Protein AF-A0A843JWW5-F1 (afdb_monomer_lite)

Radius of gyration: 50.65 Å; chains: 1; bounding box: 107×118×138 Å

Foldseek 3Di:
DDDDDDDDDDPDPPDPVVVVVVVVVVVVVVVVVVVVVVVPPVDDDDDDDFDDDDDADFQQAQDLVSVLSRVVQWWPDDSPPKDKDQADPPDPPDDPVVNVVSVVVRPGGRQWIKIWDDDPQKIKIWIWGQVVVAWRKTKIKIKIFGFDPVCVVVVVCVRNDNDPDDPCPDPLNCVLPDDQVGTDWDADDDQVSQQVLQVNTTPDHDDAWDKDWADHPPDPDIWIKIKDKDWGFDPFDQDLNDGDRFPQIFMKMWIDTGTGGMTMIMTMGTRVVSNVVNCCVPVPDDDDLEAEPAPQKFKDWQNHTDDPPDQDAAWIWIFIDHPNHTFKIFTDGSNDDQRRHQWYWYWDDPPDQKTKIFTPRPQTWMKGKTFQNDPQFQKKKWQLDHDSDLPVQDQQQPDPSIDIAGEQGWDDDPVFTKGWHDDPRMIIIGGRRGDIMMGDPHPPPQQDFPWDKDFEPPNVQRFAFIDIDGPSPNVDCPPPDDRHDDGPQQDFPKDKDDWPPPDQDPPFKTFIDIDGPSPNVDCVPPPDGMDGDDDDDPVVVVVVVVVVVVVVVVVVVVVVVVVVVVVVVPDDDDDDDDDDDDDDDDDDDDDDDDDDDDDDDDDDDDDDDDDDDDDDDDDDDDDDDD

Secondary structure (DSSP, 8-state):
------PPPPPP----HHHHHHHHHHHHHHHHHHHHHHHHTTS-SS-----PPPPPPPPSSSSHHHHHHHHHHHBSS---S-EEEE-----SSS-HHHHHHHHHHHSSS-SEEEEEEEETTEEEEEEEEEEHHHH-EEEEEEEEEE--HHHHHHHHHHHH---S--TT-SHHHHHHHSSGGGSPB----SHHHHHHHHHHHBS---S--EEEEE--TT-SS-EEEEEEEEEEEPP-EEETTEEE---EEEEEEEEEESSBSEEEEEEEEEEHHHHHHHHHHHH--SS-SSEE--SSEEEEETTEEP-TTSPP-SEEEEEEEETTEEEEEEEEETTS---GGG-EEEE--TT-SS-EEEEES--S-EEEEEE---TT--EEEEE-S--SSGGGS-TTS-STTEEEEESSEEEE-SS-EEEEEE-SSEEEEEEESSEEEEEE----------EEEPPPSBGGGTBEE--EEETT-----TTPPPSEE--------EEEPPPBSSS--SSSEEE--EEESS--S--TTPPPSEEE-----THHHHHHHHHHHHHHHHHHHHHHHHHHHHHTTS------------------------------------------------PPP-----

pLDDT: mean 70.11, std 22.17, range [27.02, 97.25]

Sequence (626 aa):
MKKRGRNKPKKEDEIPPILICLILLALILFILIFKNLVLTTNVIQNHLTPKVIENPPTPENCSNESIKKVWEFIFKGSSENLTITSAPYNNTDSSEEESEIWSLLLNEKCPAYKVYQTNGTNIRTLIGMDVWFLMNMKVAMAIDGNYPPEEMENIIQRISSSEQNEMENAPEYLLLNFLANRTIKRNINTSQEAKTEFESVFNISSSNWTKEEFEVDGITENLTAFSFFENGSLENITLFGESIDPMGIIAKAGMVLQNYSMNIYLYTDISLLAFTKELERLYGNWTSPINTSLKNIEIKVNNSKLELLKNYEDLQKLEINQDNQIIIESEVNFSEEIDLTKIILKKQETDSTRGYIIINGLNYTKNVTVDRLNDKSESVCIKDKDIYSIDEISPECNAIDEYILECPGNLTSIARNLTCNISGNKFIITGLEHSAILEIIPPEIPCVQNWQCDEWSETSKSCGYRTCTDLNNCGNITGKPLEYQECPVCIPNWKCTPFLPEKCPREEKRTRTCTDINDCGTEKGKPELTQTCERKNILVYILITLLGIAVIILIVIILKRIIIRREKLKERPRTEQGQYKNDPNYPSQIEQYYGSDQTHNFKEQPETNPQSENYQEKFPDKYWPK

Structure (mmCIF, N/CA/C/O backbone):
data_AF-A0A843JWW5-F1
#
_entry.id   AF-A0A843JWW5-F1
#
loop_
_atom_site.group_PDB
_atom_site.id
_atom_site.type_symbol
_atom_site.label_atom_id
_atom_site.label_alt_id
_atom_site.label_comp_id
_atom_site.label_asym_id
_atom_site.label_entity_id
_atom_site.label_seq_id
_atom_site.pdbx_PDB_ins_code
_atom_site.Cartn_x
_atom_site.Cartn_y
_atom_site.Cartn_z
_atom_site.occupancy
_atom_site.B_iso_or_equiv
_atom_site.auth_seq_id
_atom_site.auth_comp_id
_atom_site.auth_asym_id
_atom_site.auth_atom_id
_atom_site.pdbx_PDB_model_num
ATOM 1 N N . MET A 1 1 ? -46.501 -47.500 -0.625 1.00 41.31 1 MET A N 1
ATOM 2 C CA . MET A 1 1 ? -45.304 -46.855 -1.231 1.00 41.31 1 MET A CA 1
ATOM 3 C C . MET A 1 1 ? -45.681 -45.423 -1.604 1.00 41.31 1 MET A C 1
ATOM 5 O O . MET A 1 1 ? -46.825 -45.248 -1.986 1.00 41.31 1 MET A O 1
ATOM 9 N N . LYS A 1 2 ? -44.851 -44.376 -1.511 1.00 38.84 2 LYS A N 1
ATOM 10 C CA . LYS A 1 2 ? -43.493 -44.192 -0.942 1.00 38.84 2 LYS A CA 1
ATOM 11 C C . LYS A 1 2 ? -43.573 -43.172 0.215 1.00 38.84 2 LYS A C 1
ATOM 13 O O . LYS A 1 2 ? -44.419 -42.287 0.173 1.00 38.84 2 LYS A O 1
ATOM 18 N N . LYS A 1 3 ? -42.679 -43.245 1.210 1.00 40.12 3 LYS A N 1
ATOM 19 C CA . LYS A 1 3 ? -42.500 -42.149 2.186 1.00 40.12 3 LYS A CA 1
ATOM 20 C C . LYS A 1 3 ? -41.804 -40.963 1.492 1.00 40.12 3 LYS A C 1
ATOM 22 O O . LYS A 1 3 ? -40.804 -41.177 0.813 1.00 40.12 3 LYS A O 1
ATOM 27 N N . ARG A 1 4 ? -42.279 -39.733 1.713 1.00 33.53 4 ARG A N 1
ATOM 28 C CA . ARG A 1 4 ? -41.465 -38.505 1.630 1.00 33.53 4 ARG A CA 1
ATOM 29 C C . ARG A 1 4 ? -41.319 -37.979 3.056 1.00 33.53 4 ARG A C 1
ATOM 31 O O . ARG A 1 4 ? -42.326 -37.788 3.731 1.00 33.53 4 ARG A O 1
ATOM 38 N N . GLY A 1 5 ? -40.086 -37.813 3.528 1.00 33.66 5 GLY A N 1
ATOM 39 C CA . GLY A 1 5 ? -39.829 -37.189 4.824 1.00 33.66 5 GLY A CA 1
ATOM 40 C C . GLY A 1 5 ? -40.088 -35.686 4.754 1.00 33.66 5 GLY A C 1
ATOM 41 O O . GLY A 1 5 ? -39.790 -35.060 3.738 1.00 33.66 5 GLY A O 1
ATOM 42 N N . ARG A 1 6 ? -40.618 -35.105 5.833 1.00 31.59 6 ARG A N 1
ATOM 43 C CA . ARG A 1 6 ? -40.448 -33.671 6.088 1.00 31.59 6 ARG A CA 1
ATOM 44 C C . ARG A 1 6 ? -39.040 -33.485 6.644 1.00 31.59 6 ARG A C 1
ATOM 46 O O . ARG A 1 6 ? -38.777 -33.946 7.753 1.00 31.59 6 ARG A O 1
ATOM 53 N N . ASN A 1 7 ? -38.167 -32.803 5.911 1.00 34.53 7 ASN A N 1
ATOM 54 C CA . ASN A 1 7 ? -37.024 -32.167 6.556 1.00 34.53 7 ASN A CA 1
ATOM 55 C C . ASN A 1 7 ? -37.573 -31.055 7.462 1.00 34.53 7 ASN A C 1
ATOM 57 O O . ASN A 1 7 ? -38.507 -30.350 7.071 1.00 34.53 7 ASN A O 1
ATOM 61 N N . LYS A 1 8 ? -37.012 -30.902 8.665 1.00 35.72 8 LYS A N 1
ATOM 62 C CA . LYS A 1 8 ? -37.156 -29.640 9.401 1.00 35.72 8 LYS A CA 1
ATOM 63 C C . LYS A 1 8 ? -36.456 -28.536 8.587 1.00 35.72 8 LYS A C 1
ATOM 65 O O . LYS A 1 8 ? -35.462 -28.854 7.924 1.00 35.72 8 LYS A O 1
ATOM 70 N N . PRO A 1 9 ? -36.903 -27.270 8.644 1.00 33.06 9 PRO A N 1
ATOM 71 C CA . PRO A 1 9 ? -35.991 -26.175 8.337 1.00 33.06 9 PRO A CA 1
ATOM 72 C C . PRO A 1 9 ? -34.779 -26.273 9.281 1.00 33.06 9 PRO A C 1
ATOM 74 O O . PRO A 1 9 ? -34.915 -26.724 10.425 1.00 33.06 9 PRO A O 1
ATOM 77 N N . LYS A 1 10 ? -33.594 -25.878 8.807 1.00 31.67 10 LYS A N 1
ATOM 78 C CA . LYS A 1 10 ? -32.513 -25.517 9.732 1.00 31.67 10 LYS A CA 1
ATOM 79 C C . LYS A 1 10 ? -32.969 -24.288 10.536 1.00 31.67 10 LYS A C 1
ATOM 81 O O . LYS A 1 10 ? -33.829 -23.547 10.061 1.00 31.67 10 LYS A O 1
ATOM 86 N N . LYS A 1 11 ? -32.374 -24.048 11.710 1.00 34.72 11 LYS A N 1
ATOM 87 C CA . LYS A 1 11 ? -32.250 -22.659 12.166 1.00 34.72 11 LYS A CA 1
ATOM 88 C C . LYS A 1 11 ? -31.472 -21.909 11.080 1.00 34.72 11 LYS A C 1
ATOM 90 O O . LYS A 1 11 ? -30.475 -22.434 10.588 1.00 34.72 11 LYS A O 1
ATOM 95 N N . GLU A 1 12 ? -31.954 -20.742 10.689 1.00 34.03 12 GLU A N 1
ATOM 96 C CA . GLU A 1 12 ? -31.052 -19.717 10.175 1.00 34.03 12 GLU A CA 1
ATOM 97 C C . GLU A 1 12 ? -30.312 -19.158 11.393 1.00 34.03 12 GLU A C 1
ATOM 99 O O . GLU A 1 12 ? -30.891 -19.067 12.482 1.00 34.03 12 GLU A O 1
ATOM 104 N N . ASP A 1 13 ? -29.020 -18.892 11.242 1.00 37.94 13 ASP A N 1
ATOM 105 C CA . ASP A 1 13 ? -28.182 -18.444 12.347 1.00 37.94 13 ASP A CA 1
ATOM 106 C C . ASP A 1 13 ? -28.485 -16.962 12.612 1.00 37.94 13 ASP A C 1
ATOM 108 O O . ASP A 1 13 ? -27.985 -16.066 11.931 1.00 37.94 13 ASP A O 1
ATOM 112 N N . GLU A 1 14 ? -29.397 -16.722 13.558 1.00 37.03 14 GLU A N 1
ATOM 113 C CA . GLU A 1 14 ? -29.796 -15.389 14.012 1.00 37.03 14 GLU A CA 1
ATOM 114 C C . GLU A 1 14 ? -28.552 -14.626 14.485 1.00 37.03 14 GLU A C 1
ATOM 116 O O . GLU A 1 14 ? -27.919 -15.003 15.473 1.00 37.03 14 GLU A O 1
ATOM 121 N N . ILE A 1 15 ? -28.192 -13.563 13.758 1.00 33.91 15 ILE A N 1
ATOM 122 C CA . ILE A 1 15 ? -27.039 -12.717 14.081 1.00 33.91 15 ILE A CA 1
ATOM 123 C C . ILE A 1 15 ? -27.214 -12.197 15.518 1.00 33.91 15 ILE A C 1
ATOM 125 O O . ILE A 1 15 ? -28.269 -11.623 15.808 1.00 33.91 15 ILE A O 1
ATOM 129 N N . PRO A 1 16 ? -26.218 -12.356 16.415 1.00 36.50 16 PRO A N 1
ATOM 130 C CA . PRO A 1 16 ? -26.336 -11.893 17.792 1.00 36.50 16 PRO A CA 1
ATOM 131 C C . PRO A 1 16 ? -26.737 -10.410 17.843 1.00 36.50 16 PRO A C 1
ATOM 133 O O . PRO A 1 16 ? -26.090 -9.605 17.164 1.00 36.50 16 PRO A O 1
ATOM 136 N N . PRO A 1 17 ? -27.733 -10.007 18.660 1.00 37.75 17 PRO A N 1
ATOM 137 C CA . PRO A 1 17 ? -28.155 -8.605 18.765 1.00 37.75 17 PRO A CA 1
ATOM 138 C C . PRO A 1 17 ? -26.986 -7.655 19.062 1.00 37.75 17 PRO A C 1
ATOM 140 O O . PRO A 1 17 ? -26.916 -6.558 18.517 1.00 37.75 17 PRO A O 1
ATOM 143 N N . ILE A 1 18 ? -26.009 -8.141 19.835 1.00 38.72 18 ILE A N 1
ATOM 144 C CA . ILE A 1 18 ? -24.708 -7.515 20.104 1.00 38.72 18 ILE A CA 1
ATOM 145 C C . ILE A 1 18 ? -24.017 -7.038 18.815 1.00 38.72 18 ILE A C 1
ATOM 147 O O . ILE A 1 18 ? -23.610 -5.881 18.725 1.00 38.72 18 ILE A O 1
ATOM 151 N N . LEU A 1 19 ? -23.904 -7.898 17.798 1.00 37.38 19 LEU A N 1
ATOM 152 C CA . LEU A 1 19 ? -23.205 -7.565 16.556 1.00 37.38 19 LEU A CA 1
ATOM 153 C C . LEU A 1 19 ? -23.999 -6.551 15.720 1.00 37.38 19 LEU A C 1
ATOM 155 O O . LEU A 1 19 ? -23.405 -5.658 15.121 1.00 37.38 19 LEU A O 1
ATOM 159 N N . ILE A 1 20 ? -25.334 -6.635 15.733 1.00 40.75 20 ILE A N 1
ATOM 160 C CA . ILE A 1 20 ? -26.211 -5.663 15.063 1.00 40.75 20 ILE A CA 1
ATOM 161 C C . ILE A 1 20 ? -26.068 -4.279 15.716 1.00 40.75 20 ILE A C 1
ATOM 163 O O . ILE A 1 20 ? -25.878 -3.292 15.007 1.00 40.75 20 ILE A O 1
ATOM 167 N N . CYS A 1 21 ? -26.075 -4.198 17.050 1.00 39.88 21 CYS A N 1
ATOM 168 C CA . CYS A 1 21 ? -25.871 -2.943 17.776 1.00 39.88 21 CYS A CA 1
ATOM 169 C C . CYS A 1 21 ? -24.474 -2.347 17.541 1.00 39.88 21 CYS A C 1
ATOM 171 O O . CYS A 1 21 ? -24.368 -1.143 17.326 1.00 39.88 21 CYS A O 1
ATOM 173 N N . LEU A 1 22 ? -23.410 -3.161 17.512 1.00 41.25 22 LEU A N 1
ATOM 174 C CA . LEU A 1 22 ? -22.060 -2.679 17.183 1.00 41.25 22 LEU A CA 1
ATOM 175 C C . LEU A 1 22 ? -21.974 -2.137 15.747 1.00 41.25 22 LEU A C 1
ATOM 177 O O . LEU A 1 22 ? -21.366 -1.092 15.529 1.00 41.25 22 LEU A O 1
ATOM 181 N N . ILE A 1 23 ? -22.618 -2.798 14.778 1.00 40.09 23 ILE A N 1
ATOM 182 C CA . ILE A 1 23 ? -22.690 -2.330 13.384 1.00 40.09 23 ILE A CA 1
ATOM 183 C C . ILE A 1 23 ? -23.488 -1.021 13.277 1.00 40.09 23 ILE A C 1
ATOM 185 O O . ILE A 1 23 ? -23.067 -0.112 12.563 1.00 40.09 23 ILE A O 1
ATOM 189 N N . LEU A 1 24 ? -24.608 -0.888 13.996 1.00 42.34 24 LEU A N 1
ATOM 190 C CA . LEU A 1 24 ? -25.412 0.340 14.017 1.00 42.34 24 LEU A CA 1
ATOM 191 C C . LEU A 1 24 ? -24.671 1.507 14.679 1.00 42.34 24 LEU A C 1
ATOM 193 O O . LEU A 1 24 ? -24.643 2.597 14.116 1.00 42.34 24 LEU A O 1
ATOM 197 N N . LEU A 1 25 ? -24.017 1.283 15.820 1.00 43.91 25 LEU A N 1
ATOM 198 C CA . LEU A 1 25 ? -23.261 2.315 16.534 1.00 43.91 25 LEU A CA 1
ATOM 199 C C . LEU A 1 25 ? -22.024 2.750 15.725 1.00 43.91 25 LEU A C 1
ATOM 201 O O . LEU A 1 25 ? -21.740 3.944 15.625 1.00 43.91 25 LEU A O 1
ATOM 205 N N . ALA A 1 26 ? -21.354 1.812 15.045 1.00 42.88 26 ALA A N 1
ATOM 206 C CA . ALA A 1 26 ? -20.306 2.124 14.073 1.00 42.88 26 ALA A CA 1
ATOM 207 C C . ALA A 1 26 ? -20.840 2.908 12.858 1.00 42.88 26 ALA A C 1
ATOM 209 O O . ALA A 1 26 ? -20.182 3.846 12.415 1.00 42.88 26 ALA A O 1
ATOM 210 N N . LEU A 1 27 ? -22.036 2.590 12.345 1.00 40.12 27 LEU A N 1
ATOM 211 C CA . LEU A 1 27 ? -22.693 3.353 11.273 1.00 40.12 27 LEU A CA 1
ATOM 212 C C . LEU A 1 27 ? -23.091 4.768 11.714 1.00 40.12 27 LEU A C 1
ATOM 214 O O . LEU A 1 27 ? -22.929 5.705 10.937 1.00 40.12 27 LEU A O 1
ATOM 218 N N . ILE A 1 28 ? -23.574 4.951 12.944 1.00 46.59 28 ILE A N 1
ATOM 219 C CA . ILE A 1 28 ? -23.930 6.266 13.495 1.00 46.59 28 ILE A CA 1
ATOM 220 C C . ILE A 1 28 ? -22.667 7.111 13.698 1.00 46.59 28 ILE A C 1
ATOM 222 O O . ILE A 1 28 ? -22.619 8.245 13.219 1.00 46.59 28 ILE A O 1
ATOM 226 N N . LEU A 1 29 ? -21.604 6.546 14.286 1.00 45.38 29 LEU A N 1
ATOM 227 C CA . LEU A 1 29 ? -20.284 7.189 14.343 1.00 45.38 29 LEU A CA 1
ATOM 228 C C . LEU A 1 29 ? -19.774 7.546 12.943 1.00 45.38 29 LEU A C 1
ATOM 230 O O . LEU A 1 29 ? -19.365 8.681 12.722 1.00 45.38 29 LEU A O 1
ATOM 234 N N . PHE A 1 30 ? -19.854 6.628 11.978 1.00 42.97 30 PHE A N 1
ATOM 235 C CA . PHE A 1 30 ? -19.452 6.867 10.591 1.00 42.97 30 PHE A CA 1
ATOM 236 C C . PHE A 1 30 ? -20.252 8.010 9.949 1.00 42.97 30 PHE A C 1
ATOM 238 O O . PHE A 1 30 ? -19.661 8.873 9.307 1.00 42.97 30 PHE A O 1
ATOM 245 N N . ILE A 1 31 ? -21.571 8.083 10.164 1.00 44.09 31 ILE A N 1
ATOM 246 C CA . ILE A 1 31 ? -22.438 9.161 9.659 1.00 44.09 31 ILE A CA 1
ATOM 247 C C . ILE A 1 31 ? -22.117 10.508 10.325 1.00 44.09 31 ILE A C 1
ATOM 249 O O . ILE A 1 31 ? -22.108 11.531 9.640 1.00 44.09 31 ILE A O 1
ATOM 253 N N . LEU A 1 32 ? -21.833 10.533 11.630 1.00 44.44 32 LEU A N 1
ATOM 254 C CA . LEU A 1 32 ? -21.434 11.747 12.354 1.00 44.44 32 LEU A CA 1
ATOM 255 C C . LEU A 1 32 ? -20.047 12.237 11.911 1.00 44.44 32 LEU A C 1
ATOM 257 O O . LEU A 1 32 ? -19.876 13.422 11.620 1.00 44.44 32 LEU A O 1
ATOM 261 N N . ILE A 1 33 ? -19.086 11.318 11.773 1.00 46.50 33 ILE A N 1
ATOM 262 C CA . ILE A 1 33 ? -17.749 11.587 11.234 1.00 46.50 33 ILE A CA 1
ATOM 263 C C . ILE A 1 33 ? -17.864 12.121 9.803 1.00 46.50 33 ILE A C 1
ATOM 265 O O . ILE A 1 33 ? -17.339 13.195 9.533 1.00 46.50 33 ILE A O 1
ATOM 269 N N . PHE A 1 34 ? -18.606 11.463 8.904 1.00 38.38 34 PHE A N 1
ATOM 270 C CA . PHE A 1 34 ? -18.776 11.928 7.521 1.00 38.38 34 PHE A CA 1
ATOM 271 C C . PHE A 1 34 ? -19.533 13.257 7.414 1.00 38.38 34 PHE A C 1
ATOM 273 O O . PHE A 1 34 ? -19.156 14.084 6.586 1.00 38.38 34 PHE A O 1
ATOM 280 N N . LYS A 1 35 ? -20.550 13.519 8.249 1.00 38.47 35 LYS A N 1
ATOM 281 C CA . LYS A 1 35 ? -21.209 14.840 8.297 1.00 38.47 35 LYS A CA 1
ATOM 282 C C . LYS A 1 35 ? -20.214 15.947 8.653 1.00 38.47 35 LYS A C 1
ATOM 284 O O . LYS A 1 35 ? -20.197 16.976 7.981 1.00 38.47 35 LYS A O 1
ATOM 289 N N . ASN A 1 36 ? -19.362 15.720 9.652 1.00 41.06 36 ASN A N 1
ATOM 290 C CA . ASN A 1 36 ? -18.341 16.689 10.049 1.00 41.06 36 ASN A CA 1
ATOM 291 C C . ASN A 1 36 ? -17.202 16.798 9.020 1.00 41.06 36 ASN A C 1
ATOM 293 O O . ASN A 1 36 ? -16.744 17.904 8.751 1.00 41.06 36 ASN A O 1
ATOM 297 N N . LEU A 1 37 ? -16.813 15.695 8.370 1.00 39.22 37 LEU A N 1
ATOM 298 C CA . LEU A 1 37 ? -15.822 15.680 7.287 1.00 39.22 37 LEU A CA 1
ATOM 299 C C . LEU A 1 37 ? -16.305 16.486 6.067 1.00 39.22 37 LEU A C 1
ATOM 301 O O . LEU A 1 37 ? -15.565 17.286 5.502 1.00 39.22 37 LEU A O 1
ATOM 305 N N . VAL A 1 38 ? -17.582 16.350 5.695 1.00 31.28 38 VAL A N 1
ATOM 306 C CA . VAL A 1 38 ? -18.207 17.167 4.641 1.00 31.28 38 VAL A CA 1
ATOM 307 C C . VAL A 1 38 ? -18.262 18.648 5.042 1.00 31.28 38 VAL A C 1
ATOM 309 O O . VAL A 1 38 ? -18.096 19.511 4.180 1.00 31.28 38 VAL A O 1
ATOM 312 N N . LEU A 1 39 ? -18.408 18.965 6.333 1.00 32.12 39 LEU A N 1
ATOM 313 C CA . LEU A 1 39 ? -18.352 20.345 6.824 1.00 32.12 39 LEU A CA 1
ATOM 314 C C . LEU A 1 39 ? -16.935 20.949 6.776 1.00 32.12 39 LEU A C 1
ATOM 316 O O . LEU A 1 39 ? -16.801 22.145 6.517 1.00 32.12 39 LEU A O 1
ATOM 320 N N . THR A 1 40 ? -15.880 20.149 6.978 1.00 38.09 40 THR A N 1
ATOM 321 C CA . THR A 1 40 ? -14.489 20.636 6.953 1.00 38.09 40 THR A CA 1
ATOM 322 C C . THR A 1 40 ? -13.893 20.769 5.553 1.00 38.09 40 THR A C 1
ATOM 324 O O . THR A 1 40 ? -13.000 21.591 5.386 1.00 38.09 40 THR A O 1
ATOM 327 N N . THR A 1 41 ? -14.408 20.093 4.515 1.00 32.38 41 THR A N 1
ATOM 328 C CA . THR A 1 41 ? -13.857 20.188 3.134 1.00 32.38 41 THR A CA 1
ATOM 329 C C . THR A 1 41 ? -13.813 21.595 2.503 1.00 32.38 41 THR A C 1
ATOM 331 O O . THR A 1 41 ? -13.206 21.761 1.448 1.00 32.38 41 THR A O 1
ATOM 334 N N . ASN A 1 42 ? -14.405 22.622 3.129 1.00 34.00 42 ASN A N 1
ATOM 335 C CA . ASN A 1 42 ? -14.348 24.018 2.670 1.00 34.00 42 ASN A CA 1
ATOM 336 C C . ASN A 1 42 ? -13.385 24.929 3.466 1.00 34.00 42 ASN A C 1
ATOM 338 O O . ASN A 1 42 ? -13.293 26.118 3.154 1.00 34.00 42 ASN A O 1
ATOM 342 N N . VAL A 1 43 ? -12.670 24.427 4.483 1.00 36.16 43 VAL A N 1
ATOM 343 C CA . VAL A 1 43 ? -11.698 25.213 5.273 1.00 36.16 43 VAL A CA 1
ATOM 344 C C . VAL A 1 43 ? -10.464 24.359 5.600 1.00 36.16 43 VAL A C 1
ATOM 346 O O . VAL A 1 43 ? -10.569 23.154 5.767 1.00 36.16 43 VAL A O 1
ATOM 349 N N . ILE A 1 44 ? -9.300 25.000 5.763 1.00 31.00 44 ILE A N 1
ATOM 350 C CA . ILE A 1 44 ? -7.993 24.387 6.082 1.00 31.00 44 ILE A CA 1
ATOM 351 C C . ILE A 1 44 ? -7.290 23.742 4.868 1.00 31.00 44 ILE A C 1
ATOM 353 O O . ILE A 1 44 ? -7.092 22.536 4.771 1.00 31.00 44 ILE A O 1
ATOM 357 N N . GLN A 1 45 ? -6.706 24.600 4.027 1.00 34.47 45 GLN A N 1
ATOM 358 C CA . GLN A 1 45 ? -5.243 24.551 3.958 1.00 34.47 45 GLN A CA 1
ATOM 359 C C . GLN A 1 45 ? -4.676 25.591 4.934 1.00 34.47 45 GLN A C 1
ATOM 361 O O . GLN A 1 45 ? -5.137 26.733 4.942 1.00 34.47 45 GLN A O 1
ATOM 366 N N . ASN A 1 46 ? -3.647 25.173 5.683 1.00 29.84 46 ASN A N 1
ATOM 367 C CA . ASN A 1 46 ? -2.785 25.900 6.635 1.00 29.84 46 ASN A CA 1
ATOM 368 C C . ASN A 1 46 ? -3.017 25.628 8.134 1.00 29.84 46 ASN A C 1
ATOM 370 O O . ASN A 1 46 ? -4.097 25.832 8.672 1.00 29.84 46 ASN A O 1
ATOM 374 N N . HIS A 1 47 ? -1.907 25.274 8.795 1.00 31.25 47 HIS A N 1
ATOM 375 C CA . HIS A 1 47 ? -1.670 25.242 10.244 1.00 31.25 47 HIS A CA 1
ATOM 376 C C . HIS A 1 47 ? -2.650 24.449 11.126 1.00 31.25 47 HIS A C 1
ATOM 378 O O . HIS A 1 47 ? -3.472 25.016 11.841 1.00 31.25 47 HIS A O 1
ATOM 384 N N . LEU A 1 48 ? -2.389 23.144 11.234 1.00 32.53 48 LEU A N 1
ATOM 385 C CA . LEU A 1 48 ? -2.636 22.388 12.463 1.00 32.53 48 LEU A CA 1
ATOM 386 C C . LEU A 1 48 ? -1.293 21.914 13.033 1.00 32.53 48 LEU A C 1
ATOM 388 O O . LEU A 1 48 ? -0.675 20.989 12.518 1.00 32.53 48 LEU A O 1
ATOM 392 N N . THR A 1 49 ? -0.828 22.564 14.100 1.00 32.50 49 THR A N 1
ATOM 393 C CA . THR A 1 49 ? 0.110 21.930 15.039 1.00 32.50 49 THR A CA 1
ATOM 394 C C . THR A 1 49 ? -0.679 20.911 15.861 1.00 32.50 49 THR A C 1
ATOM 396 O O . THR A 1 49 ? -1.741 21.298 16.361 1.00 32.50 49 THR A O 1
ATOM 399 N N . PRO A 1 50 ? -0.211 19.663 16.048 1.00 42.53 50 PRO A N 1
ATOM 400 C CA . PRO A 1 50 ? -0.952 18.665 16.814 1.00 42.53 50 PRO A CA 1
ATOM 401 C C . PRO A 1 50 ? -1.185 19.168 18.244 1.00 42.53 50 PRO A C 1
ATOM 403 O O . PRO A 1 50 ? -0.248 19.392 19.012 1.00 42.53 50 PRO A O 1
ATOM 406 N N . LYS A 1 51 ? -2.455 19.400 18.588 1.00 51.34 51 LYS A N 1
ATOM 407 C CA . LYS A 1 51 ? -2.853 19.835 19.926 1.00 51.34 51 LYS A CA 1
ATOM 408 C C . LYS A 1 51 ? -2.875 18.602 20.822 1.00 51.34 51 LYS A C 1
ATOM 410 O O . LYS A 1 51 ? -3.795 17.798 20.721 1.00 51.34 51 LYS A O 1
ATOM 415 N N . VAL A 1 52 ? -1.874 18.463 21.690 1.00 57.41 52 VAL A N 1
ATOM 416 C CA . VAL A 1 52 ? -1.838 17.384 22.688 1.00 57.41 52 VAL A CA 1
ATOM 417 C C . VAL A 1 52 ? -3.115 17.447 23.530 1.00 57.41 52 VAL A C 1
ATOM 419 O O . VAL A 1 52 ? -3.400 18.469 24.160 1.00 57.41 52 VAL A O 1
ATOM 422 N N . ILE A 1 53 ? -3.895 16.368 23.507 1.00 66.06 53 ILE A N 1
ATOM 423 C CA . ILE A 1 53 ? -5.070 16.198 24.361 1.00 66.06 53 ILE A CA 1
ATOM 424 C C . ILE A 1 53 ? -4.610 15.526 25.657 1.00 66.06 53 ILE A C 1
ATOM 426 O O . ILE A 1 53 ? -3.861 14.553 25.638 1.00 66.06 53 ILE A O 1
ATOM 430 N N . GLU A 1 54 ? -5.038 16.078 26.791 1.00 74.19 54 GLU A N 1
ATOM 431 C CA . GLU A 1 54 ? -4.869 15.439 28.094 1.00 74.19 54 GLU A CA 1
ATOM 432 C C . GLU A 1 54 ? -5.945 14.361 28.262 1.00 74.19 54 GLU A C 1
ATOM 434 O O . GLU A 1 54 ? -7.145 14.654 28.234 1.00 74.19 54 GLU A O 1
ATOM 439 N N . ASN A 1 55 ? -5.504 13.117 28.432 1.00 82.50 55 ASN A N 1
ATOM 440 C CA . ASN A 1 55 ? -6.364 11.938 28.446 1.00 82.50 55 ASN A CA 1
ATOM 441 C C . ASN A 1 55 ? -6.621 11.467 29.892 1.00 82.50 55 ASN A C 1
ATOM 443 O O . ASN A 1 55 ? -5.683 11.454 30.695 1.00 82.50 55 ASN A O 1
ATOM 447 N N . PRO A 1 56 ? -7.851 11.042 30.244 1.00 85.44 56 PRO A N 1
ATOM 448 C CA . PRO A 1 56 ? -8.144 10.493 31.562 1.00 85.44 56 PRO A CA 1
ATOM 449 C C . PRO A 1 56 ? -7.360 9.192 31.813 1.00 85.44 56 PRO A C 1
ATOM 451 O O . PRO A 1 56 ? -7.157 8.400 30.887 1.00 85.44 56 PRO A O 1
ATO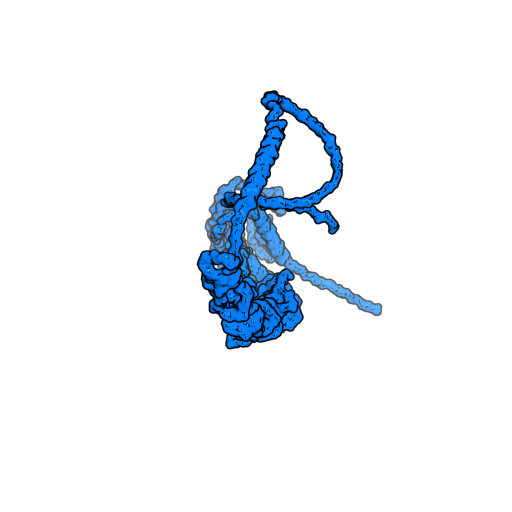M 454 N N . PRO A 1 57 ? -6.936 8.927 33.063 1.00 87.44 57 PRO A N 1
ATOM 455 C CA . PRO A 1 57 ? -6.207 7.710 33.392 1.00 87.44 57 PRO A CA 1
ATOM 456 C C . PRO A 1 57 ? -7.078 6.468 33.163 1.00 87.44 57 PRO A C 1
ATOM 458 O O . PRO A 1 57 ? -8.272 6.459 33.454 1.00 87.44 57 PRO A O 1
ATOM 461 N N . THR A 1 58 ? -6.471 5.391 32.666 1.00 81.81 58 THR A N 1
ATOM 462 C CA . THR A 1 58 ? -7.127 4.076 32.583 1.00 81.81 58 THR A CA 1
ATOM 463 C C . THR A 1 58 ? -7.086 3.413 33.970 1.00 81.81 58 THR A C 1
ATOM 465 O O . THR A 1 58 ? -6.004 3.388 34.561 1.00 81.81 58 THR A O 1
ATOM 468 N N . PRO A 1 59 ? -8.198 2.886 34.524 1.00 83.31 59 PRO A N 1
ATOM 469 C CA . PRO A 1 59 ? -8.159 2.183 35.805 1.00 83.31 59 PRO A CA 1
ATOM 470 C C . PRO A 1 59 ? -7.291 0.924 35.720 1.00 83.31 59 PRO A C 1
ATOM 472 O O . PRO A 1 59 ? -7.528 0.061 34.878 1.00 83.31 59 PRO A O 1
ATOM 475 N N . GLU A 1 60 ? -6.333 0.786 36.636 1.00 81.00 60 GLU A N 1
ATOM 476 C CA . GLU A 1 60 ? -5.490 -0.417 36.749 1.00 81.00 60 GLU A CA 1
ATOM 477 C C . GLU A 1 60 ? -6.312 -1.686 37.034 1.00 81.00 60 GLU A C 1
ATOM 479 O O . GLU A 1 60 ? -5.924 -2.774 36.639 1.00 81.00 60 GLU A O 1
ATOM 484 N N . ASN A 1 61 ? -7.446 -1.558 37.725 1.00 79.12 61 ASN A N 1
ATOM 485 C CA . ASN A 1 61 ? -8.397 -2.626 38.043 1.00 79.12 61 ASN A CA 1
ATOM 486 C C . ASN A 1 61 ? -9.729 -1.998 38.508 1.00 79.12 61 ASN A C 1
ATOM 488 O O . ASN A 1 61 ? -9.831 -0.776 38.625 1.00 79.12 61 ASN A O 1
ATOM 492 N N . CYS A 1 62 ? -10.765 -2.802 38.778 1.00 77.50 62 CYS A N 1
ATOM 493 C CA . CYS A 1 62 ? -12.065 -2.290 39.247 1.00 77.50 62 CYS A CA 1
ATOM 494 C C . CYS A 1 62 ? -12.109 -1.927 40.748 1.00 77.50 62 CYS A C 1
ATOM 496 O O . CYS A 1 62 ? -13.187 -1.921 41.343 1.00 77.50 62 CYS A O 1
ATOM 498 N N . SER A 1 63 ? -10.970 -1.640 41.390 1.00 82.75 63 SER A N 1
ATOM 499 C CA . SER A 1 63 ? -10.974 -1.128 42.763 1.00 82.75 63 SER A CA 1
ATOM 500 C C . SER A 1 63 ? -11.507 0.303 42.836 1.00 82.75 63 SER A C 1
ATOM 502 O O . SER A 1 63 ? -11.363 1.111 41.911 1.00 82.75 63 SER A O 1
ATOM 504 N N . ASN A 1 64 ? -12.062 0.646 44.000 1.00 81.81 64 ASN A N 1
ATOM 505 C CA . ASN A 1 64 ? -12.556 1.991 44.275 1.00 81.81 64 ASN A CA 1
ATOM 506 C C . ASN A 1 64 ? -11.457 3.056 44.132 1.00 81.81 64 ASN A C 1
ATOM 508 O O . ASN A 1 64 ? -11.749 4.178 43.732 1.00 81.81 64 ASN A O 1
ATOM 512 N N . GLU A 1 65 ? -10.202 2.709 44.429 1.00 86.06 65 GLU A N 1
ATOM 513 C CA . GLU A 1 65 ? -9.052 3.607 44.307 1.00 86.06 65 GLU A CA 1
ATOM 514 C C . GLU A 1 65 ? -8.682 3.872 42.840 1.00 86.06 65 GLU A C 1
ATOM 516 O O . GLU A 1 65 ? -8.513 5.026 42.452 1.00 86.06 65 GLU A O 1
ATOM 521 N N . SER A 1 66 ? -8.635 2.837 41.994 1.00 86.31 66 SER A N 1
ATOM 522 C CA . SER A 1 66 ? -8.349 2.993 40.561 1.00 86.31 66 SER A CA 1
ATOM 523 C C . SER A 1 66 ? -9.440 3.780 39.824 1.00 86.31 66 SER A C 1
ATOM 525 O O . SER A 1 66 ? -9.119 4.658 39.026 1.00 86.31 66 SER A O 1
ATOM 527 N N . ILE A 1 67 ? -10.720 3.531 40.123 1.00 87.44 67 ILE A N 1
ATOM 528 C CA . ILE A 1 67 ? -11.852 4.272 39.532 1.00 87.44 67 ILE A CA 1
ATOM 529 C C . ILE A 1 67 ? -11.862 5.738 40.008 1.00 87.44 67 ILE A C 1
ATOM 531 O O . ILE A 1 67 ? -12.127 6.654 39.224 1.00 87.44 67 ILE A O 1
ATOM 535 N N . LYS A 1 68 ? -11.506 5.988 41.275 1.00 89.56 68 LYS A N 1
ATOM 536 C CA . LYS A 1 68 ? -11.422 7.334 41.863 1.00 89.56 68 LYS A CA 1
ATOM 537 C C . LYS A 1 68 ? -10.398 8.238 41.162 1.00 89.56 68 LYS A C 1
ATOM 539 O O . LYS A 1 68 ? -10.699 9.414 40.970 1.00 89.56 68 LYS A O 1
ATOM 544 N N . LYS A 1 69 ? -9.264 7.699 40.686 1.00 90.62 69 LYS A N 1
ATOM 545 C CA . LYS A 1 69 ? -8.283 8.456 39.873 1.00 90.62 69 LYS A CA 1
ATOM 546 C C . LYS A 1 69 ? -8.925 9.081 38.624 1.00 90.62 69 LYS A C 1
ATOM 548 O O . LYS A 1 69 ? -8.590 10.203 38.254 1.00 90.62 69 LYS A O 1
ATOM 553 N N . VAL A 1 70 ? -9.869 8.380 37.987 1.00 91.19 70 VAL A N 1
ATOM 554 C CA . VAL A 1 70 ? -10.579 8.881 36.795 1.00 91.19 70 VAL A CA 1
ATOM 555 C C . VAL A 1 70 ? -11.627 9.932 37.162 1.00 91.19 70 VAL A C 1
ATOM 557 O O . VAL A 1 70 ? -11.759 10.944 36.474 1.00 91.19 70 VAL A O 1
ATOM 560 N N . TRP A 1 71 ? -12.335 9.734 38.279 1.00 93.12 71 TRP A N 1
ATOM 561 C CA . TRP A 1 71 ? -13.287 10.717 38.808 1.00 93.12 71 TRP A CA 1
ATOM 562 C C . TRP A 1 71 ? -12.615 12.065 39.091 1.00 93.12 71 TRP A C 1
ATOM 564 O O . TRP A 1 71 ? -13.123 13.100 38.671 1.00 93.12 71 TRP A O 1
ATOM 574 N N . GLU A 1 72 ? -11.459 12.055 39.759 1.00 93.31 72 GLU A N 1
ATOM 575 C CA . GLU A 1 72 ? -10.710 13.266 40.133 1.00 93.31 72 GLU A CA 1
ATOM 576 C C . GLU A 1 72 ? -10.072 13.978 38.928 1.00 93.31 72 GLU A C 1
ATOM 578 O O . GLU A 1 72 ? -9.958 15.205 38.926 1.00 93.31 72 GLU A O 1
ATOM 583 N N . PHE A 1 73 ? -9.720 13.241 37.869 1.00 93.69 73 PHE A N 1
ATOM 584 C CA . PHE A 1 73 ? -9.296 13.839 36.600 1.00 93.69 73 PHE A CA 1
ATOM 585 C C . PHE A 1 73 ? -10.436 14.617 35.921 1.00 93.69 73 PHE A C 1
ATOM 587 O O . PHE A 1 73 ? -10.203 15.678 35.348 1.00 93.69 73 PHE A O 1
ATOM 594 N N . ILE A 1 74 ? -11.672 14.107 35.979 1.00 94.38 74 ILE A N 1
ATOM 595 C CA . ILE A 1 74 ? -12.804 14.660 35.221 1.00 94.38 74 ILE A CA 1
ATOM 596 C C . ILE A 1 74 ? -13.587 15.718 36.017 1.00 94.38 74 ILE A C 1
ATOM 598 O O . ILE A 1 74 ? -13.838 16.805 35.495 1.00 94.38 74 ILE A O 1
ATOM 602 N N . PHE A 1 75 ? -13.977 15.438 37.264 1.00 94.38 75 PHE A N 1
ATOM 603 C CA . PHE A 1 75 ? -14.859 16.293 38.070 1.00 94.38 75 PHE A CA 1
ATOM 604 C C . PHE A 1 75 ? -14.110 17.234 39.026 1.00 94.38 75 PHE A C 1
ATOM 606 O O . PHE A 1 75 ? -13.126 16.864 39.662 1.00 94.38 75 PHE A O 1
ATOM 613 N N . LYS A 1 76 ? -14.666 18.434 39.233 1.00 90.81 76 LYS A N 1
ATOM 614 C CA . LYS A 1 76 ? -14.311 19.346 40.330 1.00 90.81 76 LYS A CA 1
ATOM 615 C C . LYS A 1 76 ? -15.153 19.057 41.567 1.00 90.81 76 LYS A C 1
ATOM 617 O O . LYS A 1 76 ? -16.382 19.131 41.518 1.00 90.81 76 LYS A O 1
ATOM 622 N N . GLY A 1 77 ? -14.504 18.797 42.699 1.00 81.06 77 GLY A N 1
ATOM 623 C CA . GLY A 1 77 ? -15.158 18.629 44.000 1.00 81.06 77 GLY A CA 1
ATOM 624 C C . GLY A 1 77 ? -14.583 17.469 44.808 1.00 81.06 77 GLY A C 1
ATOM 625 O O . GLY A 1 77 ? -13.510 16.962 44.495 1.00 81.06 77 GLY A O 1
ATOM 626 N N . SER A 1 78 ? -15.299 17.059 45.858 1.00 76.19 78 SER A N 1
ATOM 627 C CA . SER A 1 78 ? -14.901 15.900 46.661 1.00 76.19 78 SER A CA 1
ATOM 628 C C . SER A 1 78 ? -15.145 14.586 45.910 1.00 76.19 78 SER A C 1
ATOM 630 O O . SER A 1 78 ? -16.147 14.413 45.217 1.00 76.19 78 SER A O 1
ATOM 632 N N . SER A 1 79 ? -14.232 13.644 46.107 1.00 80.69 79 SER A N 1
ATOM 633 C CA . SER A 1 79 ? -14.261 12.251 45.653 1.00 80.69 79 SER A CA 1
ATOM 634 C C . SER A 1 79 ? -14.601 11.289 46.808 1.00 80.69 79 SER A C 1
ATOM 636 O O . SER A 1 79 ? -14.166 10.133 46.834 1.00 80.69 79 SER A O 1
ATOM 638 N N . GLU A 1 80 ? -15.315 11.788 47.817 1.00 78.00 80 GLU A N 1
ATOM 639 C CA . GLU A 1 80 ? -15.862 11.036 48.950 1.00 78.00 80 GLU A CA 1
ATOM 640 C C . GLU A 1 80 ? -17.298 10.570 48.658 1.00 78.00 80 GLU A C 1
ATOM 642 O O . GLU A 1 80 ? -17.996 11.141 47.817 1.00 78.00 80 GLU A O 1
ATOM 647 N N . ASN A 1 81 ? -17.754 9.536 49.374 1.00 80.31 81 ASN A N 1
ATOM 648 C CA . ASN A 1 81 ? -19.111 8.974 49.268 1.00 80.31 81 ASN A CA 1
ATOM 649 C C . ASN A 1 81 ? -19.527 8.550 47.840 1.00 80.31 81 ASN A C 1
ATOM 651 O O . ASN A 1 81 ? -20.714 8.522 47.517 1.00 80.31 81 ASN A O 1
ATOM 655 N N . LEU A 1 82 ? -18.552 8.203 46.991 1.00 84.50 82 LEU A N 1
ATOM 656 C CA . LEU A 1 82 ? -18.800 7.620 45.674 1.00 84.50 82 LEU A CA 1
ATOM 657 C C . LEU A 1 82 ? -19.427 6.231 45.836 1.00 84.50 82 LEU A C 1
ATOM 659 O O . LEU A 1 82 ? -18.853 5.360 46.491 1.00 84.50 82 LEU A O 1
ATOM 663 N N . THR A 1 83 ? -20.582 6.014 45.211 1.00 83.94 83 THR A N 1
ATOM 664 C CA . THR A 1 83 ? -21.195 4.686 45.102 1.00 83.94 83 THR A CA 1
ATOM 665 C C . THR A 1 83 ? -20.762 4.070 43.779 1.00 83.94 83 THR A C 1
ATOM 667 O O . THR A 1 83 ? -21.022 4.631 42.714 1.00 83.94 83 THR A O 1
ATOM 670 N N . ILE A 1 84 ? -20.054 2.943 43.847 1.00 74.75 84 ILE A N 1
ATOM 671 C CA . ILE A 1 84 ? -19.475 2.263 42.684 1.00 74.75 84 ILE A CA 1
ATOM 672 C C . ILE A 1 84 ? -20.269 0.994 42.394 1.00 74.75 84 ILE A C 1
ATOM 674 O O . ILE A 1 84 ? -20.424 0.131 43.255 1.00 74.75 84 ILE A O 1
ATOM 678 N N . THR A 1 85 ? -20.721 0.885 41.152 1.00 69.88 85 THR A N 1
ATOM 679 C CA . THR A 1 85 ? -21.345 -0.295 40.556 1.00 69.88 85 THR A CA 1
ATOM 680 C C . THR A 1 85 ? -20.486 -0.742 39.378 1.00 69.88 85 THR A C 1
ATOM 682 O O . THR A 1 85 ? -20.733 -0.385 38.224 1.00 69.88 85 THR A O 1
ATOM 685 N N . SER A 1 86 ? -19.423 -1.487 39.674 1.00 61.88 86 SER A N 1
ATOM 686 C CA . SER A 1 86 ? -18.713 -2.283 38.675 1.00 61.88 86 SER A CA 1
ATOM 687 C C . SER A 1 86 ? -19.519 -3.550 38.384 1.00 61.88 86 SER A C 1
ATOM 689 O O . SER A 1 86 ? -20.062 -4.173 39.296 1.00 61.88 86 SER A O 1
ATOM 691 N N . ALA A 1 87 ? -19.616 -3.923 37.109 1.00 53.66 87 ALA A N 1
ATOM 692 C CA . ALA A 1 87 ? -20.281 -5.149 36.688 1.00 53.66 87 ALA A CA 1
ATOM 693 C C . ALA A 1 87 ? -19.222 -6.247 36.479 1.00 53.66 87 ALA A C 1
ATOM 695 O O . ALA A 1 87 ? -18.543 -6.228 35.449 1.00 53.66 87 ALA A O 1
ATOM 696 N N . PRO A 1 88 ? -19.041 -7.203 37.412 1.00 49.19 88 PRO A N 1
ATOM 697 C CA . PRO A 1 88 ? -18.349 -8.439 37.074 1.00 49.19 88 PRO A CA 1
ATOM 698 C C . PRO A 1 88 ? -19.185 -9.170 36.017 1.00 49.19 88 PRO A C 1
ATOM 700 O O . PRO A 1 88 ? -20.384 -9.384 36.209 1.00 49.19 88 PRO A O 1
ATOM 703 N N . TYR A 1 89 ? -18.566 -9.533 34.894 1.00 46.41 89 TYR A N 1
ATOM 704 C CA . TYR A 1 89 ? -19.229 -10.250 33.803 1.00 46.41 89 TYR A CA 1
ATOM 705 C C . TYR A 1 89 ? -19.438 -11.722 34.203 1.00 46.41 89 TYR A C 1
ATOM 707 O O . TYR A 1 89 ? -18.726 -12.626 33.779 1.00 46.41 89 TYR A O 1
ATOM 715 N N . ASN A 1 90 ? -20.418 -11.954 35.076 1.00 44.66 90 ASN A N 1
ATOM 716 C CA . ASN A 1 90 ? -20.889 -13.285 35.435 1.00 44.66 90 ASN A CA 1
ATOM 717 C C . ASN A 1 90 ? -21.964 -13.703 34.428 1.00 44.66 90 ASN A C 1
ATOM 719 O O . ASN A 1 90 ? -23.156 -13.474 34.649 1.00 44.66 90 ASN A O 1
ATOM 723 N N . ASN A 1 91 ? -21.542 -14.289 33.310 1.00 43.09 91 ASN A N 1
ATOM 724 C CA . ASN A 1 91 ? -22.462 -14.916 32.370 1.00 43.09 91 ASN A CA 1
ATOM 725 C C . ASN A 1 91 ? -22.785 -16.339 32.854 1.00 43.09 91 ASN A C 1
ATOM 727 O O . ASN A 1 91 ? -21.931 -17.220 32.841 1.00 43.09 91 ASN A O 1
ATOM 731 N N . THR A 1 92 ? -24.011 -16.546 33.336 1.00 42.47 92 THR A N 1
ATOM 732 C CA . THR A 1 92 ? -24.483 -17.843 33.850 1.00 42.47 92 THR A CA 1
ATOM 733 C C . THR A 1 92 ? -25.166 -18.716 32.794 1.00 42.47 92 THR A C 1
ATOM 735 O O . THR A 1 92 ? -25.521 -19.847 33.112 1.00 42.47 92 THR A O 1
ATOM 738 N N . ASP A 1 93 ? -25.348 -18.206 31.570 1.00 44.38 93 ASP A N 1
ATOM 739 C CA . ASP A 1 93 ? -26.002 -18.906 30.453 1.00 44.38 93 ASP A CA 1
ATOM 740 C C . ASP A 1 93 ? -25.031 -19.251 29.297 1.00 44.38 93 ASP A C 1
ATOM 742 O O . ASP A 1 93 ? -25.417 -19.945 28.354 1.00 44.38 93 ASP A O 1
ATOM 746 N N . SER A 1 94 ? -23.771 -18.803 29.362 1.00 46.62 94 SER A N 1
ATOM 747 C CA . SER A 1 94 ? -22.684 -19.241 28.471 1.00 46.62 94 SER A CA 1
ATOM 748 C C . SER A 1 94 ? -22.210 -20.665 28.777 1.00 46.62 94 SER A C 1
ATOM 750 O O . SER A 1 94 ? -22.399 -21.170 29.886 1.00 46.62 94 SER A O 1
ATOM 752 N N . SER A 1 95 ? -21.543 -21.312 27.817 1.00 46.38 95 SER A N 1
ATOM 753 C CA . SER A 1 95 ? -20.904 -22.613 28.066 1.00 46.38 95 SER A CA 1
ATOM 754 C C . SER A 1 95 ? -19.756 -22.499 29.084 1.00 46.38 95 SER A C 1
ATOM 756 O O . SER A 1 95 ? -19.201 -21.420 29.298 1.00 46.38 95 SER A O 1
ATOM 758 N N . GLU A 1 96 ? -19.372 -23.619 29.711 1.00 47.06 96 GLU A N 1
ATOM 759 C CA . GLU A 1 96 ? -18.272 -23.640 30.693 1.00 47.06 96 GLU A CA 1
ATOM 760 C C . GLU A 1 96 ? -16.956 -23.110 30.077 1.00 47.06 96 GLU A C 1
ATOM 762 O O . GLU A 1 96 ? -16.269 -22.303 30.701 1.00 47.06 96 GLU A O 1
ATOM 767 N N . GLU A 1 97 ? -16.674 -23.448 28.811 1.00 43.25 97 GLU A N 1
ATOM 768 C CA . GLU A 1 97 ? -15.506 -22.963 28.051 1.00 43.25 97 GLU A CA 1
ATOM 769 C C . GLU A 1 97 ? -15.540 -21.441 27.790 1.00 43.25 97 GLU A C 1
ATOM 771 O O . GLU A 1 97 ? -14.515 -20.767 27.899 1.00 43.25 97 GLU A O 1
ATOM 776 N N . GLU A 1 98 ? -16.710 -20.865 27.485 1.00 38.78 98 GLU A N 1
ATOM 777 C CA . GLU A 1 98 ? -16.863 -19.410 27.337 1.00 38.78 98 GLU A CA 1
ATOM 778 C C . GLU A 1 98 ? -16.666 -18.691 28.680 1.00 38.78 98 GLU A C 1
ATOM 780 O O . GLU A 1 98 ? -15.982 -17.666 28.743 1.00 38.78 98 GLU A O 1
ATOM 785 N N . SER A 1 99 ? -17.229 -19.234 29.766 1.00 45.81 99 SER A N 1
ATOM 786 C CA . SER A 1 99 ? -17.106 -18.662 31.111 1.00 45.81 99 SER A CA 1
ATOM 787 C C . SER A 1 99 ? -15.651 -18.624 31.592 1.00 45.81 99 SER A C 1
ATOM 789 O O . SER A 1 99 ? -15.236 -17.635 32.203 1.00 45.81 99 SER A O 1
ATOM 791 N N . GLU A 1 100 ? -14.860 -19.667 31.316 1.00 43.66 100 GLU A N 1
ATOM 792 C CA . GLU A 1 100 ? -13.430 -19.683 31.643 1.00 43.66 100 GLU A CA 1
ATOM 793 C C . GLU A 1 100 ? -12.656 -18.613 30.860 1.00 43.66 100 GLU A C 1
ATOM 795 O O . GLU A 1 100 ? -11.917 -17.840 31.477 1.00 43.66 100 GLU A O 1
ATOM 800 N N . ILE A 1 101 ? -12.879 -18.484 29.545 1.00 43.12 101 ILE A N 1
ATOM 801 C CA . ILE A 1 101 ? -12.235 -17.454 28.706 1.00 43.12 101 ILE A CA 1
ATOM 802 C C . ILE A 1 101 ? -12.528 -16.044 29.233 1.00 43.12 101 ILE A C 1
ATOM 804 O O . ILE A 1 101 ? -11.602 -15.245 29.391 1.00 43.12 101 ILE A O 1
ATOM 808 N N . TRP A 1 102 ? -13.789 -15.737 29.559 1.00 46.34 102 TRP A N 1
ATOM 809 C CA . TRP A 1 102 ? -14.133 -14.449 30.161 1.00 46.34 102 TRP A CA 1
ATOM 810 C C . TRP A 1 102 ? -13.433 -14.260 31.510 1.00 46.34 102 TRP A C 1
ATOM 812 O O . TRP A 1 102 ? -12.781 -13.237 31.709 1.00 46.34 102 TRP A O 1
ATOM 822 N N . SER A 1 103 ? -13.469 -15.247 32.412 1.00 47.41 103 SER A N 1
ATOM 823 C CA . SER A 1 103 ? -12.802 -15.140 33.721 1.00 47.41 103 SER A CA 1
ATOM 824 C C . SER A 1 103 ? -11.293 -14.857 33.620 1.00 47.41 103 SER A C 1
ATOM 826 O O . SER A 1 103 ? -10.758 -14.091 34.421 1.00 47.41 103 SER A O 1
ATOM 828 N N . LEU A 1 104 ? -10.615 -15.407 32.607 1.00 42.75 104 LEU A N 1
ATOM 829 C CA . LEU A 1 104 ? -9.187 -15.196 32.363 1.00 42.75 104 LEU A CA 1
ATOM 830 C C . LEU A 1 104 ? -8.895 -13.787 31.819 1.00 42.75 104 LEU A C 1
ATOM 832 O O . LEU A 1 104 ? -7.944 -13.150 32.265 1.00 42.75 104 LEU A O 1
ATOM 836 N N . LEU A 1 105 ? -9.737 -13.269 30.918 1.00 43.53 105 LEU A N 1
ATOM 837 C CA . LEU A 1 105 ? -9.615 -11.915 30.352 1.00 43.53 105 LEU A CA 1
ATOM 838 C C . LEU A 1 105 ? -9.935 -10.790 31.357 1.00 43.53 105 LEU A C 1
ATOM 840 O O . LEU A 1 105 ? -9.496 -9.652 31.174 1.00 43.53 105 LEU A O 1
ATOM 844 N N . LEU A 1 106 ? -10.708 -11.087 32.405 1.00 50.28 106 LEU A N 1
ATOM 845 C CA . LEU A 1 106 ? -11.231 -10.103 33.363 1.00 50.28 106 LEU A CA 1
ATOM 846 C C . LEU A 1 106 ? -10.350 -9.886 34.605 1.00 50.28 106 LEU A C 1
ATOM 848 O O . LEU A 1 106 ? -10.574 -8.926 35.340 1.00 50.28 106 LEU A O 1
ATOM 852 N N . ASN A 1 107 ? -9.360 -10.746 34.857 1.00 46.88 107 ASN A N 1
ATOM 853 C CA . ASN A 1 107 ? -8.608 -10.738 36.120 1.00 46.88 107 ASN A CA 1
ATOM 854 C C . ASN A 1 107 ? -7.579 -9.596 36.275 1.00 46.88 107 ASN A C 1
ATOM 856 O O . ASN A 1 107 ? -7.112 -9.373 37.391 1.00 46.88 107 ASN A O 1
ATOM 860 N N . GLU A 1 108 ? -7.225 -8.865 35.208 1.00 52.75 108 GLU A N 1
ATOM 861 C CA . GLU A 1 108 ? -6.127 -7.874 35.244 1.00 52.75 108 GLU A CA 1
ATOM 862 C C . GLU A 1 108 ? -6.518 -6.407 34.980 1.00 52.75 108 GLU A C 1
ATOM 864 O O . GLU A 1 108 ? -5.686 -5.528 35.187 1.00 52.75 108 GLU A O 1
ATOM 869 N N . LYS A 1 109 ? -7.746 -6.096 34.533 1.00 65.25 109 LYS A N 1
ATOM 870 C CA . LYS A 1 109 ? -8.176 -4.720 34.181 1.00 65.25 109 LYS A CA 1
ATOM 871 C C . LYS A 1 109 ? -9.655 -4.474 34.480 1.00 65.25 109 LYS A C 1
ATOM 873 O O . LYS A 1 109 ? -10.403 -5.414 34.720 1.00 65.25 109 LYS A O 1
ATOM 878 N N . CYS A 1 110 ? -10.097 -3.212 34.430 1.00 73.81 110 CYS A N 1
ATOM 879 C CA . CYS A 1 110 ? -11.518 -2.866 34.554 1.00 73.81 110 CYS A CA 1
ATOM 880 C C . CYS A 1 110 ? -12.172 -2.563 33.192 1.00 73.81 110 CYS A C 1
ATOM 882 O O . CYS A 1 110 ? -12.059 -1.433 32.718 1.00 73.81 110 CYS A O 1
ATOM 884 N N . PRO A 1 111 ? -12.876 -3.523 32.557 1.00 70.06 111 PRO A N 1
ATOM 885 C CA . PRO A 1 111 ? -13.416 -3.340 31.207 1.00 70.06 111 PRO A CA 1
ATOM 886 C C . PRO A 1 111 ? -14.627 -2.404 31.162 1.00 70.06 111 PRO A C 1
ATOM 888 O O . PRO A 1 111 ? -14.872 -1.782 30.132 1.00 70.06 111 PRO A O 1
ATOM 891 N N . ALA A 1 112 ? -15.387 -2.306 32.258 1.00 76.56 112 ALA A N 1
ATOM 892 C CA . ALA A 1 112 ? -16.542 -1.431 32.396 1.00 76.56 112 ALA A CA 1
ATOM 893 C C . ALA A 1 112 ? -16.780 -1.074 33.871 1.00 76.56 112 ALA A C 1
ATOM 895 O O . ALA A 1 112 ? -16.696 -1.932 34.753 1.00 76.56 112 ALA A O 1
ATOM 896 N N . TYR A 1 113 ? -17.112 0.186 34.144 1.00 79.19 113 TYR A N 1
ATOM 897 C CA . TYR A 1 113 ? -17.488 0.654 35.477 1.00 79.19 113 TYR A CA 1
ATOM 898 C C . TYR A 1 113 ? -18.485 1.810 35.407 1.00 79.19 113 TYR A C 1
ATOM 900 O O . TYR A 1 113 ? -18.460 2.636 34.494 1.00 79.19 113 TYR A O 1
ATOM 908 N N . LYS A 1 114 ? -19.349 1.880 36.419 1.00 82.31 114 LYS A N 1
ATOM 909 C CA . LYS A 1 114 ? -20.337 2.938 36.627 1.00 82.31 114 LYS A CA 1
ATOM 910 C C . LYS A 1 114 ? -20.179 3.413 38.071 1.00 82.31 114 LYS A C 1
ATOM 912 O O . LYS A 1 114 ? -20.115 2.600 38.991 1.00 82.31 114 LYS A O 1
ATOM 917 N N . VAL A 1 115 ? -20.035 4.715 38.278 1.00 87.44 115 VAL A N 1
ATOM 918 C CA . VAL A 1 115 ? -19.852 5.325 39.602 1.00 87.44 115 VAL A CA 1
ATOM 919 C C . VAL A 1 115 ? -20.671 6.601 39.692 1.00 87.44 115 VAL A C 1
ATOM 921 O O . VAL A 1 115 ? -20.761 7.349 38.720 1.00 87.44 115 VAL A O 1
ATOM 924 N N . TYR A 1 116 ? -21.276 6.858 40.849 1.00 89.19 116 TYR A N 1
ATOM 925 C CA . TYR A 1 116 ? -22.087 8.050 41.053 1.00 89.19 116 TYR A CA 1
ATOM 926 C C . TYR A 1 116 ? -21.934 8.668 42.443 1.00 89.19 116 TYR A C 1
ATOM 928 O O . TYR A 1 116 ? -21.496 8.033 43.402 1.00 89.19 116 TYR A O 1
ATOM 936 N N . GLN A 1 117 ? -22.313 9.939 42.530 1.00 91.44 117 GLN A N 1
ATOM 937 C CA . GLN A 1 117 ? -22.328 10.752 43.739 1.00 91.44 117 GLN A CA 1
ATOM 938 C C . GLN A 1 117 ? -23.614 11.584 43.748 1.00 91.44 117 GLN A C 1
ATOM 940 O O . GLN A 1 117 ? -24.017 12.123 42.717 1.00 91.44 117 GLN A O 1
ATOM 945 N N . THR A 1 118 ? -24.260 11.698 44.907 1.00 89.44 118 THR A N 1
ATOM 946 C CA . THR A 1 118 ? -25.521 12.439 45.073 1.00 89.44 118 THR A CA 1
ATOM 947 C C . THR A 1 118 ? -25.357 13.547 46.105 1.00 89.44 118 THR A C 1
ATOM 949 O O . THR A 1 118 ? -24.877 13.281 47.208 1.00 89.44 118 THR A O 1
ATOM 952 N N . ASN A 1 119 ? -25.798 14.765 45.794 1.00 89.00 119 ASN A N 1
ATOM 953 C CA . ASN A 1 119 ? -25.749 15.903 46.711 1.00 89.00 119 ASN A CA 1
ATOM 954 C C . ASN A 1 119 ? -27.048 16.723 46.632 1.00 89.00 119 ASN A C 1
ATOM 956 O O . ASN A 1 119 ? -27.218 17.572 45.757 1.00 89.00 119 ASN A O 1
ATOM 960 N N . GLY A 1 120 ? -27.992 16.448 47.535 1.00 88.50 120 GLY A N 1
ATOM 961 C CA . GLY A 1 120 ? -29.334 17.032 47.469 1.00 88.50 120 GLY A CA 1
ATOM 962 C C . GLY A 1 120 ? -30.062 16.576 46.203 1.00 88.50 120 GLY A C 1
ATOM 963 O O . GLY A 1 120 ? -30.324 15.390 46.045 1.00 88.50 120 GLY A O 1
ATOM 964 N N . THR A 1 121 ? -30.371 17.517 45.311 1.00 90.44 121 THR A N 1
ATOM 965 C CA . THR A 1 121 ? -30.971 17.273 43.987 1.00 90.44 121 THR A CA 1
ATOM 966 C C . THR A 1 121 ? -29.946 17.009 42.878 1.00 90.44 121 THR A C 1
ATOM 968 O O . THR A 1 121 ? -30.337 16.651 41.768 1.00 90.44 121 THR A O 1
ATOM 971 N N . ASN A 1 122 ? -28.649 17.195 43.140 1.00 91.56 122 ASN A N 1
ATOM 972 C CA . ASN A 1 122 ? -27.583 16.939 42.175 1.00 91.56 122 ASN A CA 1
ATOM 973 C C . ASN A 1 122 ? -27.238 15.443 42.137 1.00 91.56 122 ASN A C 1
ATOM 975 O O . ASN A 1 122 ? -27.022 14.826 43.185 1.00 91.56 122 ASN A O 1
ATOM 979 N N . ILE A 1 123 ? -27.133 14.882 40.933 1.00 90.19 123 ILE A N 1
ATOM 980 C CA . ILE A 1 123 ? -26.532 13.570 40.688 1.00 90.19 123 ILE A CA 1
ATOM 981 C C . ILE A 1 123 ? -25.388 13.749 39.694 1.00 90.19 123 ILE A C 1
ATOM 983 O O . ILE A 1 123 ? -25.579 14.263 38.589 1.00 90.19 123 ILE A O 1
ATOM 987 N N . ARG A 1 124 ? -24.209 13.266 40.084 1.00 92.12 124 ARG A N 1
ATOM 988 C CA . ARG A 1 124 ? -23.038 13.106 39.222 1.00 92.12 124 ARG A CA 1
ATOM 989 C C . ARG A 1 124 ? -22.820 11.636 38.936 1.00 92.12 124 ARG A C 1
ATOM 991 O O . ARG A 1 124 ? -22.830 10.834 39.862 1.00 92.12 124 ARG A O 1
ATOM 998 N N . THR A 1 125 ? -22.597 11.296 37.676 1.00 88.62 125 THR A N 1
ATOM 999 C CA . THR A 1 125 ? -22.326 9.933 37.209 1.00 88.62 125 THR A CA 1
ATOM 1000 C C . THR A 1 125 ? -21.086 9.952 36.326 1.00 88.62 125 THR A C 1
ATOM 1002 O O . THR A 1 125 ? -20.946 10.845 35.496 1.00 88.62 125 THR A O 1
ATOM 1005 N N . LEU A 1 126 ? -20.207 8.967 36.473 1.00 88.94 126 LEU A N 1
ATOM 1006 C CA . LEU A 1 126 ? -19.140 8.651 35.528 1.00 88.94 126 LEU A CA 1
ATOM 1007 C C . LEU A 1 126 ? -19.302 7.188 35.106 1.00 88.94 126 LEU A C 1
ATOM 1009 O O . LEU A 1 126 ? -19.445 6.294 35.940 1.00 88.94 126 LEU A O 1
ATOM 1013 N N . ILE A 1 127 ? -19.288 6.969 33.798 1.00 84.75 127 ILE A N 1
ATOM 1014 C CA . ILE A 1 127 ? -19.332 5.666 33.146 1.00 84.75 127 ILE A CA 1
ATOM 1015 C C . ILE A 1 127 ? -18.049 5.542 32.336 1.00 84.75 127 ILE A C 1
ATOM 1017 O O . ILE A 1 127 ? -17.724 6.447 31.567 1.00 84.75 127 ILE A O 1
ATOM 1021 N N . GLY A 1 128 ? -17.321 4.444 32.496 1.00 83.12 128 GLY A N 1
ATOM 1022 C CA . GLY A 1 128 ? -16.128 4.183 31.704 1.00 83.12 128 GLY A CA 1
ATOM 1023 C C . GLY A 1 128 ? -16.079 2.764 31.168 1.00 83.12 128 GLY A C 1
ATOM 1024 O O . GLY A 1 128 ? -16.616 1.840 31.778 1.00 83.12 128 GLY A O 1
ATOM 1025 N N . MET A 1 129 ? -15.427 2.614 30.018 1.00 76.50 129 MET A N 1
ATOM 1026 C CA . MET A 1 129 ? -15.179 1.340 29.347 1.00 76.50 129 MET A CA 1
ATOM 1027 C C . MET A 1 129 ? -13.729 1.297 28.851 1.00 76.50 129 MET A C 1
ATOM 1029 O O . MET A 1 129 ? -13.250 2.285 28.295 1.00 76.50 129 MET A O 1
ATOM 1033 N N . ASP A 1 130 ? -13.053 0.163 29.032 1.00 75.56 130 ASP A N 1
ATOM 1034 C CA . ASP A 1 130 ? -11.733 -0.152 28.464 1.00 75.56 130 ASP A CA 1
ATOM 1035 C C . ASP A 1 130 ? -11.825 -1.499 27.737 1.00 75.56 130 ASP A C 1
ATOM 1037 O O . ASP A 1 130 ? -11.568 -2.568 28.294 1.00 75.56 130 ASP A O 1
ATOM 1041 N N . VAL A 1 131 ? -12.232 -1.457 26.469 1.00 65.44 131 VAL A N 1
ATOM 1042 C CA . VAL A 1 131 ? -12.395 -2.637 25.608 1.00 65.44 131 VAL A CA 1
ATOM 1043 C C . VAL A 1 131 ? -11.062 -2.962 24.921 1.00 65.44 131 VAL A C 1
ATOM 1045 O O . VAL A 1 131 ? -10.961 -3.119 23.700 1.00 65.44 131 VAL A O 1
ATOM 1048 N N . TRP A 1 132 ? -10.005 -3.033 25.736 1.00 59.44 132 TRP A N 1
ATOM 1049 C CA . TRP A 1 132 ? -8.632 -3.320 25.317 1.00 59.44 132 TRP A CA 1
ATOM 1050 C C . TRP A 1 132 ? -8.532 -4.628 24.524 1.00 59.44 132 TRP A C 1
ATOM 1052 O O . TRP A 1 132 ? -7.869 -4.675 23.493 1.00 59.44 132 TRP A O 1
ATOM 1062 N N . PHE A 1 133 ? -9.264 -5.650 24.971 1.00 49.47 133 PHE A N 1
ATOM 1063 C CA . PHE A 1 133 ? -9.255 -7.003 24.419 1.00 49.47 133 PHE A CA 1
ATOM 1064 C C . PHE A 1 133 ? -9.967 -7.146 23.064 1.00 49.47 133 PHE A C 1
ATOM 1066 O O . PHE A 1 133 ? -9.767 -8.170 22.424 1.00 49.47 133 PHE A O 1
ATOM 1073 N N . LEU A 1 134 ? -10.759 -6.153 22.614 1.00 47.78 134 LEU A N 1
ATOM 1074 C CA . LEU A 1 134 ? -11.364 -6.172 21.269 1.00 47.78 134 LEU A CA 1
ATOM 1075 C C . LEU A 1 134 ? -10.869 -5.071 20.326 1.00 47.78 134 LEU A C 1
ATOM 1077 O O . LEU A 1 134 ? -10.963 -5.220 19.116 1.00 47.78 134 LEU A O 1
ATOM 1081 N N . MET A 1 135 ? -10.463 -3.904 20.827 1.00 53.03 135 MET A N 1
ATOM 1082 C CA . MET A 1 135 ? -10.272 -2.748 19.932 1.00 53.03 135 MET A CA 1
ATOM 1083 C C . MET A 1 135 ? -9.410 -1.619 20.503 1.00 53.03 135 MET A C 1
ATOM 1085 O O . MET A 1 135 ? -9.324 -0.556 19.892 1.00 53.03 135 MET A O 1
ATOM 1089 N N . ASN A 1 136 ? -8.782 -1.808 21.671 1.00 64.69 136 ASN A N 1
ATOM 1090 C CA . ASN A 1 136 ? -8.119 -0.716 22.401 1.00 64.69 136 ASN A CA 1
ATOM 1091 C C . ASN A 1 136 ? -9.002 0.544 22.519 1.00 64.69 136 ASN A C 1
ATOM 1093 O O . ASN A 1 136 ? -8.500 1.661 22.468 1.00 64.69 136 ASN A O 1
ATOM 1097 N N . MET A 1 137 ? -10.323 0.357 22.657 1.00 71.12 137 MET A N 1
ATOM 1098 C CA . MET A 1 137 ? -11.277 1.448 22.850 1.00 71.12 137 MET A CA 1
ATOM 1099 C C . MET A 1 137 ? -11.365 1.808 24.324 1.00 71.12 137 MET A C 1
ATOM 1101 O O . MET A 1 137 ? -11.781 0.987 25.143 1.00 71.12 137 MET A O 1
ATOM 1105 N N . LYS A 1 138 ? -11.094 3.072 24.623 1.00 80.81 138 LYS A N 1
ATOM 1106 C CA . LYS A 1 138 ? -11.350 3.692 25.915 1.00 80.81 138 LYS A CA 1
ATOM 1107 C C . LYS A 1 138 ? -12.440 4.737 25.757 1.00 80.81 138 LYS A C 1
ATOM 1109 O O . LYS A 1 138 ? -12.380 5.590 24.872 1.00 80.81 138 LYS A O 1
ATOM 1114 N N . VAL A 1 139 ? -13.437 4.681 26.628 1.00 79.50 139 VAL A N 1
ATOM 1115 C CA . VAL A 1 139 ? -14.513 5.674 26.710 1.00 79.50 139 VAL A CA 1
ATOM 1116 C C . VAL A 1 139 ? -14.658 6.094 28.163 1.00 79.50 139 VAL A C 1
ATOM 1118 O O . VAL A 1 139 ? -14.651 5.246 29.053 1.00 79.50 139 VAL A O 1
ATOM 1121 N N . ALA A 1 140 ? -14.815 7.393 28.406 1.00 87.94 140 ALA A N 1
ATOM 1122 C CA . ALA A 1 140 ? -15.217 7.924 29.703 1.00 87.94 140 ALA A CA 1
ATOM 1123 C C . ALA A 1 140 ? -16.278 9.010 29.494 1.00 87.94 140 ALA A C 1
ATOM 1125 O O . ALA A 1 140 ? -16.002 10.050 28.901 1.00 87.94 140 ALA A O 1
ATOM 1126 N N . MET A 1 141 ? -17.495 8.761 29.972 1.00 85.69 141 MET A N 1
ATOM 1127 C CA . MET A 1 141 ? -18.624 9.685 29.907 1.00 85.69 141 MET A CA 1
ATOM 1128 C C . MET A 1 141 ? -18.987 10.128 31.321 1.00 85.69 141 MET A C 1
ATOM 1130 O O . MET A 1 141 ? -19.280 9.294 32.175 1.00 85.69 141 MET A O 1
ATOM 1134 N N . ALA A 1 142 ? -18.989 11.432 31.570 1.00 91.00 142 ALA A N 1
ATOM 1135 C CA . ALA A 1 142 ? -19.357 12.008 32.854 1.00 91.00 142 ALA A CA 1
ATOM 1136 C C . ALA A 1 142 ? -20.542 12.963 32.699 1.00 91.00 142 ALA A C 1
ATOM 1138 O O . ALA A 1 142 ? -20.578 13.779 31.783 1.00 91.00 142 ALA A O 1
ATOM 1139 N N . ILE A 1 143 ? -21.512 12.858 33.602 1.00 89.62 143 ILE A N 1
ATOM 1140 C CA . ILE A 1 143 ? -22.762 13.619 33.585 1.00 89.62 143 ILE A CA 1
ATOM 1141 C C . ILE A 1 143 ? -22.971 14.219 34.974 1.00 89.62 143 ILE A C 1
ATOM 1143 O O . ILE A 1 143 ? -22.940 13.501 35.968 1.00 89.62 143 ILE A O 1
ATOM 1147 N N . ASP A 1 144 ? -23.212 15.521 35.039 1.00 92.56 144 ASP A N 1
ATOM 1148 C CA . ASP A 1 144 ? -23.702 16.254 36.207 1.00 92.56 144 ASP A CA 1
ATOM 1149 C C . ASP A 1 144 ? -25.087 16.804 35.863 1.00 92.56 144 ASP A C 1
ATOM 1151 O O . ASP A 1 144 ? -25.288 17.352 34.778 1.00 92.56 144 ASP A O 1
ATOM 1155 N N . GLY A 1 145 ? -26.061 16.650 36.754 1.00 90.56 145 GLY A N 1
ATOM 1156 C CA . GLY A 1 145 ? -27.364 17.271 36.554 1.00 90.56 145 GLY A CA 1
ATOM 1157 C C . GLY A 1 145 ? -28.203 17.347 37.817 1.00 90.56 145 GLY A C 1
ATOM 1158 O O . GLY A 1 145 ? -27.915 16.678 38.809 1.00 90.56 145 GLY A O 1
ATOM 1159 N N . ASN A 1 146 ? -29.235 18.189 37.780 1.00 91.75 146 ASN A N 1
ATOM 1160 C CA . ASN A 1 146 ? -30.091 18.469 38.932 1.00 91.75 146 ASN A CA 1
ATOM 1161 C C . ASN A 1 146 ? -31.537 18.043 38.673 1.00 91.75 146 ASN A C 1
ATOM 1163 O O . ASN A 1 146 ? -32.117 18.410 37.649 1.00 91.75 146 ASN A O 1
ATOM 1167 N N . TYR A 1 147 ? -32.131 17.321 39.624 1.00 89.50 147 TYR A N 1
ATOM 1168 C CA . TYR A 1 147 ? -33.406 16.619 39.460 1.00 89.50 147 TYR A CA 1
ATOM 1169 C C . TYR A 1 147 ? -34.454 17.033 40.495 1.00 89.50 147 TYR A C 1
ATOM 1171 O O . TYR A 1 147 ? -34.102 17.333 41.638 1.00 89.50 147 TYR A O 1
ATOM 1179 N N . PRO A 1 148 ? -35.750 17.028 40.136 1.00 90.12 148 PRO A N 1
ATOM 1180 C CA . PRO A 1 148 ? -36.830 17.077 41.111 1.00 90.12 148 PRO A CA 1
ATOM 1181 C C . PRO A 1 148 ? -36.689 15.921 42.123 1.00 90.12 148 PRO A C 1
ATOM 1183 O O . PRO A 1 148 ? -36.402 14.793 41.703 1.00 90.12 148 PRO A O 1
ATOM 1186 N N . PRO A 1 149 ? -36.873 16.156 43.438 1.00 89.44 149 PRO A N 1
ATOM 1187 C CA . PRO A 1 149 ? -36.743 15.121 44.469 1.00 89.44 149 PRO A CA 1
ATOM 1188 C C . PRO A 1 149 ? -37.558 13.846 44.206 1.00 89.44 149 PRO A C 1
ATOM 1190 O O . PRO A 1 149 ? -37.128 12.760 44.579 1.00 89.44 149 PRO A O 1
ATOM 1193 N N . GLU A 1 150 ? -38.707 13.974 43.545 1.00 87.75 150 GLU A N 1
ATOM 1194 C CA . GLU A 1 150 ? -39.611 12.887 43.165 1.00 87.75 150 GLU A CA 1
ATOM 1195 C C . GLU A 1 150 ? -39.058 11.938 42.085 1.00 87.75 150 GLU A C 1
ATOM 1197 O O . GLU A 1 150 ? -39.472 10.783 42.026 1.00 87.75 150 GLU A O 1
ATOM 1202 N N . GLU A 1 151 ? -38.106 12.379 41.258 1.00 85.38 151 GLU A N 1
ATOM 1203 C CA . GLU A 1 151 ? -37.451 11.524 40.256 1.00 85.38 151 GLU A CA 1
ATOM 1204 C C . GLU A 1 151 ? -36.167 10.875 40.796 1.00 85.38 151 GLU A C 1
ATOM 1206 O O . GLU A 1 151 ? -35.786 9.803 40.327 1.00 85.38 151 GLU A O 1
ATOM 1211 N N . MET A 1 152 ? -35.518 11.470 41.808 1.00 84.25 152 MET A N 1
ATOM 1212 C CA . MET A 1 152 ? -34.215 11.032 42.342 1.00 84.25 152 MET A CA 1
ATOM 1213 C C . MET A 1 152 ? -34.121 9.518 42.590 1.00 84.25 152 MET A C 1
ATOM 1215 O O . MET A 1 152 ? -33.121 8.909 42.224 1.00 84.25 152 MET A O 1
ATOM 1219 N N . GLU A 1 153 ? -35.145 8.891 43.179 1.00 83.69 153 GLU A N 1
ATOM 1220 C CA . GLU A 1 153 ? -35.128 7.453 43.490 1.00 83.69 153 GLU A CA 1
ATOM 1221 C C . GLU A 1 153 ? -35.151 6.572 42.228 1.00 83.69 153 GLU A C 1
ATOM 1223 O O . GLU A 1 153 ? -34.328 5.668 42.096 1.00 83.69 153 GLU A O 1
ATOM 1228 N N . ASN A 1 154 ? -36.029 6.874 41.267 1.00 81.62 154 ASN A N 1
ATOM 1229 C CA . ASN A 1 154 ? -36.119 6.193 39.967 1.00 81.62 154 ASN A CA 1
ATOM 1230 C C . ASN A 1 154 ? -34.801 6.323 39.182 1.00 81.62 154 ASN A C 1
ATOM 1232 O O . ASN A 1 154 ? -34.309 5.358 38.594 1.00 81.62 154 ASN A O 1
ATOM 1236 N N . ILE A 1 155 ? -34.185 7.507 39.227 1.00 78.88 155 ILE A N 1
ATOM 1237 C CA . ILE A 1 155 ? -32.893 7.769 38.588 1.00 78.88 155 ILE A CA 1
ATOM 1238 C C . ILE A 1 155 ? -31.778 6.969 39.271 1.00 78.88 155 ILE A C 1
ATOM 1240 O O . ILE A 1 155 ? -31.015 6.288 38.591 1.00 78.88 155 ILE A O 1
ATOM 1244 N N . ILE A 1 156 ? -31.698 6.997 40.605 1.00 81.38 156 ILE A N 1
ATOM 1245 C CA . ILE A 1 156 ? -30.688 6.247 41.362 1.00 81.38 156 ILE A CA 1
ATOM 1246 C C . ILE A 1 156 ? -30.844 4.739 41.137 1.00 81.38 156 ILE A C 1
ATOM 1248 O O . ILE A 1 156 ? -29.831 4.073 40.952 1.00 81.38 156 ILE A O 1
ATOM 1252 N N . GLN A 1 157 ? -32.069 4.203 41.065 1.00 79.38 157 GLN A N 1
ATOM 1253 C CA . GLN A 1 157 ? -32.300 2.791 40.732 1.00 79.38 157 GLN A CA 1
ATOM 1254 C C . GLN A 1 157 ? -31.808 2.438 39.317 1.00 79.38 157 GLN A C 1
ATOM 1256 O O . GLN A 1 157 ? -31.130 1.430 39.158 1.00 79.38 157 GLN A O 1
ATOM 1261 N N . ARG A 1 158 ? -32.035 3.287 38.301 1.00 75.12 158 ARG A N 1
ATOM 1262 C CA . ARG A 1 158 ? -31.477 3.112 36.934 1.00 75.12 158 ARG A CA 1
ATOM 1263 C C . ARG A 1 158 ? -29.956 3.291 36.860 1.00 75.12 158 ARG A C 1
ATOM 1265 O O . ARG A 1 158 ? -29.297 2.830 35.923 1.00 75.12 158 ARG A O 1
ATOM 1272 N N . ILE A 1 159 ? -29.368 4.004 37.818 1.00 75.06 159 ILE A N 1
ATOM 1273 C CA . ILE A 1 159 ? -27.915 4.116 37.938 1.00 75.06 159 ILE A CA 1
ATOM 1274 C C . ILE A 1 159 ? -27.344 2.861 38.611 1.00 75.06 159 ILE A C 1
ATOM 1276 O O . ILE A 1 159 ? -26.359 2.327 38.107 1.00 75.06 159 ILE A O 1
ATOM 1280 N N . SER A 1 160 ? -27.965 2.352 39.676 1.00 74.69 160 SER A N 1
ATOM 1281 C CA . SER A 1 160 ? -27.454 1.214 40.446 1.00 74.69 160 SER A CA 1
ATOM 1282 C C . SER A 1 160 ? -27.865 -0.170 39.927 1.00 74.69 160 SER A C 1
ATOM 1284 O O . SER A 1 160 ? -27.256 -1.163 40.323 1.00 74.69 160 SER A O 1
ATOM 1286 N N . SER A 1 161 ? -28.857 -0.259 39.036 1.00 67.94 161 SER A N 1
ATOM 1287 C CA . SER A 1 161 ? -29.322 -1.511 38.427 1.00 67.94 161 SER A CA 1
ATOM 1288 C C . SER A 1 161 ? -28.205 -2.229 37.665 1.00 67.94 161 SER A C 1
ATOM 1290 O O . SER A 1 161 ? -27.637 -1.681 36.717 1.00 67.94 161 SER A O 1
ATOM 1292 N N . SER A 1 162 ? -27.941 -3.478 38.051 1.00 53.66 162 SER A N 1
ATOM 1293 C CA . SER A 1 162 ? -26.964 -4.379 37.427 1.00 53.66 162 SER A CA 1
ATOM 1294 C C . SER A 1 162 ? -27.625 -5.491 36.598 1.00 53.66 162 SER A C 1
ATOM 1296 O O . SER A 1 162 ? -27.094 -6.599 36.524 1.00 53.66 162 SER A O 1
ATOM 1298 N N . GLU A 1 163 ? -28.828 -5.255 36.069 1.00 49.41 163 GLU A N 1
ATOM 1299 C CA . GLU A 1 163 ? -29.585 -6.284 35.349 1.00 49.41 163 GLU A CA 1
ATOM 1300 C C . GLU A 1 163 ? -28.875 -6.638 34.032 1.00 49.41 163 GLU A C 1
ATOM 1302 O O . GLU A 1 163 ? -28.469 -5.769 33.265 1.00 49.41 163 GLU A O 1
ATOM 1307 N N . GLN A 1 164 ? -28.642 -7.938 33.825 1.00 47.72 164 GLN A N 1
ATOM 1308 C CA . GLN A 1 164 ? -27.615 -8.439 32.898 1.00 47.72 164 GLN A CA 1
ATOM 1309 C C . GLN A 1 164 ? -28.021 -8.364 31.418 1.00 47.72 164 GLN A C 1
ATOM 1311 O O . GLN A 1 164 ? -27.158 -8.362 30.540 1.00 47.72 164 GLN A O 1
ATOM 1316 N N . ASN A 1 165 ? -29.321 -8.274 31.136 1.00 38.66 165 ASN A N 1
ATOM 1317 C CA . ASN A 1 165 ? -29.829 -7.996 29.800 1.00 38.66 165 ASN A CA 1
ATOM 1318 C C . ASN A 1 165 ? -29.971 -6.485 29.620 1.00 38.66 165 ASN A C 1
ATOM 1320 O O . ASN A 1 165 ? -31.010 -5.948 29.975 1.00 38.66 165 ASN A O 1
ATOM 1324 N N . GLU A 1 166 ? -28.953 -5.835 29.048 1.00 40.53 166 GLU A N 1
ATOM 1325 C CA . GLU A 1 166 ? -29.134 -4.878 27.942 1.00 40.53 166 GLU A CA 1
ATOM 1326 C C . GLU A 1 166 ? -27.809 -4.245 27.499 1.00 40.53 166 GLU A C 1
ATOM 1328 O O . GLU A 1 166 ? -27.277 -3.328 28.131 1.00 40.53 166 GLU A O 1
ATOM 1333 N N . MET A 1 167 ? -27.350 -4.632 26.303 1.00 37.34 167 MET A N 1
ATOM 1334 C CA . MET A 1 167 ? -26.418 -3.804 25.525 1.00 37.34 167 MET A CA 1
ATOM 1335 C C . MET A 1 167 ? -27.121 -2.590 24.875 1.00 37.34 167 MET A C 1
ATOM 1337 O O . MET A 1 167 ? -26.480 -1.812 24.175 1.00 37.34 167 MET A O 1
ATOM 1341 N N . GLU A 1 168 ? -28.410 -2.377 25.179 1.00 39.09 168 GLU A N 1
ATOM 1342 C CA . GLU A 1 168 ? -29.070 -1.066 25.087 1.00 39.09 168 GLU A CA 1
ATOM 1343 C C . GLU A 1 168 ? -28.474 -0.052 26.087 1.00 39.09 168 GLU A C 1
ATOM 1345 O O . GLU A 1 168 ? -28.789 1.119 26.011 1.00 39.09 168 GLU A O 1
ATOM 1350 N N . ASN A 1 169 ? -27.520 -0.406 26.960 1.00 42.28 169 ASN A N 1
ATOM 1351 C CA . ASN A 1 169 ? -26.760 0.575 27.757 1.00 42.28 169 ASN A CA 1
ATOM 1352 C C . ASN A 1 169 ? -25.599 1.254 26.989 1.00 42.28 169 ASN A C 1
ATOM 1354 O O . ASN A 1 169 ? -24.585 1.636 27.577 1.00 42.28 169 ASN A O 1
ATOM 1358 N N . ALA A 1 170 ? -25.738 1.440 25.672 1.00 46.59 170 ALA A N 1
ATOM 1359 C CA . ALA A 1 170 ? -24.852 2.312 24.900 1.00 46.59 170 ALA A CA 1
ATOM 1360 C C . ALA A 1 170 ? -24.943 3.767 25.416 1.00 46.59 170 ALA A C 1
ATOM 1362 O O . ALA A 1 170 ? -26.037 4.191 25.790 1.00 46.59 170 ALA A O 1
ATOM 1363 N N . PRO A 1 171 ? -23.862 4.579 25.383 1.00 47.06 171 PRO A N 1
ATOM 1364 C CA . PRO A 1 171 ? -23.890 5.974 25.849 1.00 47.06 171 PRO A CA 1
ATOM 1365 C C . PRO A 1 171 ? -25.013 6.826 25.236 1.00 47.06 171 PRO A C 1
ATOM 1367 O O . PRO A 1 171 ? -25.536 7.719 25.891 1.00 47.06 171 PRO A O 1
ATOM 1370 N N . GLU A 1 172 ? -25.403 6.517 23.999 1.00 44.75 172 GLU A N 1
ATOM 1371 C CA . GLU A 1 172 ? -26.515 7.119 23.257 1.00 44.75 172 GLU A CA 1
ATOM 1372 C C . GLU A 1 172 ? -27.885 6.789 23.869 1.00 44.75 172 GLU A C 1
ATOM 1374 O O . GLU A 1 172 ? -28.620 7.690 24.258 1.00 44.75 172 GLU A O 1
ATOM 1379 N N . TYR A 1 173 ? -28.211 5.508 24.049 1.00 46.84 173 TYR A N 1
ATOM 1380 C CA . TYR A 1 173 ? -29.439 5.078 24.729 1.00 46.84 173 TYR A CA 1
ATOM 1381 C C . TYR A 1 173 ? -29.494 5.522 26.190 1.00 46.84 173 TYR A C 1
ATOM 1383 O O . TYR A 1 173 ? -30.569 5.825 26.718 1.00 46.84 173 TYR A O 1
ATOM 1391 N N . LEU A 1 174 ? -28.329 5.553 26.840 1.00 50.81 174 LEU A N 1
ATOM 1392 C CA . LEU A 1 174 ? -28.189 6.063 28.187 1.00 50.81 174 LEU A CA 1
ATOM 1393 C C . LEU A 1 174 ? -28.528 7.555 28.176 1.00 50.81 174 LEU A C 1
ATOM 1395 O O . LEU A 1 174 ? -29.387 7.931 28.950 1.00 50.81 174 LEU A O 1
ATOM 1399 N N . LEU A 1 175 ? -28.022 8.365 27.237 1.00 53.44 175 LEU A N 1
ATOM 1400 C CA . LEU A 1 175 ? -28.409 9.774 27.053 1.00 53.44 175 LEU A CA 1
ATOM 1401 C C . LEU A 1 175 ? -29.905 9.970 26.715 1.00 53.44 175 LEU A C 1
ATOM 1403 O O . LEU A 1 175 ? -30.526 10.901 27.221 1.00 53.44 175 LEU A O 1
ATOM 1407 N N . LEU A 1 176 ? -30.497 9.095 25.895 1.00 47.81 176 LEU A N 1
ATOM 1408 C CA . LEU A 1 176 ? -31.912 9.151 25.492 1.00 47.81 176 LEU A CA 1
ATOM 1409 C C . LEU A 1 176 ? -32.865 8.850 26.659 1.00 47.81 176 LEU A C 1
ATOM 1411 O O . LEU A 1 176 ? -33.840 9.568 26.882 1.00 47.81 176 LEU A O 1
ATOM 1415 N N . ASN A 1 177 ? -32.569 7.809 27.441 1.00 48.84 177 ASN A N 1
ATOM 1416 C CA . ASN A 1 177 ? -33.312 7.493 28.660 1.00 48.84 177 ASN A CA 1
ATOM 1417 C C . ASN A 1 177 ? -32.940 8.422 29.824 1.00 48.84 177 ASN A C 1
ATOM 1419 O O . ASN A 1 177 ? -33.745 8.617 30.743 1.00 48.84 177 ASN A O 1
ATOM 1423 N N . PHE A 1 178 ? -31.735 8.999 29.802 1.00 55.41 178 PHE A N 1
ATOM 1424 C CA . PHE A 1 178 ? -31.271 9.905 30.834 1.00 55.41 178 PHE A CA 1
ATOM 1425 C C . PHE A 1 178 ? -31.706 11.341 30.560 1.00 55.41 178 PHE A C 1
ATOM 1427 O O . PHE A 1 178 ? -31.002 12.187 30.018 1.00 55.41 178 PHE A O 1
ATOM 1434 N N . LEU A 1 179 ? -32.802 11.652 31.241 1.00 59.59 179 LEU A N 1
ATOM 1435 C CA . LEU A 1 179 ? -32.813 12.772 32.174 1.00 59.59 179 LEU A CA 1
ATOM 1436 C C . LEU A 1 179 ? -32.979 14.176 31.589 1.00 59.59 179 LEU A C 1
ATOM 1438 O O . LEU A 1 179 ? -33.369 15.046 32.360 1.00 59.59 179 LEU A O 1
ATOM 1442 N N . ALA A 1 180 ? -32.794 14.425 30.288 1.00 56.69 180 ALA A N 1
ATOM 1443 C CA . ALA A 1 180 ? -32.929 15.772 29.716 1.00 56.69 180 ALA A CA 1
ATOM 1444 C C . ALA A 1 180 ? -34.263 16.430 30.121 1.00 56.69 180 ALA A C 1
ATOM 1446 O O . ALA A 1 180 ? -34.268 17.427 30.841 1.00 56.69 180 ALA A O 1
ATOM 1447 N N . ASN A 1 181 ? -35.393 15.792 29.797 1.00 59.97 181 ASN A N 1
ATOM 1448 C CA . ASN A 1 181 ? -36.735 16.253 30.172 1.00 59.97 181 ASN A CA 1
ATOM 1449 C C . ASN A 1 181 ? -37.106 16.059 31.662 1.00 59.97 181 ASN A C 1
ATOM 1451 O O . ASN A 1 181 ? -38.130 16.594 32.085 1.00 59.97 181 ASN A O 1
ATOM 1455 N N . ARG A 1 182 ? -36.292 15.337 32.451 1.00 71.88 182 ARG A N 1
ATOM 1456 C CA . ARG A 1 182 ? -36.473 15.137 33.905 1.00 71.88 182 ARG A CA 1
ATOM 1457 C C . ARG A 1 182 ? -35.611 16.068 34.763 1.00 71.88 182 ARG A C 1
ATOM 1459 O O . ARG A 1 182 ? -35.824 16.121 35.968 1.00 71.88 182 ARG A O 1
ATOM 1466 N N . THR A 1 183 ? -34.637 16.784 34.196 1.00 79.88 183 THR A N 1
ATOM 1467 C CA . THR A 1 183 ? -33.873 17.791 34.951 1.00 79.88 183 THR A CA 1
ATOM 1468 C C . THR A 1 183 ? -34.739 18.987 35.335 1.00 79.88 183 THR A C 1
ATOM 1470 O O . THR A 1 183 ? -35.707 19.347 34.663 1.00 79.88 183 THR A O 1
ATOM 1473 N N . ILE A 1 184 ? -34.322 19.674 36.395 1.00 88.44 184 ILE A N 1
ATOM 1474 C CA . ILE A 1 184 ? -34.769 21.029 36.704 1.00 88.44 184 ILE A CA 1
ATOM 1475 C C . ILE A 1 184 ? -34.410 21.940 35.514 1.00 88.44 184 ILE A C 1
ATOM 1477 O O . ILE A 1 184 ? -33.254 21.982 35.080 1.00 88.44 184 ILE A O 1
ATOM 1481 N N . LYS A 1 185 ? -35.394 22.681 34.980 1.00 86.56 185 LYS A N 1
ATOM 1482 C CA . LYS A 1 185 ? -35.152 23.637 33.887 1.00 86.56 185 LYS A CA 1
ATOM 1483 C C . LYS A 1 185 ? -34.240 24.783 34.360 1.00 86.56 185 LYS A C 1
ATOM 1485 O O . LYS A 1 185 ? -34.425 25.324 35.449 1.00 86.56 185 LYS A O 1
ATOM 1490 N N . ARG A 1 186 ? -33.282 25.175 33.515 1.00 89.19 186 ARG A N 1
ATOM 1491 C CA . ARG A 1 186 ? -32.427 26.374 33.669 1.00 89.19 186 ARG A CA 1
ATOM 1492 C C . ARG A 1 186 ? -32.493 27.221 32.392 1.00 89.19 186 ARG A C 1
ATOM 1494 O O . ARG A 1 186 ? -33.253 26.894 31.487 1.00 89.19 186 ARG A O 1
ATOM 1501 N N . ASN A 1 187 ? -31.704 28.290 32.305 1.00 90.81 187 ASN A N 1
ATOM 1502 C CA . ASN A 1 187 ? -31.460 28.974 31.036 1.00 90.81 187 ASN A CA 1
ATOM 1503 C C . ASN A 1 187 ? -29.995 29.428 30.938 1.00 90.81 187 ASN A C 1
ATOM 1505 O O . ASN A 1 187 ? -29.539 30.197 31.782 1.00 90.81 187 ASN A O 1
ATOM 1509 N N . ILE A 1 188 ? -29.294 28.969 29.902 1.00 92.00 188 ILE A N 1
ATOM 1510 C CA . ILE A 1 188 ? -27.945 29.392 29.502 1.00 92.00 188 ILE A CA 1
ATOM 1511 C C . ILE A 1 188 ? -28.066 30.038 28.119 1.00 92.00 188 ILE A C 1
ATOM 1513 O O . ILE A 1 188 ? -28.570 29.401 27.201 1.00 92.00 188 ILE A O 1
ATOM 1517 N N . ASN A 1 189 ? -27.635 31.287 27.949 1.00 91.56 189 ASN A N 1
ATOM 1518 C CA . ASN A 1 189 ? -27.924 32.080 26.744 1.00 91.56 189 ASN A CA 1
ATOM 1519 C C . ASN A 1 189 ? -26.699 32.304 25.849 1.00 91.56 189 ASN A C 1
ATOM 1521 O O . ASN A 1 189 ? -26.858 32.680 24.687 1.00 91.56 189 ASN A O 1
ATOM 1525 N N . THR A 1 190 ? -25.484 32.097 26.365 1.00 92.88 190 THR A N 1
ATOM 1526 C CA . THR A 1 190 ? -24.236 32.362 25.635 1.00 92.88 190 THR A CA 1
ATOM 1527 C C . THR A 1 190 ? -23.213 31.238 25.793 1.00 92.88 190 THR A C 1
ATOM 1529 O O . THR A 1 190 ? -23.133 30.593 26.838 1.00 92.88 190 THR A O 1
ATOM 1532 N N . SER A 1 191 ? -22.344 31.065 24.789 1.00 89.88 191 SER A N 1
ATOM 1533 C CA . SER A 1 191 ? -21.213 30.127 24.849 1.00 89.88 191 SER A CA 1
ATOM 1534 C C . SER A 1 191 ? -20.265 30.401 26.025 1.00 89.88 191 SER A C 1
ATOM 1536 O O . SER A 1 191 ? -19.608 29.484 26.507 1.00 89.88 191 SER A O 1
ATOM 1538 N N . GLN A 1 192 ? -20.191 31.646 26.515 1.00 92.50 192 GLN A N 1
ATOM 1539 C CA . GLN A 1 192 ? -19.365 31.997 27.673 1.00 92.50 192 GLN A CA 1
ATOM 1540 C C . GLN A 1 192 ? -20.039 31.639 29.007 1.00 92.50 192 GLN A C 1
ATOM 1542 O O . GLN A 1 192 ? -19.347 31.192 29.919 1.00 92.50 192 GLN A O 1
ATOM 1547 N N . GLU A 1 193 ? -21.364 31.780 29.129 1.00 94.44 193 GLU A N 1
ATOM 1548 C CA . GLU A 1 193 ? -22.111 31.210 30.262 1.00 94.44 193 GLU A CA 1
ATOM 1549 C C . GLU A 1 193 ? -21.966 29.685 30.282 1.00 94.44 193 GLU A C 1
ATOM 1551 O O . GLU A 1 193 ? -21.625 29.125 31.319 1.00 94.44 193 GLU A O 1
ATOM 1556 N N . ALA A 1 194 ? -22.137 29.026 29.130 1.00 92.19 194 ALA A N 1
ATOM 1557 C CA . ALA A 1 194 ? -21.980 27.580 29.001 1.00 92.19 194 ALA A CA 1
ATOM 1558 C C . ALA A 1 194 ? -20.572 27.103 29.373 1.00 92.19 194 ALA A C 1
ATOM 1560 O O . ALA A 1 194 ? -20.423 26.170 30.159 1.00 92.19 194 ALA A O 1
ATOM 1561 N N . LYS A 1 195 ? -19.537 27.786 28.874 1.00 94.00 195 LYS A N 1
ATOM 1562 C CA . LYS A 1 195 ? -18.151 27.519 29.251 1.00 94.00 195 LYS A CA 1
ATOM 1563 C C . LYS A 1 195 ? -17.943 27.625 30.764 1.00 94.00 195 LYS A C 1
ATOM 1565 O O . LYS A 1 195 ? -17.367 26.719 31.355 1.00 94.00 195 LYS A O 1
ATOM 1570 N N . THR A 1 196 ? -18.415 28.704 31.389 1.00 94.62 196 THR A N 1
ATOM 1571 C CA . THR A 1 196 ? -18.249 28.929 32.834 1.00 94.62 196 THR A CA 1
ATOM 1572 C C . THR A 1 196 ? -19.036 27.917 33.676 1.00 94.62 196 THR A C 1
ATOM 1574 O O . THR A 1 196 ? -18.531 27.464 34.698 1.00 94.62 196 THR A O 1
ATOM 1577 N N . GLU A 1 197 ? -20.236 27.522 33.241 1.00 95.06 197 GLU A N 1
ATOM 1578 C CA . GLU A 1 197 ? -21.030 26.442 33.846 1.00 95.06 197 GLU A CA 1
ATOM 1579 C C . GLU A 1 197 ? -20.268 25.107 33.785 1.00 95.06 197 GLU A C 1
ATOM 1581 O O . GLU A 1 197 ? -20.030 24.476 34.816 1.00 95.06 197 GLU A O 1
ATOM 1586 N N . PHE A 1 198 ? -19.797 24.710 32.598 1.00 94.56 198 PHE A N 1
ATOM 1587 C CA . PHE A 1 198 ? -19.032 23.478 32.393 1.00 94.56 198 PHE A CA 1
ATOM 1588 C C . PHE A 1 198 ? -17.735 23.457 33.214 1.00 94.56 198 PHE A C 1
ATOM 1590 O O . PHE A 1 198 ? -17.465 22.498 33.936 1.00 94.56 198 PHE A O 1
ATOM 1597 N N . GLU A 1 199 ? -16.959 24.541 33.168 1.00 94.75 199 GLU A N 1
ATOM 1598 C CA . GLU A 1 199 ? -15.708 24.692 33.919 1.00 94.75 199 GLU A CA 1
ATOM 1599 C C . GLU A 1 199 ? -15.933 24.887 35.433 1.00 94.75 199 GLU A C 1
ATOM 1601 O O . GLU A 1 199 ? -14.961 24.871 36.192 1.00 94.75 199 GLU A O 1
ATOM 1606 N N . SER A 1 200 ? -17.176 25.015 35.913 1.00 94.50 200 SER A N 1
ATOM 1607 C CA . SER A 1 200 ? -17.498 24.911 37.346 1.00 94.50 200 SER A CA 1
ATOM 1608 C C . SER A 1 200 ? -17.632 23.454 37.816 1.00 94.50 200 SER A C 1
ATOM 1610 O O . SER A 1 200 ? -17.288 23.134 38.955 1.00 94.50 200 SER A O 1
ATOM 1612 N N . VAL A 1 201 ? -18.072 22.561 36.922 1.00 94.50 201 VAL A N 1
ATOM 1613 C CA . VAL A 1 201 ? -18.328 21.137 37.189 1.00 94.50 201 VAL A CA 1
ATOM 1614 C C . VAL A 1 201 ? -17.111 20.265 36.894 1.00 94.50 201 VAL A C 1
ATOM 1616 O O . VAL A 1 201 ? -16.819 19.346 37.660 1.00 94.50 201 VAL A O 1
ATOM 1619 N N . PHE A 1 202 ? -16.401 20.539 35.799 1.00 95.00 202 PHE A N 1
ATOM 1620 C CA . PHE A 1 202 ? -15.339 19.682 35.275 1.00 95.00 202 PHE A CA 1
ATOM 1621 C C . PHE A 1 202 ? -13.954 20.333 35.380 1.00 95.00 202 PHE A C 1
ATOM 1623 O O . PHE A 1 202 ? -13.802 21.554 35.294 1.00 95.00 202 PHE A O 1
ATOM 1630 N N . ASN A 1 203 ? -12.915 19.510 35.531 1.00 93.44 203 ASN A N 1
ATOM 1631 C CA . ASN A 1 203 ? -11.510 19.928 35.424 1.00 93.44 203 ASN A CA 1
ATOM 1632 C C . ASN A 1 203 ? -11.074 20.170 33.966 1.00 93.44 203 ASN A C 1
ATOM 1634 O O . ASN A 1 203 ? -10.048 20.801 33.723 1.00 93.44 203 ASN A O 1
ATOM 1638 N N . ILE A 1 204 ? -11.886 19.737 33.001 1.00 90.56 204 ILE A N 1
ATOM 1639 C CA . ILE A 1 204 ? -11.660 19.913 31.566 1.00 90.56 204 ILE A CA 1
ATOM 1640 C C . ILE A 1 204 ? -11.978 21.353 31.130 1.00 90.56 204 ILE A C 1
ATOM 1642 O O . ILE A 1 204 ? -12.955 21.945 31.584 1.00 90.56 204 ILE A O 1
ATOM 1646 N N . SER A 1 205 ? -11.185 21.893 30.201 1.00 87.62 205 SER A N 1
ATOM 1647 C CA . SER A 1 205 ? -11.396 23.206 29.572 1.00 87.62 205 SER A CA 1
ATOM 1648 C C . SER A 1 205 ? -11.334 23.141 28.038 1.00 87.62 205 SER A C 1
ATOM 1650 O O . SER A 1 205 ? -10.722 22.235 27.459 1.00 87.62 205 SER A O 1
ATOM 1652 N N . SER A 1 206 ? -11.972 24.117 27.378 1.00 84.25 206 SER A N 1
ATOM 1653 C CA . SER A 1 206 ? -11.888 24.346 25.923 1.00 84.25 206 SER A CA 1
ATOM 1654 C C . SER A 1 206 ? -12.144 25.815 25.557 1.00 84.25 206 SER A C 1
ATOM 1656 O O . SER A 1 206 ? -12.762 26.575 26.310 1.00 84.25 206 SER A O 1
ATOM 1658 N N . SER A 1 207 ? -11.658 26.237 24.390 1.00 79.25 207 SER A N 1
ATOM 1659 C CA . SER A 1 207 ? -11.943 27.534 23.761 1.00 79.25 207 SER A CA 1
ATOM 1660 C C . SER A 1 207 ? -13.087 27.495 22.741 1.00 79.25 207 SER A C 1
ATOM 1662 O O . SER A 1 207 ? -13.643 28.545 22.430 1.00 79.25 207 SER A O 1
ATOM 1664 N N . ASN A 1 208 ? -13.444 26.320 22.216 1.00 80.12 208 ASN A N 1
ATOM 1665 C CA . ASN A 1 208 ? -14.148 26.194 20.936 1.00 80.12 208 ASN A CA 1
ATOM 1666 C C . ASN A 1 208 ? -15.641 25.876 21.124 1.00 80.12 208 ASN A C 1
ATOM 1668 O O . ASN A 1 208 ? -16.110 24.821 20.709 1.00 80.12 208 ASN A O 1
ATOM 1672 N N . TRP A 1 209 ? -16.373 26.782 21.779 1.00 84.75 209 TRP A N 1
ATOM 1673 C CA . TRP A 1 209 ? -17.773 26.565 22.166 1.00 84.75 209 TRP A CA 1
ATOM 1674 C C . TRP A 1 209 ? -18.793 26.995 21.092 1.00 84.75 209 TRP A C 1
ATOM 1676 O O . TRP A 1 209 ? -19.115 28.184 20.968 1.00 84.75 209 TRP A O 1
ATOM 1686 N N . THR A 1 210 ? -19.333 26.024 20.354 1.00 77.00 210 THR A N 1
ATOM 1687 C CA . THR A 1 210 ? -20.448 26.171 19.403 1.00 77.00 210 THR A CA 1
ATOM 1688 C C . THR A 1 210 ? -21.812 26.154 20.109 1.00 77.00 210 THR A C 1
ATOM 1690 O O . THR A 1 210 ? -21.926 25.833 21.294 1.00 77.00 210 THR A O 1
ATOM 1693 N N . LYS A 1 211 ? -22.866 26.558 19.384 1.00 82.25 211 LYS A N 1
ATOM 1694 C CA . LYS A 1 211 ? -24.271 26.380 19.780 1.00 82.25 211 LYS A CA 1
ATOM 1695 C C . LYS A 1 211 ? -24.934 25.468 18.756 1.00 82.25 211 LYS A C 1
ATOM 1697 O O . LYS A 1 211 ? -24.873 25.761 17.563 1.00 82.25 211 LYS A O 1
ATOM 1702 N N . GLU A 1 212 ? -25.576 24.411 19.227 1.00 73.81 212 GLU A N 1
ATOM 1703 C CA . GLU A 1 212 ? -26.155 23.350 18.405 1.00 73.81 212 GLU A CA 1
ATOM 1704 C C . GLU A 1 212 ? -27.598 23.051 18.842 1.00 73.81 212 GLU A C 1
ATOM 1706 O O . GLU A 1 212 ? -27.980 23.227 20.005 1.00 73.81 212 GLU A O 1
ATOM 1711 N N . GLU A 1 213 ? -28.421 22.639 17.879 1.00 72.62 213 GLU A N 1
ATOM 1712 C CA . GLU A 1 213 ? -29.829 22.290 18.072 1.00 72.62 213 GLU A CA 1
ATOM 1713 C C . GLU A 1 213 ? -30.059 20.866 17.557 1.00 72.62 213 GLU A C 1
ATOM 1715 O O . GLU A 1 213 ? -29.618 20.504 16.466 1.00 72.62 213 GLU A O 1
ATOM 1720 N N . PHE A 1 214 ? -30.714 20.055 18.385 1.00 63.84 214 PHE A N 1
ATOM 1721 C CA . PHE A 1 214 ? -30.832 18.610 18.256 1.00 63.84 214 PHE A CA 1
ATOM 1722 C C . PHE A 1 214 ? -32.311 18.220 18.262 1.00 63.84 214 PHE A C 1
ATOM 1724 O O . PHE A 1 214 ? -33.049 18.521 19.205 1.00 63.84 214 PHE A O 1
ATOM 1731 N N . GLU A 1 215 ? -32.734 17.513 17.221 1.00 61.25 215 GLU A N 1
ATOM 1732 C CA . GLU A 1 215 ? -33.988 16.761 17.220 1.00 61.25 215 GLU A CA 1
ATOM 1733 C C . GLU A 1 215 ? -33.688 15.351 17.733 1.00 61.25 215 GLU A C 1
ATOM 1735 O O . GLU A 1 215 ? -32.695 14.741 17.336 1.00 61.25 215 GLU A O 1
ATOM 1740 N N . VAL A 1 216 ? -34.497 14.876 18.680 1.00 56.62 216 VAL A N 1
ATOM 1741 C CA . VAL A 1 216 ? -34.228 13.658 19.453 1.00 56.62 216 VAL A CA 1
ATOM 1742 C C . VAL A 1 216 ? -35.513 12.849 19.558 1.00 56.62 216 VAL A C 1
ATOM 1744 O O . VAL A 1 216 ? -36.499 13.321 20.130 1.00 56.62 216 VAL A O 1
ATOM 1747 N N . ASP A 1 217 ? -35.505 11.634 19.007 1.00 49.16 217 ASP A N 1
ATOM 1748 C CA . ASP A 1 217 ? -36.678 10.761 18.995 1.00 49.16 217 ASP A CA 1
ATOM 1749 C C . ASP A 1 217 ? -37.188 10.496 20.422 1.00 49.16 217 ASP A C 1
ATOM 1751 O O . ASP A 1 217 ? -36.448 10.096 21.320 1.00 49.16 217 ASP A O 1
ATOM 1755 N N . GLY A 1 218 ? -38.481 10.757 20.635 1.00 54.47 218 GLY A N 1
ATOM 1756 C CA . GLY A 1 218 ? -39.137 10.666 21.943 1.00 54.47 218 GLY A CA 1
ATOM 1757 C C . GLY A 1 218 ? -39.188 11.969 22.756 1.00 54.47 218 GLY A C 1
ATOM 1758 O O . GLY A 1 218 ? -39.898 12.008 23.762 1.00 54.47 218 GLY A O 1
ATOM 1759 N N . ILE A 1 219 ? -38.521 13.050 22.330 1.00 58.00 219 ILE A N 1
ATOM 1760 C CA . ILE A 1 219 ? -38.584 14.369 22.986 1.00 58.00 219 ILE A CA 1
ATOM 1761 C C . ILE A 1 219 ? -39.394 15.353 22.123 1.00 58.00 219 ILE A C 1
ATOM 1763 O O . ILE A 1 219 ? -39.155 15.506 20.932 1.00 58.00 219 ILE A O 1
ATOM 1767 N N . THR A 1 220 ? -40.377 16.032 22.725 1.00 55.00 220 THR A N 1
ATOM 1768 C CA . THR A 1 220 ? -41.343 16.901 22.013 1.00 55.00 220 THR A CA 1
ATOM 1769 C C . THR A 1 220 ? -40.928 18.374 21.891 1.00 55.00 220 THR A C 1
ATOM 1771 O O . THR A 1 220 ? -41.674 19.171 21.330 1.00 55.00 220 THR A O 1
ATOM 1774 N N . GLU A 1 221 ? -39.784 18.757 22.460 1.00 65.56 221 GLU A N 1
ATOM 1775 C CA . GLU A 1 221 ? -39.182 20.094 22.372 1.00 65.56 221 GLU A CA 1
ATOM 1776 C C . GLU A 1 221 ? -37.768 19.924 21.788 1.00 65.56 221 GLU A C 1
ATOM 1778 O O . GLU A 1 221 ? -36.997 19.130 22.330 1.00 65.56 221 GLU A O 1
ATOM 1783 N N . ASN A 1 222 ? -37.407 20.647 20.718 1.00 67.12 222 ASN A N 1
ATOM 1784 C CA . ASN A 1 222 ? -36.047 20.591 20.159 1.00 67.12 222 ASN A CA 1
ATOM 1785 C C . ASN A 1 222 ? -35.028 20.952 21.254 1.00 67.12 222 ASN A C 1
ATOM 1787 O O . ASN A 1 222 ? -35.139 21.997 21.906 1.00 67.12 222 ASN A O 1
ATOM 1791 N N . LEU A 1 223 ? -34.032 20.090 21.464 1.00 70.94 223 LEU A N 1
ATOM 1792 C CA . LEU A 1 223 ? -33.008 20.320 22.472 1.00 70.94 223 LEU A CA 1
ATOM 1793 C C . LEU A 1 223 ? -31.971 21.296 21.934 1.00 70.94 223 LEU A C 1
ATOM 1795 O O . LEU A 1 223 ? -31.419 21.123 20.855 1.00 70.94 223 LEU A O 1
ATOM 1799 N N . THR A 1 224 ? -31.669 22.318 22.720 1.00 77.88 224 THR A N 1
ATOM 1800 C CA . THR A 1 224 ? -30.613 23.279 22.415 1.00 77.88 224 THR A CA 1
ATOM 1801 C C . THR A 1 224 ? -29.481 23.099 23.410 1.00 77.88 224 THR A C 1
ATOM 1803 O O . THR A 1 224 ? -29.728 23.042 24.620 1.00 77.88 224 THR A O 1
ATOM 1806 N N . ALA A 1 225 ? -28.246 23.048 22.925 1.00 82.06 225 ALA A N 1
ATOM 1807 C CA . ALA A 1 225 ? -27.066 22.992 23.772 1.00 82.06 225 ALA A CA 1
ATOM 1808 C C . ALA A 1 225 ? -25.957 23.911 23.262 1.00 82.06 225 ALA A C 1
AT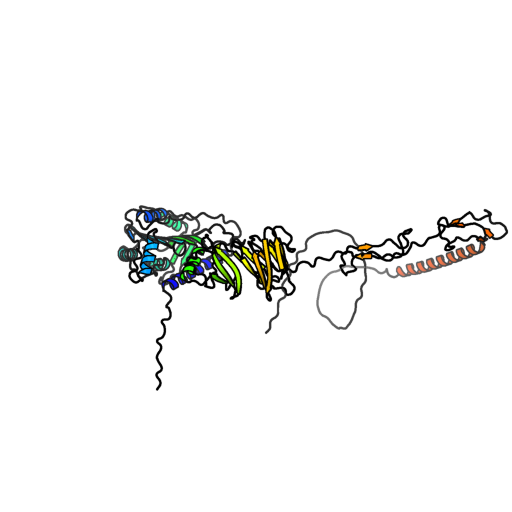OM 1810 O O . ALA A 1 225 ? -25.925 24.322 22.102 1.00 82.06 225 ALA A O 1
ATOM 1811 N N . PHE A 1 226 ? -25.029 24.206 24.159 1.00 81.31 226 PHE A N 1
ATOM 1812 C CA . PHE A 1 226 ? -23.708 24.696 23.804 1.00 81.31 226 PHE A CA 1
ATOM 1813 C C . PHE A 1 226 ? -22.729 23.544 23.977 1.00 81.31 226 PHE A C 1
ATOM 1815 O O . PHE A 1 226 ? -22.809 22.815 24.969 1.00 81.31 226 PHE A O 1
ATOM 1822 N N . SER A 1 227 ? -21.830 23.372 23.021 1.00 81.19 227 SER A N 1
ATOM 1823 C CA . SER A 1 227 ? -20.943 22.216 22.925 1.00 81.19 227 SER A CA 1
ATOM 1824 C C . SER A 1 227 ? -19.532 22.643 22.532 1.00 81.19 227 SER A C 1
ATOM 1826 O O . SER A 1 227 ? -19.320 23.739 22.023 1.00 81.19 227 SER A O 1
ATOM 1828 N N . PHE A 1 228 ? -18.551 21.780 22.773 1.00 81.19 228 PHE A N 1
ATOM 1829 C CA . PHE A 1 228 ? -17.262 21.824 22.091 1.00 81.19 228 PHE A CA 1
ATOM 1830 C C . PHE A 1 228 ? -16.851 20.416 21.676 1.00 81.19 228 PHE A C 1
ATOM 1832 O O . PHE A 1 228 ? -17.201 19.437 22.339 1.00 81.19 228 PHE A O 1
ATOM 1839 N N . PHE A 1 229 ? -16.043 20.332 20.624 1.00 72.31 229 PHE A N 1
ATOM 1840 C CA . PHE A 1 229 ? -15.391 19.108 20.176 1.00 72.31 229 PHE A CA 1
ATOM 1841 C C . PHE A 1 229 ? -13.912 19.403 19.909 1.00 72.31 229 PHE A C 1
ATOM 1843 O O . PHE A 1 229 ? -13.576 20.366 19.219 1.00 72.31 229 PHE A O 1
ATOM 1850 N N . GLU A 1 230 ? -13.022 18.594 20.477 1.00 75.75 230 GLU A N 1
ATOM 1851 C CA . GLU A 1 230 ? -11.584 18.636 20.212 1.00 75.75 230 GLU A CA 1
ATOM 1852 C C . GLU A 1 230 ? -11.100 17.222 19.889 1.00 75.75 230 GLU A C 1
ATOM 1854 O O . GLU A 1 230 ? -11.181 16.334 20.737 1.00 75.75 230 GLU A O 1
ATOM 1859 N N . ASN A 1 231 ? -10.581 17.024 18.679 1.00 67.50 231 ASN A N 1
ATOM 1860 C CA . ASN A 1 231 ? -9.912 15.801 18.253 1.00 67.50 231 ASN A CA 1
ATOM 1861 C C . ASN A 1 231 ? -8.401 16.016 18.089 1.00 67.50 231 ASN A C 1
ATOM 1863 O O . ASN A 1 231 ? -7.939 17.103 17.744 1.00 67.50 231 ASN A O 1
ATOM 1867 N N . GLY A 1 232 ? -7.642 14.951 18.322 1.00 56.41 232 GLY A N 1
ATOM 1868 C CA . GLY A 1 232 ? -6.257 14.810 17.904 1.00 56.41 232 GLY A CA 1
ATOM 1869 C C . GLY A 1 232 ? -6.149 13.585 17.006 1.00 56.41 232 GLY A C 1
ATOM 1870 O O . GLY A 1 232 ? -6.688 12.532 17.348 1.00 56.41 232 GLY A O 1
ATOM 1871 N N . SER A 1 233 ? -5.466 13.721 15.868 1.00 49.75 233 SER A N 1
ATOM 1872 C CA . SER A 1 233 ? -4.952 12.543 15.168 1.00 49.75 233 SER A CA 1
ATOM 1873 C C . SER A 1 233 ? -3.710 12.041 15.907 1.00 49.75 233 SER A C 1
ATOM 1875 O O . SER A 1 233 ? -2.975 12.835 16.508 1.00 49.75 233 SER A O 1
ATOM 1877 N N . LEU A 1 234 ? -3.486 10.729 15.883 1.00 45.22 234 LEU A N 1
ATOM 1878 C CA . LEU A 1 234 ? -2.194 10.152 16.258 1.00 45.22 234 LEU A CA 1
ATOM 1879 C C . LEU A 1 234 ? -1.140 10.571 15.215 1.00 45.22 234 LEU A C 1
ATOM 1881 O O . LEU A 1 234 ? -1.486 10.932 14.093 1.00 45.22 234 LEU A O 1
ATOM 1885 N N . GLU A 1 235 ? 0.148 10.550 15.567 1.00 39.78 235 GLU A N 1
ATOM 1886 C CA . GLU A 1 235 ? 1.199 10.948 14.616 1.00 39.78 235 GLU A CA 1
ATOM 1887 C C . GLU A 1 235 ? 1.141 10.104 13.331 1.00 39.78 235 GLU A C 1
ATOM 1889 O O . GLU A 1 235 ? 0.983 8.883 13.395 1.00 39.78 235 GLU A O 1
ATOM 1894 N N . ASN A 1 236 ? 1.264 10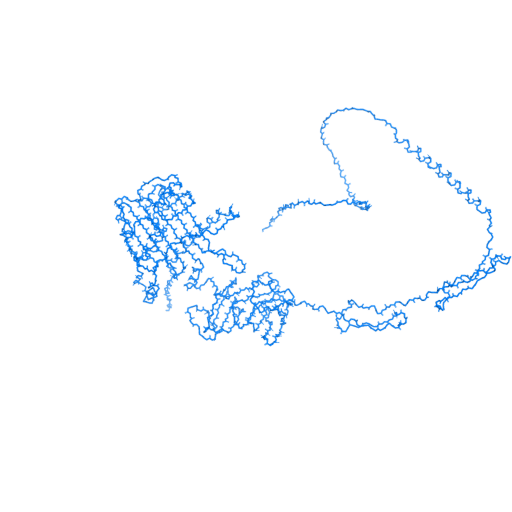.762 12.171 1.00 35.16 236 ASN A N 1
ATOM 1895 C CA . ASN A 1 236 ? 1.107 10.147 10.851 1.00 35.16 236 ASN A CA 1
ATOM 1896 C C . ASN A 1 236 ? 1.982 8.891 10.709 1.00 35.16 236 ASN A C 1
ATOM 1898 O O . ASN A 1 236 ? 3.208 8.983 10.602 1.00 35.16 236 ASN A O 1
ATOM 1902 N N . ILE A 1 237 ? 1.350 7.719 10.640 1.00 36.34 237 ILE A N 1
ATOM 1903 C CA . ILE A 1 237 ? 2.057 6.464 10.389 1.00 36.34 237 ILE A CA 1
ATOM 1904 C C . ILE A 1 237 ? 2.227 6.324 8.877 1.00 36.34 237 ILE A C 1
ATOM 1906 O O . ILE A 1 237 ? 1.273 6.031 8.155 1.00 36.34 237 ILE A O 1
ATOM 1910 N N . THR A 1 238 ? 3.453 6.520 8.390 1.00 31.98 238 THR A N 1
ATOM 1911 C CA . THR A 1 238 ? 3.780 6.310 6.975 1.00 31.98 238 THR A CA 1
ATOM 1912 C C . THR A 1 238 ? 3.572 4.841 6.608 1.00 31.98 238 THR A C 1
ATOM 1914 O O . THR A 1 238 ? 4.320 3.965 7.042 1.00 31.98 238 THR A O 1
ATOM 1917 N N . LEU A 1 239 ? 2.566 4.570 5.779 1.00 29.89 239 LEU A N 1
ATOM 1918 C CA . LEU A 1 239 ? 2.211 3.239 5.294 1.00 29.89 239 LEU A CA 1
ATOM 1919 C C . LEU A 1 239 ? 2.218 3.270 3.764 1.00 29.89 239 LEU A C 1
ATOM 1921 O O . LEU A 1 239 ? 1.745 4.214 3.143 1.00 29.89 239 LEU A O 1
ATOM 1925 N N . PHE A 1 240 ? 2.824 2.255 3.146 1.00 36.88 240 PHE A N 1
ATOM 1926 C CA . PHE A 1 240 ? 3.072 2.161 1.693 1.00 36.88 240 PHE A CA 1
ATOM 1927 C C . PHE A 1 240 ? 3.982 3.235 1.067 1.00 36.88 240 PHE A C 1
ATOM 1929 O O . PHE A 1 240 ? 4.286 3.113 -0.121 1.00 36.88 240 PHE A O 1
ATOM 1936 N N . GLY A 1 241 ? 4.443 4.220 1.846 1.00 33.38 241 GLY A N 1
ATOM 1937 C CA . GLY A 1 241 ? 5.119 5.433 1.366 1.00 33.38 241 GLY A CA 1
ATOM 1938 C C . GLY A 1 241 ? 4.205 6.665 1.345 1.00 33.38 241 GLY A C 1
ATOM 1939 O O . GLY A 1 241 ? 4.690 7.776 1.149 1.00 33.38 241 GLY A O 1
ATOM 1940 N N . GLU A 1 242 ? 2.909 6.488 1.612 1.00 31.16 242 GLU A N 1
ATOM 1941 C CA . GLU A 1 242 ? 1.949 7.573 1.785 1.00 31.16 242 GLU A CA 1
ATOM 1942 C C . GLU A 1 242 ? 1.701 7.859 3.273 1.00 31.16 242 GLU A C 1
ATOM 1944 O O . GLU A 1 242 ? 1.896 7.020 4.158 1.00 31.16 242 GLU A O 1
ATOM 1949 N N . SER A 1 243 ? 1.267 9.084 3.561 1.00 32.31 243 SER A N 1
ATOM 1950 C CA . SER A 1 243 ? 0.880 9.501 4.905 1.00 32.31 243 SER A CA 1
ATOM 1951 C C . SER A 1 243 ? -0.574 9.110 5.160 1.00 32.31 243 SER A C 1
ATOM 1953 O O . SER A 1 243 ? -1.470 9.926 4.940 1.00 32.31 243 SER A O 1
ATOM 1955 N N . ILE A 1 244 ? -0.816 7.890 5.643 1.00 40.00 244 ILE A N 1
ATOM 1956 C CA . ILE A 1 244 ? -2.147 7.518 6.133 1.00 40.00 244 ILE A CA 1
ATOM 1957 C C . ILE A 1 244 ? -2.397 8.282 7.437 1.00 40.00 244 ILE A C 1
ATOM 1959 O O . ILE A 1 244 ? -1.738 8.031 8.445 1.00 40.00 244 ILE A O 1
ATOM 1963 N N . ASP A 1 245 ? -3.348 9.218 7.401 1.00 38.41 245 ASP A N 1
ATOM 1964 C CA . ASP A 1 245 ? -3.910 9.849 8.597 1.00 38.41 245 ASP A CA 1
ATOM 1965 C C . ASP A 1 245 ? -4.594 8.744 9.423 1.00 38.41 245 ASP A C 1
ATOM 1967 O O . ASP A 1 245 ? -5.556 8.127 8.943 1.00 38.41 245 ASP A O 1
ATOM 1971 N N . PRO A 1 246 ? -4.061 8.374 10.601 1.00 43.47 246 PRO A N 1
ATOM 1972 C CA . PRO A 1 246 ? -4.553 7.214 11.318 1.00 43.47 246 PRO A CA 1
ATOM 1973 C C . PRO A 1 246 ? -5.967 7.495 11.829 1.00 43.47 246 PRO A C 1
ATOM 1975 O O . PRO A 1 246 ? -6.168 8.354 12.681 1.00 43.47 246 PRO A O 1
ATOM 1978 N N . MET A 1 247 ? -6.948 6.684 11.420 1.00 46.59 247 MET A N 1
ATOM 1979 C CA . MET A 1 247 ? -8.314 6.712 11.978 1.00 46.59 247 MET A CA 1
ATOM 1980 C C . MET A 1 247 ? -8.386 6.230 13.449 1.00 46.59 247 MET A C 1
ATOM 1982 O O . MET A 1 247 ? -9.414 5.731 13.902 1.00 46.59 247 MET A O 1
ATOM 1986 N N . GLY A 1 248 ? -7.291 6.356 14.204 1.00 52.72 248 GLY A N 1
ATOM 1987 C CA . GLY A 1 248 ? -7.285 6.286 15.655 1.00 52.72 248 GLY A CA 1
ATOM 1988 C C . GLY A 1 248 ? -7.745 7.627 16.221 1.00 52.72 248 GLY A C 1
ATOM 1989 O O . GLY A 1 248 ? -6.976 8.585 16.233 1.00 52.72 248 GLY A O 1
ATOM 1990 N N . ILE A 1 249 ? -9.003 7.711 16.652 1.00 59.94 249 ILE A N 1
ATOM 1991 C CA . ILE A 1 249 ? -9.605 8.968 17.106 1.00 59.94 249 ILE A CA 1
ATOM 1992 C C . ILE A 1 249 ? -9.421 9.088 18.617 1.00 59.94 249 ILE A C 1
ATOM 1994 O O . ILE A 1 249 ? -10.120 8.417 19.375 1.00 59.94 249 ILE A O 1
ATOM 1998 N N . ILE A 1 250 ? -8.537 9.997 19.040 1.00 71.62 250 ILE A N 1
ATOM 1999 C CA . ILE A 1 250 ? -8.596 10.594 20.377 1.00 71.62 250 ILE A CA 1
ATOM 2000 C C . ILE A 1 250 ? -9.460 11.847 20.255 1.00 71.62 250 ILE A C 1
ATOM 2002 O O . ILE A 1 250 ? -9.086 12.811 19.584 1.00 71.62 250 ILE A O 1
ATOM 2006 N N . ALA A 1 251 ? -10.625 11.848 20.894 1.00 73.06 251 ALA A N 1
ATOM 2007 C CA . ALA A 1 251 ? -11.519 12.994 20.912 1.00 73.06 251 ALA A CA 1
ATOM 2008 C C . ALA A 1 251 ? -12.127 13.220 22.294 1.00 73.06 251 ALA A C 1
ATOM 2010 O O . ALA A 1 251 ? -12.481 12.288 23.018 1.00 73.06 251 ALA A O 1
ATOM 2011 N N . LYS A 1 252 ? -12.303 14.494 22.635 1.00 84.00 252 LYS A N 1
ATOM 2012 C CA . LYS A 1 252 ? -13.066 14.925 23.801 1.00 84.00 252 LYS A CA 1
ATOM 2013 C C . LYS A 1 252 ? -14.135 15.934 23.396 1.00 84.00 252 LYS A C 1
ATOM 2015 O O . LYS A 1 252 ? -13.900 16.817 22.570 1.00 84.00 252 LYS A O 1
ATOM 2020 N N . ALA A 1 253 ? -15.298 15.817 24.015 1.00 81.88 253 ALA A N 1
ATOM 2021 C CA . ALA A 1 253 ? -16.423 16.713 23.839 1.00 81.88 253 ALA A CA 1
ATOM 2022 C C . ALA A 1 253 ? -16.978 17.137 25.199 1.00 81.88 253 ALA A C 1
ATOM 2024 O O . ALA A 1 253 ? -16.960 16.369 26.162 1.00 81.88 253 ALA A O 1
ATOM 2025 N N . GLY A 1 254 ? -17.498 18.355 25.273 1.00 84.56 254 GLY A N 1
ATOM 2026 C CA . GLY A 1 254 ? -18.273 18.829 26.414 1.00 84.56 254 GLY A CA 1
ATOM 2027 C C . GLY A 1 254 ? -19.555 19.485 25.933 1.00 84.56 254 GLY A C 1
ATOM 2028 O O . GLY A 1 254 ? -19.568 20.089 24.865 1.00 84.56 254 GLY A O 1
ATOM 2029 N N . MET A 1 255 ? -20.633 19.349 26.700 1.00 85.69 255 MET A N 1
ATOM 2030 C CA . MET A 1 255 ? -21.954 19.861 26.351 1.00 85.69 255 MET A CA 1
ATOM 2031 C C . MET A 1 255 ? -22.696 20.387 27.583 1.00 85.69 255 MET A C 1
ATOM 2033 O O . MET A 1 255 ? -22.656 19.798 28.662 1.00 85.69 255 MET A O 1
ATOM 2037 N N . VAL A 1 256 ? -23.406 21.498 27.398 1.00 88.38 256 VAL A N 1
ATOM 2038 C CA . VAL A 1 256 ? -24.229 22.181 28.400 1.00 88.38 256 VAL A CA 1
ATOM 2039 C C . VAL A 1 256 ? -25.591 22.453 27.772 1.00 88.38 256 VAL A C 1
ATOM 2041 O O . VAL A 1 256 ? -25.707 23.277 26.863 1.00 88.38 256 VAL A O 1
ATOM 2044 N N . LEU A 1 257 ? -26.637 21.764 28.239 1.00 84.81 257 LEU A N 1
ATOM 2045 C CA . LEU A 1 257 ? -27.992 21.984 27.722 1.00 84.81 257 LEU A CA 1
ATOM 2046 C C . LEU A 1 257 ? -28.496 23.385 28.113 1.00 84.81 257 LEU A C 1
ATOM 2048 O O . LEU A 1 257 ? -28.398 23.780 29.278 1.00 84.81 257 LEU A O 1
ATOM 2052 N N . GLN A 1 258 ? -29.070 24.128 27.162 1.00 86.75 258 GLN A N 1
ATOM 2053 C CA . GLN A 1 258 ? -29.538 25.502 27.382 1.00 86.75 258 GLN A CA 1
ATOM 2054 C C . GLN A 1 258 ? -30.703 25.551 28.382 1.00 86.75 258 GLN A C 1
ATOM 2056 O O . GLN A 1 258 ? -30.634 26.283 29.368 1.00 86.75 258 GLN A O 1
ATOM 2061 N N . ASN A 1 259 ? -31.749 24.752 28.150 1.00 85.44 259 ASN A N 1
ATOM 2062 C CA . ASN A 1 259 ? -33.015 24.817 28.898 1.00 85.44 259 ASN A CA 1
ATOM 2063 C C . ASN A 1 259 ? -33.072 23.896 30.134 1.00 85.44 259 ASN A C 1
ATOM 2065 O O . ASN A 1 259 ? -34.057 23.900 30.872 1.00 85.44 259 ASN A O 1
ATOM 2069 N N . TYR A 1 260 ? -32.041 23.082 30.354 1.00 87.12 260 TYR A N 1
ATOM 2070 C CA . TYR A 1 260 ? -32.081 21.894 31.212 1.00 87.12 260 TYR A CA 1
ATOM 2071 C C . TYR A 1 260 ? -30.795 21.785 32.028 1.00 87.12 260 TYR A C 1
ATOM 2073 O O . TYR A 1 260 ? -29.713 22.004 31.488 1.00 87.12 260 TYR A O 1
ATOM 2081 N N . SER A 1 261 ? -30.890 21.513 33.333 1.00 90.94 261 SER A N 1
ATOM 2082 C CA . SER A 1 261 ? -29.731 21.509 34.237 1.00 90.94 261 SER A CA 1
ATOM 2083 C C . SER A 1 261 ? -28.933 20.209 34.113 1.00 90.94 261 SER A C 1
ATOM 2085 O O . SER A 1 261 ? -29.011 19.335 34.974 1.00 90.94 261 SER A O 1
ATOM 2087 N N . MET A 1 262 ? -28.198 20.094 33.002 1.00 87.81 262 MET A N 1
ATOM 2088 C CA . MET A 1 262 ? -27.360 18.950 32.645 1.00 87.81 262 MET A CA 1
ATOM 2089 C C . MET A 1 262 ? -26.064 19.390 31.960 1.00 87.81 262 MET A C 1
ATOM 2091 O O . MET A 1 262 ? -26.085 20.136 30.975 1.00 87.81 262 MET A O 1
ATOM 2095 N N . ASN A 1 263 ? -24.943 18.893 32.466 1.00 90.88 263 ASN A N 1
ATOM 2096 C CA . ASN A 1 263 ? -23.593 19.159 31.995 1.00 90.88 263 ASN A CA 1
ATOM 2097 C C . ASN A 1 263 ? -22.926 17.806 31.701 1.00 90.88 263 ASN A C 1
ATOM 2099 O O . ASN A 1 263 ? -22.885 16.941 32.573 1.00 90.88 263 ASN A O 1
ATOM 2103 N N . ILE A 1 264 ? -22.442 17.599 30.477 1.00 87.69 264 ILE A N 1
ATOM 2104 C CA . ILE A 1 264 ? -21.932 16.306 29.995 1.00 87.69 264 ILE A CA 1
ATOM 2105 C C . ILE A 1 264 ? -20.514 16.480 29.467 1.00 87.69 264 ILE A C 1
ATOM 2107 O O . ILE A 1 264 ? -20.261 17.368 28.658 1.00 87.69 264 ILE A O 1
ATOM 2111 N N . TYR A 1 265 ? -19.614 15.590 29.867 1.00 90.00 265 TYR A N 1
ATOM 2112 C CA . TYR A 1 265 ? -18.299 15.394 29.271 1.00 90.00 265 TYR A CA 1
ATOM 2113 C C . TYR A 1 265 ? -18.216 13.996 28.654 1.00 90.00 265 TYR A C 1
ATOM 2115 O O . TYR A 1 265 ? -18.679 13.022 29.247 1.00 90.00 265 TYR A O 1
ATOM 2123 N N . LEU A 1 266 ? -17.599 13.892 27.481 1.00 84.19 266 LEU A N 1
ATOM 2124 C CA . LEU A 1 266 ? -17.296 12.631 26.815 1.00 84.19 266 LEU A CA 1
ATOM 2125 C C . LEU A 1 266 ? -15.836 12.639 26.363 1.00 84.19 266 LEU A C 1
ATOM 2127 O O . LEU A 1 266 ? -15.403 13.547 25.662 1.00 84.19 266 LEU A O 1
ATOM 2131 N N . TYR A 1 267 ? -15.101 11.596 26.725 1.00 87.50 267 TYR A N 1
ATOM 2132 C CA . TYR A 1 267 ? -13.800 11.248 26.172 1.00 87.50 267 TYR A CA 1
ATOM 2133 C C . TYR A 1 267 ? -13.909 9.922 25.424 1.00 87.50 267 TYR A C 1
ATOM 2135 O O . TYR A 1 267 ? -14.539 8.979 25.913 1.00 87.50 267 TYR A O 1
ATOM 2143 N N . THR A 1 268 ? -13.251 9.839 24.273 1.00 77.62 268 THR A N 1
ATOM 2144 C CA . THR A 1 268 ? -13.071 8.605 23.519 1.00 77.62 268 THR A CA 1
ATOM 2145 C C . THR A 1 268 ? -11.669 8.533 22.917 1.00 77.62 268 THR A C 1
ATOM 2147 O O . THR A 1 268 ? -11.104 9.540 22.496 1.00 77.62 268 THR A O 1
ATOM 2150 N N . ASP A 1 269 ? -11.112 7.332 22.915 1.00 80.12 269 ASP A N 1
ATOM 2151 C CA . ASP A 1 269 ? -9.803 6.972 22.380 1.00 80.12 269 ASP A CA 1
ATOM 2152 C C . ASP A 1 269 ? -9.973 5.581 21.775 1.00 80.12 269 ASP A C 1
ATOM 2154 O O . ASP A 1 269 ? -10.098 4.588 22.490 1.00 80.12 269 ASP A O 1
ATOM 2158 N N . ILE A 1 270 ? -10.167 5.546 20.455 1.00 66.50 270 ILE A N 1
ATOM 2159 C CA . ILE A 1 270 ? -10.517 4.348 19.684 1.00 66.50 270 ILE A CA 1
ATOM 2160 C C . ILE A 1 270 ? -9.427 4.111 18.653 1.00 66.50 270 ILE A C 1
ATOM 2162 O O . ILE A 1 270 ? -9.254 4.925 17.749 1.00 66.50 270 ILE A O 1
ATOM 2166 N N . SER A 1 271 ? -8.763 2.955 18.711 1.00 63.38 271 SER A N 1
ATOM 2167 C CA . SER A 1 271 ? -7.887 2.502 17.631 1.00 63.38 271 SER A CA 1
ATOM 2168 C C . SER A 1 271 ? -8.679 1.676 16.615 1.00 63.38 271 SER A C 1
ATOM 2170 O O . SER A 1 271 ? -8.859 0.468 16.775 1.00 63.38 271 SER A O 1
ATOM 2172 N N . LEU A 1 272 ? -9.140 2.310 15.531 1.00 50.88 272 LEU A N 1
ATOM 2173 C CA . LEU A 1 272 ? -9.897 1.615 14.479 1.00 50.88 272 LEU A CA 1
ATOM 2174 C C . LEU A 1 272 ? -9.088 0.461 13.842 1.00 50.88 272 LEU A C 1
ATOM 2176 O O . LEU A 1 272 ? -9.659 -0.557 13.463 1.00 50.88 272 LEU A O 1
ATOM 2180 N N . LEU A 1 273 ? -7.754 0.580 13.823 1.00 51.28 273 LEU A N 1
ATOM 2181 C CA . LEU A 1 273 ? -6.810 -0.461 13.389 1.00 51.28 273 LEU A CA 1
ATOM 2182 C C . LEU A 1 273 ? -6.769 -1.689 14.321 1.00 51.28 273 LEU A C 1
ATOM 2184 O O . LEU A 1 273 ? -6.396 -2.776 13.886 1.00 51.28 273 LEU A O 1
ATOM 2188 N N . ALA A 1 274 ? -7.115 -1.539 15.602 1.00 50.94 274 ALA A N 1
ATOM 2189 C CA . ALA A 1 274 ? -7.272 -2.672 16.513 1.00 50.94 274 ALA A CA 1
ATOM 2190 C C . ALA A 1 274 ? -8.665 -3.308 16.373 1.00 50.94 274 ALA A C 1
ATOM 2192 O O . ALA A 1 274 ? -8.777 -4.530 16.395 1.00 50.94 274 ALA A O 1
ATOM 2193 N N . PHE A 1 275 ? -9.707 -2.498 16.146 1.00 43.41 275 PHE A N 1
ATOM 2194 C CA . PHE A 1 275 ? -11.071 -2.988 15.915 1.00 43.41 275 PHE A CA 1
ATOM 2195 C C . PHE A 1 275 ? -11.180 -3.905 14.688 1.00 43.41 275 PHE A C 1
ATOM 2197 O O . PHE A 1 275 ? -11.812 -4.959 14.767 1.00 43.41 275 PHE A O 1
ATOM 2204 N N . THR A 1 276 ? -10.531 -3.559 13.569 1.00 45.25 276 THR A N 1
ATOM 2205 C CA . THR A 1 276 ? -10.510 -4.431 12.380 1.00 45.25 276 THR A CA 1
ATOM 2206 C C . THR A 1 276 ? -9.830 -5.769 12.670 1.00 45.25 276 THR A C 1
ATOM 2208 O O . THR A 1 276 ? -10.391 -6.811 12.338 1.00 45.25 276 THR A O 1
ATOM 2211 N N . LYS A 1 277 ? -8.690 -5.754 13.378 1.00 49.69 277 LYS A N 1
ATOM 2212 C CA . LYS A 1 277 ? -7.915 -6.958 13.735 1.00 49.69 277 LYS A CA 1
ATOM 2213 C C . LYS A 1 277 ? -8.681 -7.954 14.608 1.00 49.69 277 LYS A C 1
ATOM 2215 O O . LYS A 1 277 ? -8.488 -9.160 14.477 1.00 49.69 277 LYS A O 1
ATOM 2220 N N . GLU A 1 278 ? -9.577 -7.484 15.469 1.00 45.03 278 GLU A N 1
ATOM 2221 C CA . GLU A 1 278 ? -10.407 -8.381 16.277 1.00 45.03 278 GLU A CA 1
ATOM 2222 C C . GLU A 1 278 ? -11.647 -8.883 15.532 1.00 45.03 278 GLU A C 1
ATOM 2224 O O . GLU A 1 278 ? -12.021 -10.047 15.676 1.00 45.03 278 GLU A O 1
ATOM 2229 N N . LEU A 1 279 ? -12.276 -8.056 14.691 1.00 37.91 279 LEU A N 1
ATOM 2230 C CA . LEU A 1 279 ? -13.329 -8.550 13.797 1.00 37.91 279 LEU A CA 1
ATOM 2231 C C . LEU A 1 279 ? -12.776 -9.614 12.833 1.00 37.91 279 LEU A C 1
ATOM 2233 O O . LEU A 1 279 ? -13.470 -10.580 12.513 1.00 37.91 279 LEU A O 1
ATOM 2237 N N . GLU A 1 280 ? -11.507 -9.498 12.442 1.00 43.91 280 GLU A N 1
ATOM 2238 C CA . GLU A 1 280 ? -10.752 -10.540 11.743 1.00 43.91 280 GLU A CA 1
ATOM 2239 C C . GLU A 1 280 ? -10.522 -11.782 12.625 1.00 43.91 280 GLU A C 1
ATOM 2241 O O . GLU A 1 280 ? -10.753 -12.891 12.143 1.00 43.91 280 GLU A O 1
ATOM 2246 N N . ARG A 1 281 ? -10.168 -11.637 13.914 1.00 42.81 281 ARG A N 1
ATOM 2247 C CA . ARG A 1 281 ? -10.028 -12.768 14.860 1.00 42.81 281 ARG A CA 1
ATOM 2248 C C . ARG A 1 281 ? -11.339 -13.527 15.101 1.00 42.81 281 ARG A C 1
ATOM 2250 O O . ARG A 1 281 ? -11.319 -14.753 15.178 1.00 42.81 281 ARG A O 1
ATOM 2257 N N . LEU A 1 282 ? -12.458 -12.815 15.243 1.00 35.81 282 LEU A N 1
ATOM 2258 C CA . LEU A 1 282 ? -13.756 -13.378 15.637 1.00 35.81 282 LEU A CA 1
ATOM 2259 C C . LEU A 1 282 ? -14.620 -13.839 14.453 1.00 35.81 282 LEU A C 1
ATOM 2261 O O . LEU A 1 282 ? -15.335 -14.831 14.578 1.00 35.81 282 LEU A O 1
ATOM 2265 N N . TYR A 1 283 ? -14.566 -13.140 13.313 1.00 35.81 283 TYR A N 1
ATOM 2266 C CA . TYR A 1 283 ? -15.440 -13.390 12.154 1.00 35.81 283 TYR A CA 1
ATOM 2267 C C . TYR A 1 283 ? -14.683 -13.720 10.851 1.00 35.81 283 TYR A C 1
ATOM 2269 O O . TYR A 1 283 ? -15.305 -14.088 9.854 1.00 35.81 283 TYR A O 1
ATOM 2277 N N . GLY A 1 284 ? -13.345 -13.670 10.856 1.00 36.41 284 GLY A N 1
ATOM 2278 C CA . GLY A 1 284 ? -12.500 -14.561 10.050 1.00 36.41 284 GLY A CA 1
ATOM 2279 C C . GLY A 1 284 ? -12.530 -14.433 8.523 1.00 36.41 284 GLY A C 1
ATOM 2280 O O . GLY A 1 284 ? -12.256 -15.435 7.855 1.00 36.41 284 GLY A O 1
ATOM 2281 N N . ASN A 1 285 ? -12.880 -13.273 7.938 1.00 41.03 285 ASN A N 1
ATOM 2282 C CA . ASN A 1 285 ? -13.041 -13.197 6.474 1.00 41.03 285 ASN A CA 1
ATOM 2283 C C . ASN A 1 285 ? -12.879 -11.819 5.776 1.00 41.03 285 ASN A C 1
ATOM 2285 O O . ASN A 1 285 ? -13.523 -11.629 4.745 1.00 41.03 285 ASN A O 1
ATOM 2289 N N . TRP A 1 286 ? -12.093 -10.854 6.292 1.00 39.66 286 TRP A N 1
ATOM 2290 C CA . TRP A 1 286 ? -12.060 -9.484 5.711 1.00 39.66 286 TRP A CA 1
ATOM 2291 C C . TRP A 1 286 ? -10.713 -8.874 5.280 1.00 39.66 286 TRP A C 1
ATOM 2293 O O . TRP A 1 286 ? -10.733 -8.066 4.352 1.00 39.66 286 TRP A O 1
ATOM 2303 N N . THR A 1 287 ? -9.557 -9.264 5.825 1.00 47.00 287 THR A N 1
ATOM 2304 C CA . THR A 1 287 ? -8.246 -8.895 5.242 1.00 47.00 287 THR A CA 1
ATOM 2305 C C . THR A 1 287 ? -7.276 -10.081 5.215 1.00 47.00 287 THR A C 1
ATOM 2307 O O . THR A 1 287 ? -7.563 -11.158 5.744 1.00 47.00 287 THR A O 1
ATOM 2310 N N . SER A 1 288 ? -6.152 -9.909 4.516 1.00 54.31 288 SER A N 1
ATOM 2311 C CA . SER A 1 288 ? -5.083 -10.906 4.443 1.00 54.31 288 SER A CA 1
ATOM 2312 C C . SER A 1 288 ? -4.144 -10.775 5.656 1.00 54.31 288 SER A C 1
ATOM 2314 O O . SER A 1 288 ? -3.860 -9.648 6.052 1.00 54.31 288 SER A O 1
ATOM 2316 N N . PRO A 1 289 ? -3.573 -11.869 6.203 1.00 60.94 289 PRO A N 1
ATOM 2317 C CA . PRO A 1 289 ? -2.598 -11.810 7.308 1.00 60.94 289 PRO A CA 1
ATOM 2318 C C . PRO A 1 289 ? -1.283 -11.068 6.997 1.00 60.94 289 PRO A C 1
ATOM 2320 O O . PRO A 1 289 ? -0.444 -10.921 7.882 1.00 60.94 289 PRO A O 1
ATOM 2323 N N . ILE A 1 290 ? -1.092 -10.651 5.743 1.00 67.44 290 ILE A N 1
ATOM 2324 C CA . ILE A 1 290 ? 0.072 -9.928 5.218 1.00 67.44 290 ILE A CA 1
ATOM 2325 C C . ILE A 1 290 ? -0.384 -8.585 4.641 1.00 67.44 290 ILE A C 1
ATOM 2327 O O . ILE A 1 290 ? -1.497 -8.465 4.122 1.00 67.44 290 ILE A O 1
ATOM 2331 N N . ASN A 1 291 ? 0.485 -7.581 4.675 1.00 67.31 291 ASN A N 1
ATOM 2332 C CA . ASN A 1 291 ? 0.167 -6.240 4.207 1.00 67.31 291 ASN A CA 1
ATOM 2333 C C . ASN A 1 291 ? 0.147 -6.178 2.666 1.00 67.31 291 ASN A C 1
ATOM 2335 O O . ASN A 1 291 ? 1.195 -6.197 2.015 1.00 67.31 291 ASN A O 1
ATOM 2339 N N . THR A 1 292 ? -1.042 -6.127 2.058 1.00 73.94 292 THR A N 1
ATOM 2340 C CA . THR A 1 292 ? -1.196 -6.194 0.598 1.00 73.94 292 THR A CA 1
ATOM 2341 C C . THR A 1 292 ? -2.442 -5.473 0.082 1.00 73.94 292 THR A C 1
ATOM 2343 O O . THR A 1 292 ? -3.486 -5.474 0.730 1.00 73.94 292 THR A O 1
ATOM 2346 N N . SER A 1 293 ? -2.350 -4.898 -1.122 1.00 66.25 293 SER A N 1
ATOM 2347 C CA . SER A 1 293 ? -3.498 -4.391 -1.891 1.00 66.25 293 SER A CA 1
ATOM 2348 C C . SER A 1 293 ? -4.234 -5.491 -2.675 1.00 66.25 293 SER A C 1
ATOM 2350 O O . SER A 1 293 ? -5.278 -5.236 -3.283 1.00 66.25 293 SER A O 1
ATOM 2352 N N . LEU A 1 294 ? -3.698 -6.717 -2.689 1.00 72.56 294 LEU A N 1
ATOM 2353 C CA . LEU A 1 294 ? -4.212 -7.814 -3.500 1.00 72.56 294 LEU A CA 1
ATOM 2354 C C . LEU A 1 294 ? -5.503 -8.412 -2.939 1.00 72.56 294 LEU A C 1
ATOM 2356 O O . LEU A 1 294 ? -5.620 -8.750 -1.762 1.00 72.56 294 LEU A O 1
ATOM 2360 N N . LYS A 1 295 ? -6.470 -8.597 -3.837 1.00 76.75 295 LYS A N 1
ATOM 2361 C CA . LYS A 1 295 ? -7.762 -9.237 -3.561 1.00 76.75 295 LYS A CA 1
ATOM 2362 C C . LYS A 1 295 ? -7.650 -10.750 -3.743 1.00 76.75 295 LYS A C 1
ATOM 2364 O O . LYS A 1 295 ? -6.792 -11.220 -4.485 1.00 76.75 295 LYS A O 1
ATOM 2369 N N . ASN A 1 296 ? -8.551 -11.491 -3.097 1.00 78.62 296 ASN A N 1
ATOM 2370 C CA . ASN A 1 296 ? -8.657 -12.954 -3.180 1.00 78.62 296 ASN A CA 1
ATOM 2371 C C . ASN A 1 296 ? -7.367 -13.701 -2.779 1.00 78.62 296 ASN A C 1
ATOM 2373 O O . ASN A 1 296 ? -7.032 -14.731 -3.371 1.00 78.62 296 ASN A O 1
ATOM 2377 N N . ILE A 1 297 ? -6.645 -13.179 -1.779 1.00 81.44 297 ILE A N 1
ATOM 2378 C CA . ILE A 1 297 ? -5.466 -13.839 -1.210 1.00 81.44 297 ILE A CA 1
ATOM 2379 C C . ILE A 1 297 ? -5.878 -14.942 -0.231 1.00 81.44 297 ILE A C 1
ATOM 2381 O O . ILE A 1 297 ? -6.710 -14.734 0.651 1.00 81.44 297 ILE A O 1
ATOM 2385 N N . GLU A 1 298 ? -5.254 -16.110 -0.364 1.00 84.44 298 GLU A N 1
ATOM 2386 C CA . GLU A 1 298 ? -5.381 -17.232 0.563 1.00 84.44 298 GLU A CA 1
ATOM 2387 C C . GLU A 1 298 ? -3.990 -17.717 0.986 1.00 84.44 298 GLU A C 1
ATOM 2389 O O . GLU A 1 298 ? -3.206 -18.205 0.166 1.00 84.44 298 GLU A O 1
ATOM 2394 N N . ILE A 1 299 ? -3.694 -17.613 2.281 1.00 87.19 299 ILE A N 1
ATOM 2395 C CA . ILE A 1 299 ? -2.458 -18.138 2.865 1.00 87.19 299 ILE A CA 1
ATOM 2396 C C . ILE A 1 299 ? -2.702 -19.555 3.376 1.00 87.19 299 ILE A C 1
ATOM 2398 O O . ILE A 1 299 ? -3.697 -19.816 4.059 1.00 87.19 299 ILE A O 1
ATOM 2402 N N . LYS A 1 300 ? -1.783 -20.464 3.049 1.00 89.94 300 LYS A N 1
ATOM 2403 C CA . LYS A 1 300 ? -1.791 -21.859 3.487 1.00 89.94 300 LYS A CA 1
ATOM 2404 C C . LYS A 1 300 ? -0.494 -22.215 4.198 1.00 89.94 300 LYS A C 1
ATOM 2406 O O . LYS A 1 300 ? 0.576 -21.751 3.814 1.00 89.94 300 LYS A O 1
ATOM 2411 N N . VAL A 1 301 ? -0.603 -23.098 5.184 1.00 90.31 301 VAL A N 1
ATOM 2412 C CA . VAL A 1 301 ? 0.522 -23.818 5.783 1.00 90.31 301 VAL A CA 1
ATOM 2413 C C . VAL A 1 301 ? 0.269 -25.312 5.586 1.00 90.31 301 VAL A C 1
ATOM 2415 O O . VAL A 1 301 ? -0.798 -25.819 5.937 1.00 90.31 301 VAL A O 1
ATOM 2418 N N . ASN A 1 302 ? 1.216 -26.021 4.969 1.00 88.94 302 ASN A N 1
ATOM 2419 C CA . ASN A 1 302 ? 1.103 -27.446 4.620 1.00 88.94 302 ASN A CA 1
ATOM 2420 C C . ASN A 1 302 ? -0.194 -27.794 3.859 1.00 88.94 302 ASN A C 1
ATOM 2422 O O . ASN A 1 302 ? -0.932 -28.710 4.230 1.00 88.94 302 ASN A O 1
ATOM 2426 N N . ASN A 1 303 ? -0.488 -27.044 2.792 1.00 84.81 303 ASN A N 1
ATOM 2427 C CA . ASN A 1 303 ? -1.699 -27.154 1.960 1.00 84.81 303 ASN A CA 1
ATOM 2428 C C . ASN A 1 303 ? -3.039 -26.853 2.678 1.00 84.81 303 ASN A C 1
ATOM 2430 O O . ASN A 1 303 ? -4.088 -26.872 2.035 1.00 84.81 303 ASN A O 1
ATOM 2434 N N . SER A 1 304 ? -3.031 -26.566 3.983 1.00 85.62 304 SER A N 1
ATOM 2435 C CA . SER A 1 304 ? -4.215 -26.201 4.776 1.00 85.62 304 SER A CA 1
ATOM 2436 C C . SER A 1 304 ? -4.285 -24.682 4.928 1.00 85.62 304 SER A C 1
ATOM 2438 O O . SER A 1 304 ? -3.241 -24.056 5.080 1.00 85.62 304 SER A O 1
ATOM 2440 N N . LYS A 1 305 ? -5.477 -24.067 4.908 1.00 83.75 305 LYS A N 1
ATOM 2441 C CA . LYS A 1 305 ? -5.622 -22.616 5.154 1.00 83.75 305 LYS A CA 1
ATOM 2442 C C . LYS A 1 305 ? -5.001 -22.240 6.511 1.00 83.75 305 LYS A C 1
ATOM 2444 O O . LYS A 1 305 ? -5.094 -23.017 7.459 1.00 83.75 305 LYS A O 1
ATOM 2449 N N . LEU A 1 306 ? -4.357 -21.074 6.590 1.00 79.50 306 LEU A N 1
ATOM 2450 C CA . LEU A 1 306 ? -3.759 -20.563 7.826 1.00 79.50 306 LEU A CA 1
ATOM 2451 C C . LEU A 1 306 ? -4.821 -20.386 8.929 1.00 79.50 306 LEU A C 1
ATOM 2453 O O . LEU A 1 306 ? -5.853 -19.750 8.713 1.00 79.50 306 LEU A O 1
ATOM 2457 N N . GLU A 1 307 ? -4.527 -20.906 10.119 1.00 71.19 307 GLU A N 1
ATOM 2458 C CA . GLU A 1 307 ? -5.354 -20.822 11.325 1.00 71.19 307 GLU A CA 1
ATOM 2459 C C . GLU A 1 307 ? -4.596 -19.977 12.367 1.00 71.19 307 GLU A C 1
ATOM 2461 O O . GLU A 1 307 ? -3.678 -20.470 13.011 1.00 71.19 307 GLU A O 1
ATOM 2466 N N . LEU A 1 308 ? -4.945 -18.693 12.536 1.00 62.25 308 LEU A N 1
ATOM 2467 C CA . LEU A 1 308 ? -4.162 -17.734 13.350 1.00 62.25 308 LEU A CA 1
ATOM 2468 C C . LEU A 1 308 ? -4.042 -18.083 14.848 1.00 62.25 308 LEU A C 1
ATOM 2470 O O . LEU A 1 308 ? -3.174 -17.549 15.527 1.00 62.25 308 LEU A O 1
ATOM 2474 N N . LEU A 1 309 ? -4.910 -18.956 15.366 1.00 58.69 309 LEU A N 1
ATOM 2475 C CA . LEU A 1 309 ? -4.899 -19.425 16.760 1.00 58.69 309 LEU A CA 1
ATOM 2476 C C . LEU A 1 309 ? -4.169 -20.769 16.937 1.00 58.69 309 LEU A C 1
ATOM 2478 O O . LEU A 1 309 ? -4.236 -21.378 18.003 1.00 58.69 309 LEU A O 1
ATOM 2482 N N . LYS A 1 310 ? -3.517 -21.267 15.884 1.00 69.69 310 LYS A N 1
ATOM 2483 C CA . LYS A 1 310 ? -2.806 -22.541 15.884 1.00 69.69 310 LYS A CA 1
ATOM 2484 C C . LYS A 1 310 ? -1.315 -22.302 16.014 1.00 69.69 310 LYS A C 1
ATOM 2486 O O . LYS A 1 310 ? -0.715 -21.646 15.166 1.00 69.69 310 LYS A O 1
ATOM 2491 N N . ASN A 1 311 ? -0.712 -22.910 17.028 1.00 72.81 311 ASN A N 1
ATOM 2492 C CA . ASN A 1 311 ? 0.736 -23.011 17.090 1.00 72.81 311 ASN A CA 1
ATOM 2493 C C . ASN A 1 311 ? 1.207 -23.886 15.923 1.00 72.81 311 ASN A C 1
ATOM 2495 O O . ASN A 1 311 ? 0.855 -25.065 15.825 1.00 72.81 311 ASN A O 1
ATOM 2499 N N . TYR A 1 312 ? 1.985 -23.280 15.037 1.00 81.44 312 TYR A N 1
ATOM 2500 C CA . TYR A 1 312 ? 2.845 -23.983 14.103 1.00 81.44 312 TYR A CA 1
ATOM 2501 C C . TYR A 1 312 ? 4.230 -24.041 14.754 1.00 81.44 312 TYR A C 1
ATOM 2503 O O . TYR A 1 312 ? 4.685 -23.053 15.322 1.00 81.44 312 TYR A O 1
ATOM 2511 N N . GLU A 1 313 ? 4.875 -25.198 14.702 1.00 82.62 313 GLU A N 1
ATOM 2512 C CA . GLU A 1 313 ? 6.216 -25.440 15.248 1.00 82.62 313 GLU A CA 1
ATOM 2513 C C . GLU A 1 313 ? 7.097 -25.968 14.108 1.00 82.62 313 GLU A C 1
ATOM 2515 O O . GLU A 1 313 ? 6.569 -26.520 13.142 1.00 82.62 313 GLU A O 1
ATOM 2520 N N . ASP A 1 314 ? 8.416 -25.822 14.209 1.00 88.94 314 ASP A N 1
ATOM 2521 C CA . ASP A 1 314 ? 9.415 -26.266 13.222 1.00 88.94 314 ASP A CA 1
ATOM 2522 C C . ASP A 1 314 ? 9.256 -25.661 11.804 1.00 88.94 314 ASP A C 1
ATOM 2524 O O . ASP A 1 314 ? 8.526 -24.693 11.568 1.00 88.94 314 ASP A O 1
ATOM 2528 N N . LEU A 1 315 ? 10.007 -26.211 10.843 1.00 91.38 315 LEU A N 1
ATOM 2529 C CA . LEU A 1 315 ? 9.988 -25.831 9.432 1.00 91.38 315 LEU A CA 1
ATOM 2530 C C . LEU A 1 315 ? 8.695 -26.314 8.756 1.00 91.38 315 LEU A C 1
ATOM 2532 O O . LEU A 1 315 ? 8.459 -27.518 8.652 1.00 91.38 315 LEU A O 1
ATOM 2536 N N . GLN A 1 316 ? 7.879 -25.383 8.261 1.00 93.38 316 GLN A N 1
ATOM 2537 C CA . GLN A 1 316 ? 6.608 -25.666 7.588 1.00 93.38 316 GLN A CA 1
ATOM 2538 C C . GLN A 1 316 ? 6.524 -24.977 6.222 1.00 93.38 316 GLN A C 1
ATOM 2540 O O . GLN A 1 316 ? 7.115 -23.917 5.997 1.00 93.38 316 GLN A O 1
ATOM 2545 N N . LYS A 1 317 ? 5.752 -25.562 5.298 1.00 94.56 317 LYS A N 1
ATOM 2546 C CA . LYS A 1 317 ? 5.571 -25.004 3.953 1.00 94.56 317 LYS A CA 1
ATOM 2547 C C . LYS A 1 317 ? 4.521 -23.894 3.973 1.00 94.56 317 LYS A C 1
ATOM 2549 O O . LYS A 1 317 ? 3.332 -24.191 4.103 1.00 94.56 317 LYS A O 1
ATOM 2554 N N . LEU A 1 318 ? 4.949 -22.647 3.789 1.00 93.69 318 LEU A N 1
ATOM 2555 C CA . LEU A 1 318 ? 4.090 -21.477 3.607 1.00 93.69 318 LEU A CA 1
ATOM 2556 C C . LEU A 1 318 ? 3.788 -21.267 2.114 1.00 93.69 318 LEU A C 1
ATOM 2558 O O . LEU A 1 318 ? 4.699 -21.187 1.290 1.00 93.69 318 LEU A O 1
ATOM 2562 N N . GLU A 1 319 ? 2.511 -21.119 1.767 1.00 95.06 319 GLU A N 1
ATOM 2563 C CA . GLU A 1 319 ? 2.061 -20.726 0.427 1.00 95.06 319 GLU A CA 1
ATOM 2564 C C . GLU A 1 319 ? 1.158 -19.492 0.508 1.00 95.06 319 GLU A C 1
ATOM 2566 O O . GLU A 1 319 ? 0.183 -19.476 1.261 1.00 95.06 319 GLU A O 1
ATOM 2571 N N . ILE A 1 320 ? 1.421 -18.485 -0.322 1.00 92.81 320 ILE A N 1
ATOM 2572 C CA . ILE A 1 320 ? 0.539 -17.332 -0.521 1.00 92.81 320 ILE A CA 1
ATOM 2573 C C . ILE A 1 320 ? -0.052 -17.458 -1.924 1.00 92.81 320 ILE A C 1
ATOM 2575 O O . ILE A 1 320 ? 0.661 -17.367 -2.927 1.00 92.81 320 ILE A O 1
ATOM 2579 N N . ASN A 1 321 ? -1.360 -17.701 -1.988 1.00 90.56 321 ASN A N 1
ATOM 2580 C CA . ASN A 1 321 ? -2.117 -17.869 -3.223 1.00 90.56 321 ASN A CA 1
ATOM 2581 C C . ASN A 1 321 ? -2.932 -16.607 -3.535 1.00 90.56 321 ASN A C 1
ATOM 2583 O O . ASN A 1 321 ? -3.452 -15.983 -2.616 1.00 90.56 321 ASN A O 1
ATOM 2587 N N . GLN A 1 322 ? -3.126 -16.297 -4.817 1.00 87.81 322 GLN A N 1
ATOM 2588 C CA . GLN A 1 322 ? -4.133 -15.353 -5.317 1.00 87.81 322 GLN A CA 1
ATOM 2589 C C . GLN A 1 322 ? -5.014 -16.073 -6.340 1.00 87.81 322 GLN A C 1
ATOM 2591 O O . GLN A 1 322 ? -4.479 -16.771 -7.200 1.00 87.81 322 GLN A O 1
ATOM 2596 N N . ASP A 1 323 ? -6.341 -15.939 -6.258 1.00 84.94 323 ASP A N 1
ATOM 2597 C CA . ASP A 1 323 ? -7.286 -16.535 -7.227 1.00 84.94 323 ASP A CA 1
ATOM 2598 C C . ASP A 1 323 ? -7.029 -18.042 -7.489 1.00 84.94 323 ASP A C 1
ATOM 2600 O O . ASP A 1 323 ? -7.099 -18.542 -8.614 1.00 84.94 323 ASP A O 1
ATOM 2604 N N . ASN A 1 324 ? -6.699 -18.777 -6.415 1.00 86.00 324 ASN A N 1
ATOM 2605 C CA . ASN A 1 324 ? -6.307 -20.194 -6.422 1.00 86.00 324 ASN A CA 1
ATOM 2606 C C . ASN A 1 324 ? -5.057 -20.509 -7.287 1.00 86.00 324 ASN A C 1
ATOM 2608 O O . ASN A 1 324 ? -4.935 -21.589 -7.869 1.00 86.00 324 ASN A O 1
ATOM 2612 N N . GLN A 1 325 ? -4.107 -19.576 -7.363 1.00 89.31 325 GLN A N 1
ATOM 2613 C CA . GLN A 1 325 ? -2.782 -19.765 -7.955 1.00 89.31 325 GLN A CA 1
ATOM 2614 C C . GLN A 1 325 ? -1.700 -19.349 -6.955 1.00 89.31 325 GLN A C 1
ATOM 2616 O O . GLN A 1 325 ? -1.780 -18.264 -6.382 1.00 89.31 325 GLN A O 1
ATOM 2621 N N . ILE A 1 326 ? -0.664 -20.171 -6.781 1.00 93.00 326 ILE A N 1
ATOM 2622 C CA . ILE A 1 326 ? 0.489 -19.828 -5.937 1.00 93.00 326 ILE A CA 1
ATOM 2623 C C . ILE A 1 326 ? 1.186 -18.587 -6.521 1.00 93.00 326 ILE A C 1
ATOM 2625 O O . ILE A 1 326 ? 1.460 -18.526 -7.723 1.00 93.00 326 ILE A O 1
ATOM 2629 N N . ILE A 1 327 ? 1.461 -17.603 -5.662 1.00 94.12 327 ILE A N 1
ATOM 2630 C CA . ILE A 1 327 ? 2.335 -16.459 -5.954 1.00 94.12 327 ILE A CA 1
ATOM 2631 C C . ILE A 1 327 ? 3.662 -16.603 -5.213 1.00 94.12 327 ILE A C 1
ATOM 2633 O O . ILE A 1 327 ? 4.707 -16.389 -5.820 1.00 94.12 327 ILE A O 1
ATOM 2637 N N . ILE A 1 328 ? 3.630 -16.991 -3.935 1.00 95.12 328 ILE A N 1
ATOM 2638 C CA . ILE A 1 328 ? 4.828 -17.227 -3.119 1.00 95.12 328 ILE A CA 1
ATOM 2639 C C . ILE A 1 328 ? 4.735 -18.614 -2.492 1.00 95.12 328 ILE A C 1
ATOM 2641 O O . ILE A 1 328 ? 3.690 -18.991 -1.964 1.00 95.12 328 ILE A O 1
ATOM 2645 N N . GLU A 1 329 ? 5.843 -19.339 -2.513 1.00 96.12 329 GLU A N 1
ATOM 2646 C CA . GLU A 1 329 ? 6.062 -20.601 -1.811 1.00 96.12 329 GLU A CA 1
ATOM 2647 C C . GLU A 1 329 ? 7.397 -20.500 -1.057 1.00 96.12 329 GLU A C 1
ATOM 2649 O O . GLU A 1 329 ? 8.396 -20.060 -1.625 1.00 96.12 329 GLU A O 1
ATOM 2654 N N . SER A 1 330 ? 7.427 -20.859 0.226 1.00 94.81 330 SER A N 1
ATOM 2655 C CA . SER A 1 330 ? 8.625 -20.759 1.070 1.00 94.81 330 SER A CA 1
ATOM 2656 C C . SER A 1 330 ? 8.592 -21.796 2.196 1.00 94.81 330 SER A C 1
ATOM 2658 O O . SER A 1 330 ? 7.518 -22.172 2.667 1.00 94.81 330 SER A O 1
ATOM 2660 N N . GLU A 1 331 ? 9.762 -22.256 2.633 1.00 94.44 331 GLU A N 1
ATOM 2661 C CA . GLU A 1 331 ? 9.908 -23.077 3.838 1.00 94.44 331 GLU A CA 1
ATOM 2662 C C . GLU A 1 331 ? 10.288 -22.154 5.003 1.00 94.44 331 GLU A C 1
ATOM 2664 O O . GLU A 1 331 ? 11.334 -21.506 4.978 1.00 94.44 331 GLU A O 1
ATOM 2669 N N . VAL A 1 332 ? 9.402 -22.055 5.995 1.00 92.06 332 VAL A N 1
ATOM 2670 C CA . VAL A 1 332 ? 9.464 -21.075 7.089 1.00 92.06 332 VAL A CA 1
ATOM 2671 C C . VAL A 1 332 ? 9.575 -21.806 8.419 1.00 92.06 332 VAL A C 1
ATOM 2673 O O . VAL A 1 332 ? 8.803 -22.727 8.675 1.00 92.06 332 VAL A O 1
ATOM 2676 N N . ASN A 1 333 ? 10.511 -21.396 9.276 1.00 90.56 333 ASN A N 1
ATOM 2677 C CA . ASN A 1 333 ? 10.660 -21.957 10.615 1.00 90.56 333 ASN A CA 1
ATOM 2678 C C . ASN A 1 333 ? 9.735 -21.226 11.600 1.00 90.56 333 ASN A C 1
ATOM 2680 O O . ASN A 1 333 ? 10.032 -20.116 12.031 1.00 90.56 333 ASN A O 1
ATOM 2684 N N . PHE A 1 334 ? 8.616 -21.847 11.972 1.00 85.69 334 PHE A N 1
ATOM 2685 C CA . PHE A 1 334 ? 7.662 -21.265 12.925 1.00 85.69 334 PHE A CA 1
ATOM 2686 C C . PHE A 1 334 ? 8.111 -21.400 14.392 1.00 85.69 334 PHE A C 1
ATOM 2688 O O . PHE A 1 334 ? 7.513 -20.788 15.271 1.00 85.69 334 PHE A O 1
ATOM 2695 N N . SER A 1 335 ? 9.210 -22.121 14.658 1.00 85.94 335 SER A N 1
ATOM 2696 C CA . SER A 1 335 ? 9.931 -22.043 15.940 1.00 85.94 335 SER A CA 1
ATOM 2697 C C . SER A 1 335 ? 10.733 -20.734 16.101 1.00 85.94 335 SER A C 1
ATOM 2699 O O . SER A 1 335 ? 11.313 -20.501 17.162 1.00 85.94 335 SER A O 1
ATOM 2701 N N . GLU A 1 336 ? 10.775 -19.878 15.073 1.00 82.44 336 GLU A N 1
ATOM 2702 C CA . GLU A 1 336 ? 11.272 -18.497 15.122 1.00 82.44 336 GLU A CA 1
ATOM 2703 C C . GLU A 1 336 ? 10.097 -17.503 15.016 1.00 82.44 336 GLU A C 1
ATOM 2705 O O . GLU A 1 336 ? 9.067 -17.796 14.409 1.00 82.44 336 GLU A O 1
ATOM 2710 N N . GLU A 1 337 ? 10.233 -16.310 15.608 1.00 72.56 337 GLU A N 1
ATOM 2711 C CA . GLU A 1 337 ? 9.150 -15.315 15.702 1.00 72.56 337 GLU A CA 1
ATOM 2712 C C . GLU A 1 337 ? 8.856 -14.638 14.345 1.00 72.56 337 GLU A C 1
ATOM 2714 O O . GLU A 1 337 ? 9.318 -13.530 14.058 1.00 72.56 337 GLU A O 1
ATOM 2719 N N . ILE A 1 338 ? 8.071 -15.303 13.489 1.00 77.81 338 ILE A N 1
ATOM 2720 C CA . ILE A 1 338 ? 7.599 -14.731 12.223 1.00 77.81 338 ILE A CA 1
ATOM 2721 C C . ILE A 1 338 ? 6.337 -13.874 12.412 1.00 77.81 338 ILE A C 1
ATOM 2723 O O . ILE A 1 338 ? 5.215 -14.361 12.545 1.00 77.81 338 ILE A O 1
ATOM 2727 N N . ASP A 1 339 ? 6.512 -12.557 12.329 1.00 75.12 339 ASP A N 1
ATOM 2728 C CA . ASP A 1 339 ? 5.406 -11.602 12.254 1.00 75.12 339 ASP A CA 1
ATOM 2729 C C . ASP A 1 339 ? 4.928 -11.444 10.803 1.00 75.12 339 ASP A C 1
ATOM 2731 O O . ASP A 1 339 ? 5.478 -10.658 10.026 1.00 75.12 339 ASP A O 1
ATOM 2735 N N . LEU A 1 340 ? 3.868 -12.175 10.445 1.00 78.31 340 LEU A N 1
ATOM 2736 C CA . LEU A 1 340 ? 3.246 -12.112 9.118 1.00 78.31 340 LEU A CA 1
ATOM 2737 C C . LEU A 1 340 ? 2.787 -10.691 8.737 1.00 78.31 340 LEU A C 1
ATOM 2739 O O . LEU A 1 340 ? 2.784 -10.354 7.555 1.00 78.31 340 LEU A O 1
ATOM 2743 N N . THR A 1 341 ? 2.480 -9.822 9.708 1.00 70.06 341 THR A N 1
ATOM 2744 C CA . THR A 1 341 ? 2.015 -8.452 9.430 1.00 70.06 341 THR A CA 1
ATOM 2745 C C . THR A 1 341 ? 3.122 -7.542 8.888 1.00 70.06 341 THR A C 1
ATOM 2747 O O . THR A 1 341 ? 2.823 -6.528 8.254 1.00 70.06 341 THR A O 1
ATOM 2750 N N . LYS A 1 342 ? 4.399 -7.926 9.062 1.00 76.38 342 LYS A N 1
ATOM 2751 C CA . LYS A 1 342 ? 5.559 -7.265 8.438 1.00 76.38 342 LYS A CA 1
ATOM 2752 C C . LYS A 1 342 ? 5.763 -7.653 6.970 1.00 76.38 342 LYS A C 1
ATOM 2754 O O . LYS A 1 342 ? 6.499 -6.958 6.274 1.00 76.38 342 LYS A O 1
ATOM 2759 N N . ILE A 1 343 ? 5.136 -8.730 6.486 1.00 84.38 343 ILE A N 1
ATOM 2760 C CA . ILE A 1 343 ? 5.248 -9.140 5.083 1.00 84.38 343 ILE A CA 1
ATOM 2761 C C . ILE A 1 343 ? 4.463 -8.144 4.229 1.00 84.38 343 ILE A C 1
ATOM 2763 O O . ILE A 1 343 ? 3.238 -8.071 4.329 1.00 84.38 343 ILE A O 1
ATOM 2767 N N . ILE A 1 344 ? 5.157 -7.392 3.376 1.00 83.12 344 ILE A N 1
ATOM 2768 C CA . ILE A 1 344 ? 4.531 -6.481 2.409 1.00 83.12 344 ILE A CA 1
ATOM 2769 C C . ILE A 1 344 ? 4.521 -7.167 1.049 1.00 83.12 344 ILE A C 1
ATOM 2771 O O . ILE A 1 344 ? 5.575 -7.587 0.582 1.00 83.12 344 ILE A O 1
ATOM 2775 N N . LEU A 1 345 ? 3.355 -7.245 0.407 1.00 87.25 345 LEU A N 1
ATOM 2776 C CA . LEU A 1 345 ? 3.178 -7.822 -0.926 1.00 87.25 345 LEU A CA 1
ATOM 2777 C C . LEU A 1 345 ? 2.481 -6.823 -1.862 1.00 87.25 345 LEU A C 1
ATOM 2779 O O . LEU A 1 345 ? 1.287 -6.553 -1.712 1.00 87.25 345 LEU A O 1
ATOM 2783 N N . LYS A 1 346 ? 3.209 -6.318 -2.863 1.00 87.88 346 LYS A N 1
ATOM 2784 C CA . LYS A 1 346 ? 2.666 -5.555 -4.005 1.00 87.88 346 LYS A CA 1
ATOM 2785 C C . LYS A 1 346 ? 2.858 -6.352 -5.302 1.00 87.88 346 LYS A C 1
ATOM 2787 O O . LYS A 1 346 ? 3.829 -7.094 -5.431 1.00 87.88 346 LYS A O 1
ATOM 2792 N N . LYS A 1 347 ? 1.968 -6.162 -6.277 1.00 89.94 347 LYS A N 1
ATOM 2793 C CA . LYS A 1 347 ? 2.036 -6.723 -7.642 1.00 89.94 347 LYS A CA 1
ATOM 2794 C C . LYS A 1 347 ? 1.654 -5.631 -8.649 1.00 89.94 347 LYS A C 1
ATOM 2796 O O . LYS A 1 347 ? 1.236 -4.555 -8.222 1.00 89.94 347 LYS A O 1
ATOM 2801 N N . GLN A 1 348 ? 1.798 -5.881 -9.949 1.00 92.25 348 GLN A N 1
ATOM 2802 C CA . GLN A 1 348 ? 1.394 -4.916 -10.972 1.00 92.25 348 GLN A CA 1
ATOM 2803 C C . GLN A 1 348 ? -0.122 -4.685 -11.051 1.00 92.25 348 GLN A C 1
ATOM 2805 O O . GLN A 1 348 ? -0.912 -5.620 -10.905 1.00 92.25 348 GLN A O 1
ATOM 2810 N N . GLU A 1 349 ? -0.503 -3.441 -11.348 1.00 85.94 349 GLU A N 1
ATOM 2811 C CA . GLU A 1 349 ? -1.887 -3.040 -11.622 1.00 85.94 349 GLU A CA 1
ATOM 2812 C C . GLU A 1 349 ? -2.419 -3.633 -12.940 1.00 85.94 349 GLU A C 1
ATOM 2814 O O . GLU A 1 349 ? -1.661 -4.061 -13.816 1.00 85.94 349 GLU A O 1
ATOM 2819 N N . THR A 1 350 ? -3.747 -3.668 -13.089 1.00 84.12 350 THR A N 1
ATOM 2820 C CA . THR A 1 350 ? -4.436 -4.393 -14.178 1.00 84.12 350 THR A CA 1
ATOM 2821 C C . THR A 1 350 ? -4.188 -3.858 -15.591 1.00 84.12 350 THR A C 1
ATOM 2823 O O . THR A 1 350 ? -4.467 -4.561 -16.559 1.00 84.12 350 THR A O 1
ATOM 2826 N N . ASP A 1 351 ? -3.701 -2.626 -15.718 1.00 85.62 351 ASP A N 1
ATOM 2827 C CA . ASP A 1 351 ? -3.360 -1.941 -16.968 1.00 85.62 351 ASP A CA 1
ATOM 2828 C C . ASP A 1 351 ? -1.841 -1.853 -17.220 1.00 85.62 351 ASP A C 1
ATOM 2830 O O . ASP A 1 351 ? -1.412 -1.279 -18.223 1.00 85.62 351 ASP A O 1
ATOM 2834 N N . SER A 1 352 ? -1.017 -2.453 -16.349 1.00 89.44 352 SER A N 1
ATOM 2835 C CA . SER A 1 352 ? 0.436 -2.484 -16.521 1.00 89.44 352 SER A CA 1
ATOM 2836 C C . SER A 1 352 ? 0.856 -3.209 -17.805 1.00 89.44 352 SER A C 1
ATOM 2838 O O . SER A 1 352 ? 0.315 -4.249 -18.177 1.00 89.44 352 SER A O 1
ATOM 2840 N N . THR A 1 353 ? 1.904 -2.700 -18.452 1.00 91.12 353 THR A N 1
ATOM 2841 C CA . THR A 1 353 ? 2.551 -3.325 -19.620 1.00 91.12 353 THR A CA 1
ATOM 2842 C C . THR A 1 353 ? 3.658 -4.318 -19.249 1.00 91.12 353 THR A C 1
ATOM 2844 O O . THR A 1 353 ? 4.238 -4.942 -20.139 1.00 91.12 353 THR A O 1
ATOM 2847 N N . ARG A 1 354 ? 3.976 -4.440 -17.952 1.00 93.56 354 ARG A N 1
ATOM 2848 C CA . ARG A 1 354 ? 5.014 -5.320 -17.393 1.00 93.56 354 ARG A CA 1
ATOM 2849 C C . ARG A 1 354 ? 4.536 -5.919 -16.072 1.00 93.56 354 ARG A C 1
ATOM 2851 O O . ARG A 1 354 ? 4.069 -5.188 -15.196 1.00 93.56 354 ARG A O 1
ATOM 2858 N N . GLY A 1 355 ? 4.663 -7.229 -15.914 1.00 95.31 355 GLY A N 1
ATOM 2859 C CA . GLY A 1 355 ? 4.484 -7.898 -14.633 1.00 95.31 355 GLY A CA 1
ATOM 2860 C C . GLY A 1 355 ? 5.548 -7.463 -13.630 1.00 95.31 355 GLY A C 1
ATOM 2861 O O . GLY A 1 355 ? 6.709 -7.270 -13.988 1.00 95.31 355 GLY A O 1
ATOM 2862 N N . TYR A 1 356 ? 5.172 -7.309 -12.366 1.00 95.44 356 TYR A N 1
ATOM 2863 C CA . TYR A 1 356 ? 6.138 -7.129 -11.286 1.00 95.44 356 TYR A CA 1
ATOM 2864 C C . TYR A 1 356 ? 5.589 -7.646 -9.966 1.00 95.44 356 TYR A C 1
ATOM 2866 O O . TYR A 1 356 ? 4.379 -7.795 -9.787 1.00 95.44 356 TYR A O 1
ATOM 2874 N N . ILE A 1 357 ? 6.490 -7.875 -9.019 1.00 94.25 357 ILE A N 1
ATOM 2875 C CA . ILE A 1 357 ? 6.150 -8.160 -7.631 1.00 94.25 357 ILE A CA 1
ATOM 2876 C C . ILE A 1 357 ? 7.160 -7.482 -6.704 1.00 94.25 357 ILE A C 1
ATOM 2878 O O . ILE A 1 357 ? 8.331 -7.347 -7.058 1.00 94.25 357 ILE A O 1
ATOM 2882 N N . ILE A 1 358 ? 6.706 -7.052 -5.530 1.00 92.75 358 ILE A N 1
ATOM 2883 C CA . ILE A 1 358 ? 7.555 -6.569 -4.436 1.00 92.75 358 ILE A CA 1
ATOM 2884 C C . ILE A 1 358 ? 7.136 -7.331 -3.185 1.00 92.75 358 ILE A C 1
ATOM 2886 O O . ILE A 1 358 ?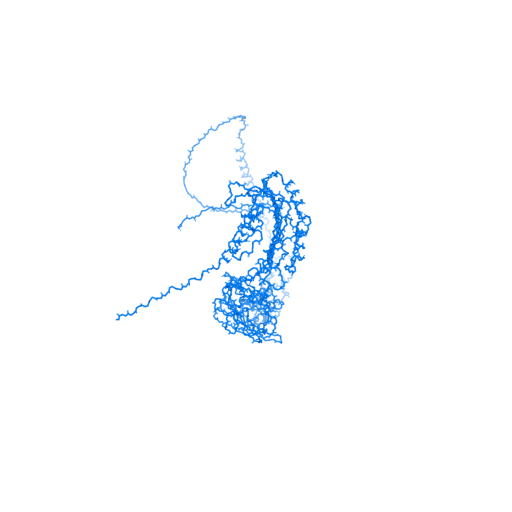 5.955 -7.325 -2.827 1.00 92.75 358 ILE A O 1
ATOM 2890 N N . ILE A 1 359 ? 8.099 -7.997 -2.555 1.00 92.69 359 ILE A N 1
ATOM 2891 C CA . ILE A 1 359 ? 7.929 -8.806 -1.352 1.00 92.69 359 ILE A CA 1
ATOM 2892 C C . ILE A 1 359 ? 9.027 -8.405 -0.364 1.00 92.69 359 ILE A C 1
ATOM 2894 O O . ILE A 1 359 ? 10.192 -8.750 -0.579 1.00 92.69 359 ILE A O 1
ATOM 2898 N N . ASN A 1 360 ? 8.632 -7.730 0.716 1.00 89.00 360 ASN A N 1
ATOM 2899 C CA . ASN A 1 360 ? 9.507 -7.329 1.825 1.00 89.00 360 ASN A CA 1
ATOM 2900 C C . ASN A 1 360 ? 9.145 -8.113 3.096 1.00 89.00 360 ASN A C 1
ATOM 2902 O O . ASN A 1 360 ? 8.020 -8.604 3.216 1.00 89.00 360 ASN A O 1
ATOM 2906 N N . GLY A 1 361 ? 10.059 -8.191 4.066 1.00 85.94 361 GLY A N 1
ATOM 2907 C CA . GLY A 1 361 ? 9.786 -8.710 5.419 1.00 85.94 361 GLY A CA 1
ATOM 2908 C C . GLY A 1 361 ? 9.560 -10.226 5.555 1.00 85.94 361 GLY A C 1
ATOM 2909 O O . GLY A 1 361 ? 9.485 -10.732 6.673 1.00 85.94 361 GLY A O 1
ATOM 2910 N N . LEU A 1 362 ? 9.483 -10.976 4.449 1.00 89.75 362 LEU A N 1
ATOM 2911 C CA . LEU A 1 362 ? 9.522 -12.443 4.445 1.00 89.75 362 LEU A CA 1
ATOM 2912 C C . LEU A 1 362 ? 10.976 -12.905 4.280 1.00 89.75 362 LEU A C 1
ATOM 2914 O O . LEU A 1 362 ? 11.395 -13.255 3.177 1.00 89.75 362 LEU A O 1
ATOM 2918 N N . ASN A 1 363 ? 11.745 -12.900 5.369 1.00 88.69 363 ASN A N 1
ATOM 2919 C CA . ASN A 1 363 ? 13.205 -13.105 5.370 1.00 88.69 363 ASN A CA 1
ATOM 2920 C C . ASN A 1 363 ? 13.628 -14.588 5.234 1.00 88.69 363 ASN A C 1
ATOM 2922 O O . ASN A 1 363 ? 14.532 -15.056 5.921 1.00 88.69 363 ASN A O 1
ATOM 2926 N N . TYR A 1 364 ? 12.954 -15.327 4.353 1.00 90.88 364 TYR A N 1
ATOM 2927 C CA . TYR A 1 364 ? 13.190 -16.738 4.048 1.00 90.88 364 TYR A CA 1
ATOM 2928 C C . TYR A 1 364 ? 13.404 -16.941 2.546 1.00 90.88 364 TYR A C 1
ATOM 2930 O O . TYR A 1 364 ? 12.855 -16.200 1.721 1.00 90.88 364 TYR A O 1
ATOM 2938 N N . THR A 1 365 ? 14.165 -17.974 2.178 1.00 92.12 365 THR A N 1
ATOM 2939 C CA . THR A 1 365 ? 14.325 -18.373 0.776 1.00 92.12 365 THR A CA 1
ATOM 2940 C C . THR A 1 365 ? 12.973 -18.780 0.189 1.00 92.12 365 THR A C 1
ATOM 2942 O O . THR A 1 365 ? 12.209 -19.530 0.805 1.00 92.12 365 THR A O 1
ATOM 2945 N N . LYS A 1 366 ? 12.646 -18.265 -0.998 1.00 92.94 366 LYS A N 1
ATOM 2946 C CA . LYS A 1 366 ? 11.306 -18.403 -1.585 1.00 92.94 366 LYS A CA 1
ATOM 2947 C C . LYS A 1 366 ? 11.310 -18.584 -3.098 1.00 92.94 366 LYS A C 1
ATOM 2949 O O . LYS A 1 366 ? 12.197 -18.116 -3.817 1.00 92.94 366 LYS A O 1
ATOM 2954 N N . ASN A 1 367 ? 10.263 -19.260 -3.551 1.00 95.31 367 ASN A N 1
ATOM 2955 C CA . ASN A 1 367 ? 9.859 -19.404 -4.937 1.00 95.31 367 ASN A CA 1
ATOM 2956 C C . ASN A 1 367 ? 8.736 -18.398 -5.202 1.00 95.31 367 ASN A C 1
ATOM 2958 O O . ASN A 1 367 ? 7.790 -18.293 -4.419 1.00 95.31 367 ASN A O 1
ATOM 2962 N N . VAL A 1 368 ? 8.852 -17.634 -6.283 1.00 95.88 368 VAL A N 1
ATOM 2963 C CA . VAL A 1 368 ? 7.998 -16.482 -6.577 1.00 95.88 368 VAL A CA 1
ATOM 2964 C C . VAL A 1 368 ? 7.513 -16.547 -8.019 1.00 95.88 368 VAL A C 1
ATOM 2966 O O . VAL A 1 368 ? 8.285 -16.782 -8.946 1.00 95.88 368 VAL A O 1
ATOM 2969 N N . THR A 1 369 ? 6.216 -16.324 -8.204 1.00 96.31 369 THR A N 1
ATOM 2970 C CA . THR A 1 369 ? 5.549 -16.340 -9.505 1.00 96.31 369 THR A CA 1
ATOM 2971 C C . THR A 1 369 ? 5.138 -14.927 -9.907 1.00 96.31 369 THR A C 1
ATOM 2973 O O . THR A 1 369 ? 4.285 -14.317 -9.262 1.00 96.31 369 THR A O 1
ATOM 2976 N N . VAL A 1 370 ? 5.712 -14.431 -11.002 1.00 95.81 370 VAL A N 1
ATOM 2977 C CA . VAL A 1 370 ? 5.400 -13.124 -11.601 1.00 95.81 370 VAL A CA 1
ATOM 2978 C C . VAL A 1 370 ? 4.619 -13.356 -12.891 1.00 95.81 370 VAL A C 1
ATOM 2980 O O . VAL A 1 370 ? 4.888 -14.313 -13.620 1.00 95.81 370 VAL A O 1
ATOM 2983 N N . ASP A 1 371 ? 3.641 -12.504 -13.190 1.00 95.31 371 ASP A N 1
ATOM 2984 C CA . ASP A 1 371 ? 2.929 -12.597 -14.466 1.00 95.31 371 ASP A CA 1
ATOM 2985 C C . ASP A 1 371 ? 3.846 -12.144 -15.615 1.00 95.31 371 ASP A C 1
ATOM 2987 O O . ASP A 1 371 ? 4.670 -11.249 -15.454 1.00 95.31 371 ASP A O 1
ATOM 2991 N N . ARG A 1 372 ? 3.693 -12.760 -16.786 1.00 96.00 372 ARG A N 1
ATOM 2992 C CA . ARG A 1 372 ? 4.370 -12.376 -18.031 1.00 96.00 372 ARG A CA 1
ATOM 2993 C C . ARG A 1 372 ? 3.340 -11.688 -18.913 1.00 96.00 372 ARG A C 1
ATOM 2995 O O . ARG A 1 372 ? 2.531 -12.363 -19.555 1.00 96.00 372 ARG A O 1
ATOM 3002 N N . LEU A 1 373 ? 3.309 -10.359 -18.865 1.00 95.75 373 LEU A N 1
ATOM 3003 C CA . LEU A 1 373 ? 2.346 -9.539 -19.600 1.00 95.75 373 LEU A CA 1
ATOM 3004 C C . LEU A 1 373 ? 2.815 -9.255 -21.033 1.00 95.75 373 LEU A C 1
ATOM 3006 O O . LEU A 1 373 ? 1.994 -8.914 -21.884 1.00 95.75 373 LEU A O 1
ATOM 3010 N N . ASN A 1 374 ? 4.104 -9.452 -21.322 1.00 92.75 374 ASN A N 1
ATOM 3011 C CA . ASN A 1 374 ? 4.683 -9.295 -22.645 1.00 92.75 374 ASN A CA 1
ATOM 3012 C C . ASN A 1 374 ? 5.123 -10.651 -23.223 1.00 92.75 374 ASN A C 1
ATOM 3014 O O . ASN A 1 374 ? 6.014 -11.322 -22.701 1.00 92.75 374 ASN A O 1
ATOM 3018 N N . ASP A 1 375 ? 4.531 -11.054 -24.349 1.00 89.94 375 ASP A N 1
ATOM 3019 C CA . ASP A 1 375 ? 4.797 -12.347 -24.992 1.00 89.94 375 ASP A CA 1
ATOM 3020 C C . ASP A 1 375 ? 6.220 -12.483 -25.566 1.00 89.94 375 ASP A C 1
ATOM 3022 O O . ASP A 1 375 ? 6.649 -13.602 -25.860 1.00 89.94 375 ASP A O 1
ATOM 3026 N N . LYS A 1 376 ? 6.964 -11.371 -25.649 1.00 89.81 376 LYS A N 1
ATOM 3027 C CA . LYS A 1 376 ? 8.373 -11.289 -26.071 1.00 89.81 376 LYS A CA 1
ATOM 3028 C C . LYS A 1 376 ? 9.370 -11.152 -24.920 1.00 89.81 376 LYS A C 1
ATOM 3030 O O . LYS A 1 376 ? 10.568 -11.135 -25.176 1.00 89.81 376 LYS A O 1
ATOM 3035 N N . SER A 1 377 ? 8.912 -11.015 -23.676 1.00 93.56 377 SER A N 1
ATOM 3036 C CA . SER A 1 377 ? 9.826 -10.977 -22.533 1.00 93.56 377 SER A CA 1
ATOM 3037 C C . SER A 1 377 ? 10.353 -12.380 -22.239 1.00 93.56 377 SER A C 1
ATOM 3039 O O . SER A 1 377 ? 9.575 -13.294 -21.972 1.00 93.56 377 SER A O 1
ATOM 3041 N N . GLU A 1 378 ? 11.665 -12.575 -22.270 1.00 94.44 378 GLU A N 1
ATOM 3042 C CA . GLU A 1 378 ? 12.317 -13.834 -21.876 1.00 94.44 378 GLU A CA 1
ATOM 3043 C C . GLU A 1 378 ? 13.295 -13.595 -20.715 1.00 94.44 378 GLU A C 1
ATOM 3045 O O . GLU A 1 378 ? 14.291 -14.296 -20.551 1.00 94.44 378 GLU A O 1
ATOM 3050 N N . SER A 1 379 ? 13.050 -12.562 -19.899 1.00 94.75 379 SER A N 1
ATOM 3051 C CA . SER A 1 379 ? 13.907 -12.208 -18.763 1.00 94.75 379 SER A CA 1
ATOM 3052 C C . SER A 1 379 ? 13.171 -11.422 -17.677 1.00 94.75 379 SER A C 1
ATOM 3054 O O . SER A 1 379 ? 12.156 -10.763 -17.910 1.00 94.75 379 SER A O 1
ATOM 3056 N N . VAL A 1 380 ? 13.743 -11.442 -16.477 1.00 95.75 380 VAL A N 1
ATOM 3057 C CA . VAL A 1 380 ? 13.341 -10.582 -15.363 1.00 95.75 380 VAL A CA 1
ATOM 3058 C C . VAL A 1 380 ? 14.535 -9.791 -14.839 1.00 95.75 380 VAL A C 1
ATOM 3060 O O . VAL A 1 380 ? 15.662 -10.286 -14.819 1.00 95.75 380 VAL A O 1
ATOM 3063 N N . CYS A 1 381 ? 14.280 -8.568 -14.384 1.00 95.38 381 CYS A N 1
ATOM 3064 C CA . CYS A 1 381 ? 15.173 -7.879 -13.469 1.00 95.38 381 CYS A CA 1
ATOM 3065 C C . CYS A 1 381 ? 14.824 -8.284 -12.039 1.00 95.38 381 CYS A C 1
ATOM 3067 O O . CYS A 1 381 ? 13.663 -8.193 -11.640 1.00 95.38 381 CYS A O 1
ATOM 3069 N N . ILE A 1 382 ? 15.819 -8.701 -11.267 1.00 94.69 382 ILE A N 1
ATOM 3070 C CA . ILE A 1 382 ? 15.688 -9.035 -9.851 1.00 94.69 382 ILE A CA 1
ATOM 3071 C C . ILE A 1 382 ? 16.497 -8.019 -9.058 1.00 94.69 382 ILE A C 1
ATOM 3073 O O . ILE A 1 382 ? 17.709 -7.918 -9.241 1.00 94.69 382 ILE A O 1
ATOM 3077 N N . LYS A 1 383 ? 15.837 -7.305 -8.148 1.00 92.88 383 LYS A N 1
ATOM 3078 C CA . LYS A 1 383 ? 16.493 -6.517 -7.108 1.00 92.88 383 LYS A CA 1
ATOM 3079 C C . LYS A 1 383 ? 16.311 -7.263 -5.794 1.00 92.88 383 LYS A C 1
ATOM 3081 O O . LYS A 1 383 ? 15.233 -7.268 -5.201 1.00 92.88 383 LYS A O 1
ATOM 3086 N N . ASP A 1 384 ? 17.365 -7.961 -5.387 1.00 84.38 384 ASP A N 1
ATOM 3087 C CA . ASP A 1 384 ? 17.372 -8.831 -4.206 1.00 84.38 384 ASP A CA 1
ATOM 3088 C C . ASP A 1 384 ? 17.582 -7.981 -2.943 1.00 84.38 384 ASP A C 1
ATOM 3090 O O . ASP A 1 384 ? 18.622 -8.035 -2.285 1.00 84.38 384 ASP A O 1
ATOM 3094 N N . LYS A 1 385 ? 16.582 -7.133 -2.655 1.00 86.81 385 LYS A N 1
ATOM 3095 C CA . LYS A 1 385 ? 16.514 -6.223 -1.505 1.00 86.81 385 LYS A CA 1
ATOM 3096 C C . LYS A 1 385 ? 15.079 -5.742 -1.261 1.00 86.81 385 LYS A C 1
ATOM 3098 O O . LYS A 1 385 ? 14.318 -5.603 -2.217 1.00 86.81 385 LYS A O 1
ATOM 3103 N N . ASP A 1 386 ? 14.738 -5.426 -0.014 1.00 86.00 386 ASP A N 1
ATOM 3104 C CA . ASP A 1 386 ? 13.491 -4.725 0.330 1.00 86.00 386 ASP A CA 1
ATOM 3105 C C . ASP A 1 386 ? 13.455 -3.317 -0.303 1.00 86.00 386 ASP A C 1
ATOM 3107 O O . ASP A 1 386 ? 14.410 -2.548 -0.154 1.00 86.00 386 ASP A O 1
ATOM 3111 N N . ILE A 1 387 ? 12.347 -2.971 -0.973 1.00 85.56 387 ILE A N 1
ATOM 3112 C CA . ILE A 1 387 ? 12.090 -1.647 -1.586 1.00 85.56 387 ILE A CA 1
ATOM 3113 C C . ILE A 1 387 ? 10.627 -1.212 -1.403 1.00 85.56 387 ILE A C 1
ATOM 3115 O O . ILE A 1 387 ? 9.759 -2.026 -1.090 1.00 85.56 387 ILE A O 1
ATOM 3119 N N . TYR A 1 388 ? 10.322 0.069 -1.609 1.00 81.94 388 TYR A N 1
ATOM 3120 C CA . TYR A 1 388 ? 8.988 0.643 -1.402 1.00 81.94 388 TYR A CA 1
ATOM 3121 C C . TYR A 1 388 ? 8.224 0.884 -2.712 1.00 81.94 388 TYR A C 1
ATOM 3123 O O . TYR A 1 388 ? 7.004 0.672 -2.735 1.00 81.94 388 TYR A O 1
ATOM 3131 N N . SER A 1 389 ? 8.909 1.271 -3.795 1.00 85.88 389 SER A N 1
ATOM 3132 C CA . SER A 1 389 ? 8.335 1.362 -5.149 1.00 85.88 389 SER A CA 1
ATOM 3133 C C . SER A 1 389 ? 9.121 0.549 -6.173 1.00 85.88 389 SER A C 1
ATOM 3135 O O . SER A 1 389 ? 10.326 0.356 -6.042 1.00 85.88 389 SER A O 1
ATOM 3137 N N . ILE A 1 390 ? 8.446 0.123 -7.244 1.00 89.31 390 ILE A N 1
ATOM 3138 C CA . ILE A 1 390 ? 9.083 -0.589 -8.360 1.00 89.31 390 ILE A CA 1
ATOM 3139 C C . ILE A 1 390 ? 10.065 0.308 -9.134 1.00 89.31 390 ILE A C 1
ATOM 3141 O O . ILE A 1 390 ? 10.992 -0.195 -9.760 1.00 89.31 390 ILE A O 1
ATOM 3145 N N . ASP A 1 391 ? 9.916 1.633 -9.024 1.00 88.81 391 ASP A N 1
ATOM 3146 C CA . ASP A 1 391 ? 10.809 2.642 -9.616 1.00 88.81 391 ASP A CA 1
ATOM 3147 C C . ASP A 1 391 ? 12.221 2.658 -8.995 1.00 88.81 391 ASP A C 1
ATOM 3149 O O . ASP A 1 391 ? 13.122 3.312 -9.516 1.00 88.81 391 ASP A O 1
ATOM 3153 N N . GLU A 1 392 ? 12.435 1.940 -7.884 1.00 91.44 392 GLU A N 1
ATOM 3154 C CA . GLU A 1 392 ? 13.767 1.711 -7.306 1.00 91.44 392 GLU A CA 1
ATOM 3155 C C . GLU A 1 392 ? 14.563 0.625 -8.061 1.00 91.44 392 GLU A C 1
ATOM 3157 O O . GLU A 1 392 ? 15.750 0.430 -7.778 1.00 91.44 392 GLU A O 1
ATOM 3162 N N . ILE A 1 393 ? 13.936 -0.066 -9.026 1.00 93.31 393 ILE A N 1
ATOM 3163 C CA . ILE A 1 393 ? 14.609 -0.885 -10.041 1.00 93.31 393 ILE A CA 1
ATOM 3164 C C . ILE A 1 393 ? 14.974 0.003 -11.238 1.00 93.31 393 ILE A C 1
ATOM 3166 O O . ILE A 1 393 ? 14.103 0.637 -11.838 1.00 93.31 393 ILE A O 1
ATOM 3170 N N . SER A 1 394 ? 16.251 0.032 -11.630 1.00 92.00 394 SER A N 1
ATOM 3171 C CA . SER A 1 394 ? 16.674 0.819 -12.794 1.00 92.00 394 SER A CA 1
ATOM 3172 C C . SER A 1 394 ? 16.067 0.289 -14.111 1.00 92.00 394 SER A C 1
ATOM 3174 O O . SER A 1 394 ? 15.921 -0.926 -14.274 1.00 92.00 394 SER A O 1
ATOM 3176 N N . PRO A 1 395 ? 15.748 1.158 -15.096 1.00 87.81 395 PRO A N 1
ATOM 3177 C CA . PRO A 1 395 ? 15.119 0.734 -16.355 1.00 87.81 395 PRO A CA 1
ATOM 3178 C C . PRO A 1 395 ? 15.906 -0.324 -17.141 1.00 87.81 395 PRO A C 1
ATOM 3180 O O . PRO A 1 395 ? 15.303 -1.144 -17.827 1.00 87.81 395 PRO A O 1
ATOM 3183 N N . GLU A 1 396 ? 17.234 -0.306 -17.007 1.00 87.88 396 GLU A N 1
ATOM 3184 C CA . GLU A 1 396 ? 18.187 -1.176 -17.707 1.00 87.88 396 GLU A CA 1
ATOM 3185 C C . GLU A 1 396 ? 18.719 -2.320 -16.813 1.00 87.88 396 GLU A C 1
ATOM 3187 O O . GLU A 1 396 ? 19.632 -3.039 -17.216 1.00 87.88 396 GLU A O 1
ATOM 3192 N N . CYS A 1 397 ? 18.191 -2.472 -15.589 1.00 92.56 397 CYS A N 1
ATOM 3193 C CA . CYS A 1 397 ? 18.597 -3.479 -14.601 1.00 92.56 397 CYS A CA 1
ATOM 3194 C C . CYS A 1 397 ? 20.117 -3.531 -14.320 1.00 92.56 397 CYS A C 1
ATOM 3196 O O . CYS A 1 397 ? 20.734 -4.599 -14.313 1.00 92.56 397 CYS A O 1
ATOM 3198 N N . ASN A 1 398 ? 20.748 -2.365 -14.148 1.00 89.94 398 ASN A N 1
ATOM 3199 C CA . ASN A 1 398 ? 22.206 -2.230 -14.053 1.00 89.94 398 ASN A CA 1
ATOM 3200 C C . ASN A 1 398 ? 22.708 -1.432 -12.835 1.00 89.94 398 ASN A C 1
ATOM 3202 O O . ASN A 1 398 ? 23.900 -1.114 -12.763 1.00 89.94 398 ASN A O 1
ATOM 3206 N N . ALA A 1 399 ? 21.833 -1.108 -11.878 1.00 90.50 399 ALA A N 1
ATOM 3207 C CA . ALA A 1 399 ? 22.237 -0.446 -10.641 1.00 90.50 399 ALA A CA 1
ATOM 3208 C C . ALA A 1 399 ? 22.764 -1.449 -9.593 1.00 90.50 399 ALA A C 1
ATOM 3210 O O . ALA A 1 399 ? 22.904 -2.647 -9.834 1.00 90.50 399 ALA A O 1
ATOM 3211 N N . ILE A 1 400 ? 23.089 -0.951 -8.397 1.00 86.56 400 ILE A N 1
ATOM 3212 C CA . ILE A 1 400 ? 23.513 -1.811 -7.289 1.00 86.56 400 ILE A CA 1
ATOM 3213 C C . ILE A 1 400 ? 22.359 -2.710 -6.811 1.00 86.56 400 ILE A C 1
ATOM 3215 O O . ILE A 1 400 ? 21.193 -2.300 -6.791 1.00 86.56 400 ILE A O 1
ATOM 3219 N N . ASP A 1 401 ? 22.719 -3.933 -6.417 1.00 86.69 401 ASP A N 1
ATOM 3220 C CA . ASP A 1 401 ? 21.824 -5.010 -5.975 1.00 86.69 401 ASP A CA 1
ATOM 3221 C C . ASP A 1 401 ? 20.796 -5.484 -7.039 1.00 86.69 401 ASP A C 1
ATOM 3223 O O . ASP A 1 401 ? 19.833 -6.164 -6.690 1.00 86.69 401 ASP A O 1
ATOM 3227 N N . GLU A 1 402 ? 21.004 -5.159 -8.326 1.00 92.50 402 GLU A N 1
ATOM 3228 C CA . GLU A 1 402 ? 20.164 -5.575 -9.466 1.00 92.50 402 GLU A CA 1
ATOM 3229 C C . GLU A 1 402 ? 20.831 -6.635 -10.354 1.00 92.50 402 GLU A C 1
ATOM 3231 O O . GLU A 1 402 ? 22.041 -6.603 -10.592 1.00 92.50 402 GLU A O 1
ATOM 3236 N N . TYR A 1 403 ? 20.017 -7.564 -10.866 1.00 90.81 403 TYR A N 1
ATOM 3237 C CA . TYR A 1 403 ? 20.454 -8.715 -11.652 1.00 90.81 403 TYR A CA 1
ATOM 3238 C C . TYR A 1 403 ? 19.460 -9.041 -12.774 1.00 90.81 403 TYR A C 1
ATOM 3240 O O . TYR A 1 403 ? 18.297 -9.345 -12.508 1.00 90.81 403 TYR A O 1
ATOM 3248 N N . ILE A 1 404 ? 19.927 -9.044 -14.025 1.00 92.56 404 ILE A N 1
ATOM 3249 C CA . ILE A 1 404 ? 19.193 -9.633 -15.155 1.00 92.56 404 ILE A CA 1
ATOM 3250 C C . ILE A 1 404 ? 19.268 -11.159 -15.031 1.00 92.56 404 ILE A C 1
ATOM 3252 O O . ILE A 1 404 ? 20.358 -11.719 -14.893 1.00 92.56 404 ILE A O 1
ATOM 3256 N N . LEU A 1 405 ? 18.120 -11.831 -15.110 1.00 93.81 405 LEU A N 1
ATOM 3257 C CA . LEU A 1 405 ? 18.017 -13.285 -15.203 1.00 93.81 405 LEU A CA 1
ATOM 3258 C C . LEU A 1 405 ? 17.171 -13.662 -16.424 1.00 93.81 405 LEU A C 1
ATOM 3260 O O . LEU A 1 405 ? 15.982 -13.349 -16.487 1.00 93.81 405 LEU A O 1
ATOM 3264 N N . GLU A 1 406 ? 17.798 -14.345 -17.381 1.00 94.75 406 GLU A N 1
ATOM 3265 C CA . GLU A 1 406 ? 17.121 -14.955 -18.528 1.00 94.75 406 GLU A CA 1
ATOM 3266 C C . GLU A 1 406 ? 16.242 -16.138 -18.083 1.00 94.75 406 GLU A C 1
ATOM 3268 O O . GLU A 1 406 ? 16.533 -16.836 -17.106 1.00 94.75 406 GLU A O 1
ATOM 3273 N N . CYS A 1 407 ? 15.144 -16.353 -18.802 1.00 95.19 407 CYS A N 1
ATOM 3274 C CA . CYS A 1 407 ? 14.080 -17.284 -18.453 1.00 95.19 407 CYS A CA 1
ATOM 3275 C C . CYS A 1 407 ? 13.661 -18.082 -19.707 1.00 95.19 407 CYS A C 1
ATOM 3277 O O . CYS A 1 407 ? 13.072 -17.491 -20.609 1.00 95.19 407 CYS A O 1
ATOM 3279 N N . PRO A 1 408 ? 13.871 -19.413 -19.775 1.00 96.06 408 PRO A N 1
ATOM 3280 C CA . PRO A 1 408 ? 14.456 -20.277 -18.751 1.00 96.06 408 PRO A CA 1
ATOM 3281 C C . PRO A 1 408 ? 15.978 -20.111 -18.615 1.00 96.06 408 PRO A C 1
ATOM 3283 O O . PRO A 1 408 ? 16.696 -20.095 -19.610 1.00 96.06 408 PRO A O 1
ATOM 3286 N N . GLY A 1 409 ? 16.478 -20.066 -17.380 1.00 94.81 409 GLY A N 1
ATOM 3287 C CA . GLY A 1 409 ? 17.896 -19.827 -17.103 1.00 94.81 409 GLY A CA 1
ATOM 3288 C C . GLY A 1 409 ? 18.252 -19.897 -15.617 1.00 94.81 409 GLY A C 1
ATOM 3289 O O . GLY A 1 409 ? 17.408 -20.187 -14.763 1.00 94.81 409 GLY A O 1
ATOM 3290 N N . ASN A 1 410 ? 19.522 -19.655 -15.293 1.00 94.50 410 ASN A N 1
ATOM 3291 C CA . ASN A 1 410 ? 20.020 -19.615 -13.920 1.00 94.50 410 ASN A CA 1
ATOM 3292 C C . ASN A 1 410 ? 21.090 -18.536 -13.708 1.00 94.50 410 ASN A C 1
ATOM 3294 O O . ASN A 1 410 ? 21.832 -18.174 -14.617 1.00 94.50 410 ASN A O 1
ATOM 3298 N N . LEU A 1 411 ? 21.183 -18.048 -12.470 1.00 90.06 411 LEU A N 1
ATOM 3299 C CA . LEU A 1 411 ? 22.226 -17.139 -12.008 1.00 90.06 411 LEU A CA 1
ATOM 3300 C C . LEU A 1 411 ? 22.830 -17.706 -10.719 1.00 90.06 411 LEU A C 1
ATOM 3302 O O . LEU A 1 411 ? 22.318 -17.499 -9.616 1.00 90.06 411 LEU A O 1
ATOM 3306 N N . THR A 1 412 ? 23.928 -18.443 -10.879 1.00 87.19 412 THR A N 1
ATOM 3307 C CA . THR A 1 412 ? 24.690 -19.038 -9.775 1.00 87.19 412 THR A CA 1
ATOM 3308 C C . THR A 1 412 ? 25.963 -18.228 -9.533 1.00 87.19 412 THR A C 1
ATOM 3310 O O . THR A 1 412 ? 26.776 -18.025 -10.433 1.00 87.19 412 THR A O 1
ATOM 3313 N N . SER A 1 413 ? 26.153 -17.780 -8.297 1.00 79.44 413 SER A N 1
ATOM 3314 C CA . SER A 1 413 ? 27.318 -17.034 -7.816 1.00 79.44 413 SER A CA 1
ATOM 3315 C C . SER A 1 413 ? 27.722 -17.532 -6.422 1.00 79.44 413 SER A C 1
ATOM 3317 O O . SER A 1 413 ? 27.052 -18.385 -5.846 1.00 79.44 413 SER A O 1
ATOM 3319 N N . ILE A 1 414 ? 28.797 -16.989 -5.842 1.00 72.56 414 ILE A N 1
ATOM 3320 C CA . ILE A 1 414 ? 29.237 -17.356 -4.479 1.00 72.56 414 ILE A CA 1
ATOM 3321 C C . ILE A 1 414 ? 28.189 -16.975 -3.412 1.00 72.56 414 ILE A C 1
ATOM 3323 O O . ILE A 1 414 ? 28.145 -17.604 -2.360 1.00 72.56 414 ILE A O 1
ATOM 3327 N N . ALA A 1 415 ? 27.348 -15.969 -3.681 1.00 75.56 415 ALA A N 1
ATOM 3328 C CA . ALA A 1 415 ? 26.377 -15.431 -2.725 1.00 75.56 415 ALA A CA 1
ATOM 3329 C C . ALA A 1 415 ? 24.908 -15.765 -3.047 1.00 75.56 415 ALA A C 1
ATOM 3331 O O . ALA A 1 415 ? 24.052 -15.525 -2.210 1.00 75.56 415 ALA A O 1
ATOM 3332 N N . ARG A 1 416 ? 24.593 -16.256 -4.255 1.00 82.00 416 ARG A N 1
ATOM 3333 C CA . ARG A 1 416 ? 23.208 -16.457 -4.734 1.00 82.00 416 ARG A CA 1
ATOM 3334 C C . ARG A 1 416 ? 23.106 -17.631 -5.697 1.00 82.00 416 ARG A C 1
ATOM 3336 O O . ARG A 1 416 ? 24.001 -17.812 -6.521 1.00 82.00 416 ARG A O 1
ATOM 3343 N N . ASN A 1 417 ? 21.994 -18.360 -5.657 1.00 90.50 417 ASN A N 1
ATOM 3344 C CA . ASN A 1 417 ? 21.681 -19.425 -6.611 1.00 90.50 417 ASN A CA 1
ATOM 3345 C C . ASN A 1 417 ? 20.220 -19.322 -7.072 1.00 90.50 417 ASN A C 1
ATOM 3347 O O . ASN A 1 417 ? 19.338 -19.977 -6.520 1.00 90.50 417 ASN A O 1
ATOM 3351 N N . LEU A 1 418 ? 19.983 -18.476 -8.074 1.00 93.31 418 LEU A N 1
ATOM 3352 C CA . LEU A 1 418 ? 18.656 -18.215 -8.629 1.00 93.31 418 LEU A CA 1
ATOM 3353 C C . LEU A 1 418 ? 18.412 -19.075 -9.872 1.00 93.31 418 LEU A C 1
ATOM 3355 O O . LEU A 1 418 ? 19.319 -19.269 -10.684 1.00 93.31 418 LEU A O 1
ATOM 3359 N N . THR A 1 419 ? 17.177 -19.539 -10.066 1.00 95.88 419 THR A N 1
ATOM 3360 C CA . THR A 1 419 ? 16.733 -20.101 -11.356 1.00 95.88 419 THR A CA 1
ATOM 3361 C C . THR A 1 419 ? 15.423 -19.463 -11.789 1.00 95.88 419 THR A C 1
ATOM 3363 O O . THR A 1 419 ? 14.624 -19.074 -10.938 1.00 95.88 419 THR A O 1
ATOM 3366 N N . CYS A 1 420 ? 15.218 -19.338 -13.098 1.00 96.50 420 CYS A N 1
ATOM 3367 C CA . CYS A 1 420 ? 13.973 -18.871 -13.693 1.00 96.50 420 CYS A CA 1
ATOM 3368 C C . CYS A 1 420 ? 13.462 -19.880 -14.722 1.00 96.50 420 CYS A C 1
ATOM 3370 O O . CYS A 1 420 ? 14.242 -20.476 -15.466 1.00 96.50 420 CYS A O 1
ATOM 3372 N N . ASN A 1 421 ? 12.143 -20.029 -14.812 1.00 97.25 421 ASN A N 1
ATOM 3373 C CA . ASN A 1 421 ? 11.470 -20.782 -15.864 1.00 97.25 421 ASN A CA 1
ATOM 3374 C C . ASN A 1 421 ? 10.194 -20.055 -16.322 1.00 97.25 421 ASN A C 1
ATOM 3376 O O . ASN A 1 421 ? 9.587 -19.317 -15.545 1.00 97.25 421 ASN A O 1
ATOM 3380 N N . ILE A 1 422 ? 9.760 -20.290 -17.563 1.00 96.50 422 ILE A N 1
ATOM 3381 C CA . ILE A 1 422 ? 8.496 -19.765 -18.100 1.00 96.50 422 ILE A CA 1
ATOM 3382 C C . ILE A 1 422 ? 7.445 -20.879 -18.103 1.00 96.50 422 ILE A C 1
ATOM 3384 O O . ILE A 1 422 ? 7.693 -21.984 -18.583 1.00 96.50 422 ILE A O 1
ATOM 3388 N N . SER A 1 423 ? 6.247 -20.584 -17.596 1.00 94.88 423 SER A N 1
ATOM 3389 C CA . SER A 1 423 ? 5.115 -21.516 -17.576 1.00 94.88 423 SER A CA 1
ATOM 3390 C C . SER A 1 423 ? 3.837 -20.820 -18.045 1.00 94.88 423 SER A C 1
ATOM 3392 O O . SER A 1 423 ? 3.054 -20.304 -17.247 1.00 94.88 423 SER A O 1
ATOM 3394 N N . GLY A 1 424 ? 3.627 -20.794 -19.364 1.00 92.56 424 GLY A N 1
ATOM 3395 C CA . GLY A 1 424 ? 2.570 -19.993 -19.986 1.00 92.56 424 GLY A CA 1
ATOM 3396 C C . GLY A 1 424 ? 2.864 -18.499 -19.836 1.00 92.56 424 GLY A C 1
ATOM 3397 O O . GLY A 1 424 ? 3.987 -18.058 -20.073 1.00 92.56 424 GLY A O 1
ATOM 3398 N N . ASN A 1 425 ? 1.877 -17.718 -19.398 1.00 94.25 425 ASN A N 1
ATOM 3399 C CA . ASN A 1 425 ? 2.019 -16.273 -19.188 1.00 94.25 425 ASN A CA 1
ATOM 3400 C C . ASN A 1 425 ? 2.569 -15.951 -17.784 1.00 94.25 425 ASN A C 1
ATOM 3402 O O . ASN A 1 425 ? 2.048 -15.072 -17.098 1.00 94.25 425 ASN A O 1
ATOM 3406 N N . LYS A 1 426 ? 3.596 -16.685 -17.332 1.00 96.00 426 LYS A N 1
ATOM 3407 C CA . LYS A 1 426 ? 4.211 -16.523 -16.006 1.00 96.00 426 LYS A CA 1
ATOM 3408 C C . LYS A 1 426 ? 5.704 -16.832 -16.008 1.00 96.00 426 LYS A C 1
ATOM 3410 O O . LYS A 1 426 ? 6.121 -17.822 -16.612 1.00 96.00 426 LYS A O 1
ATOM 3415 N N . PHE A 1 427 ? 6.459 -16.043 -15.252 1.00 97.25 427 PHE A N 1
ATOM 3416 C CA . PHE A 1 427 ? 7.803 -16.371 -14.786 1.00 97.25 427 PHE A CA 1
ATOM 3417 C C . PHE A 1 427 ? 7.713 -17.040 -13.415 1.00 97.25 427 PHE A C 1
ATOM 3419 O O . PHE A 1 427 ? 6.971 -16.585 -12.545 1.00 97.25 427 PHE A O 1
ATOM 3426 N N . ILE A 1 428 ? 8.483 -18.104 -13.216 1.00 96.62 428 ILE A N 1
ATOM 3427 C CA . ILE A 1 428 ? 8.651 -18.785 -11.932 1.00 96.62 428 ILE A CA 1
ATOM 3428 C C . ILE A 1 428 ? 10.126 -18.662 -11.564 1.00 96.62 428 ILE A C 1
ATOM 3430 O O . ILE A 1 428 ? 10.973 -19.228 -12.255 1.00 96.62 428 ILE A O 1
ATOM 3434 N N . ILE A 1 429 ? 10.422 -17.904 -10.509 1.00 96.00 429 ILE A N 1
ATOM 3435 C CA . ILE A 1 429 ? 11.773 -17.640 -10.011 1.00 96.00 429 ILE A CA 1
ATOM 3436 C C . ILE A 1 429 ? 11.950 -18.381 -8.685 1.00 96.00 429 ILE A C 1
ATOM 3438 O O . ILE A 1 429 ? 11.075 -18.323 -7.825 1.00 96.00 429 ILE A O 1
ATOM 3442 N N . THR A 1 430 ? 13.074 -19.065 -8.494 1.00 94.81 430 THR A N 1
ATOM 3443 C CA . THR A 1 430 ? 13.375 -19.848 -7.282 1.00 94.81 430 THR A CA 1
ATOM 3444 C C . THR A 1 430 ? 14.656 -19.370 -6.610 1.00 94.81 430 THR A C 1
ATOM 3446 O O . THR A 1 430 ? 15.615 -19.043 -7.312 1.00 94.81 430 THR A O 1
ATOM 3449 N N . GLY A 1 431 ? 14.724 -19.451 -5.280 1.00 90.62 431 GLY A N 1
ATOM 3450 C CA . GLY A 1 431 ? 15.955 -19.198 -4.515 1.00 90.62 431 GLY A CA 1
ATOM 3451 C C . GLY A 1 431 ? 16.162 -17.744 -4.077 1.00 90.62 431 GLY A C 1
ATOM 3452 O O . GLY A 1 431 ? 17.281 -17.374 -3.737 1.00 90.62 431 GLY A O 1
ATOM 3453 N N . LEU A 1 432 ? 15.112 -16.920 -4.107 1.00 90.44 432 LEU A N 1
ATOM 3454 C CA . LEU A 1 432 ? 15.166 -15.504 -3.725 1.00 90.44 432 LEU A CA 1
ATOM 3455 C C . LEU A 1 432 ? 15.234 -15.344 -2.205 1.00 90.44 432 LEU A C 1
ATOM 3457 O O . LEU A 1 432 ? 14.444 -15.968 -1.497 1.00 90.44 432 LEU A O 1
ATOM 3461 N N . GLU A 1 433 ? 16.109 -14.470 -1.708 1.00 84.69 433 GLU A N 1
ATOM 3462 C CA . GLU A 1 433 ? 16.181 -14.109 -0.283 1.00 84.69 433 GLU A CA 1
ATOM 3463 C C . GLU A 1 433 ? 15.395 -12.823 -0.013 1.00 84.69 433 GLU A C 1
ATOM 3465 O O . GLU A 1 433 ? 14.623 -12.750 0.941 1.00 84.69 433 GLU A O 1
ATOM 3470 N N . HIS A 1 434 ? 15.479 -11.867 -0.933 1.00 77.06 434 HIS A N 1
ATOM 3471 C CA . HIS A 1 434 ? 14.703 -10.634 -0.991 1.00 77.06 434 HIS A CA 1
ATOM 3472 C C . HIS A 1 434 ? 14.243 -10.426 -2.446 1.00 77.06 434 HIS A C 1
ATOM 3474 O O . HIS A 1 434 ? 14.620 -11.175 -3.351 1.00 77.06 434 HIS A O 1
ATOM 3480 N N . SER A 1 435 ? 13.292 -9.521 -2.684 1.00 73.75 435 SER A N 1
ATOM 3481 C CA . SER A 1 435 ? 12.292 -9.896 -3.694 1.00 73.75 435 SER A CA 1
ATOM 3482 C C . SER A 1 435 ? 11.465 -8.753 -4.264 1.00 73.75 435 SER A C 1
ATOM 3484 O O . SER A 1 435 ? 10.235 -8.776 -4.210 1.00 73.75 435 SER A O 1
ATOM 3486 N N . ALA A 1 436 ? 12.133 -7.813 -4.926 1.00 91.88 436 ALA A N 1
ATOM 3487 C CA . ALA A 1 436 ? 11.507 -7.095 -6.025 1.00 91.88 436 ALA A CA 1
ATOM 3488 C C . ALA A 1 436 ? 11.913 -7.711 -7.370 1.00 91.88 436 ALA A C 1
ATOM 3490 O O . ALA A 1 436 ? 13.093 -7.948 -7.633 1.00 91.88 436 ALA A O 1
ATOM 3491 N N . ILE A 1 437 ? 10.924 -7.991 -8.218 1.00 95.50 437 ILE A N 1
ATOM 3492 C CA . ILE A 1 437 ? 11.114 -8.607 -9.535 1.00 95.50 437 ILE A CA 1
ATOM 3493 C C . ILE A 1 437 ? 10.281 -7.833 -10.551 1.00 95.50 437 ILE A C 1
ATOM 3495 O O . ILE A 1 437 ? 9.100 -7.589 -10.311 1.00 95.50 437 ILE A O 1
ATOM 3499 N N . LEU A 1 438 ? 10.876 -7.495 -11.691 1.00 95.88 438 LEU A N 1
ATOM 3500 C CA . LEU A 1 438 ? 10.247 -6.771 -12.793 1.00 95.88 438 LEU A CA 1
ATOM 3501 C C . LEU A 1 438 ? 10.434 -7.545 -14.101 1.00 95.88 438 LEU A C 1
ATOM 3503 O O . LEU A 1 438 ? 11.554 -7.896 -14.464 1.00 95.88 438 LEU A O 1
ATOM 3507 N N . GLU A 1 439 ? 9.349 -7.784 -14.833 1.00 96.69 439 GLU A N 1
ATOM 3508 C CA . GLU A 1 439 ? 9.394 -8.251 -16.219 1.00 96.69 439 GLU A CA 1
ATOM 3509 C C . GLU A 1 439 ? 10.147 -7.231 -17.081 1.00 96.69 439 GLU A C 1
ATOM 3511 O O . GLU A 1 439 ? 9.768 -6.058 -17.138 1.00 96.69 439 GLU A O 1
ATOM 3516 N N . ILE A 1 440 ? 11.189 -7.675 -17.786 1.00 93.56 440 ILE A N 1
ATOM 3517 C CA . ILE A 1 440 ? 11.923 -6.842 -18.742 1.00 93.56 440 ILE A CA 1
ATOM 3518 C C . ILE A 1 440 ? 12.018 -7.552 -20.087 1.00 93.56 440 ILE A C 1
ATOM 3520 O O . ILE A 1 440 ? 12.292 -8.743 -20.158 1.00 93.56 440 ILE A O 1
ATOM 3524 N N . ILE A 1 441 ? 11.881 -6.798 -21.172 1.00 88.12 441 ILE A N 1
ATOM 3525 C CA . ILE A 1 441 ? 12.615 -7.146 -22.387 1.00 88.12 441 ILE A CA 1
ATOM 3526 C C . ILE A 1 441 ? 13.991 -6.511 -22.167 1.00 88.12 441 ILE A C 1
ATOM 3528 O O . ILE A 1 441 ? 14.035 -5.281 -22.061 1.00 88.12 441 ILE A O 1
ATOM 3532 N N . PRO A 1 442 ? 15.088 -7.282 -22.029 1.00 70.44 442 PRO A N 1
ATOM 3533 C CA . PRO A 1 442 ? 16.420 -6.695 -21.992 1.00 70.44 442 PRO A CA 1
ATOM 3534 C C . PRO A 1 442 ? 16.617 -5.847 -23.252 1.00 70.44 442 PRO A C 1
ATOM 3536 O O . PRO A 1 442 ? 16.135 -6.249 -24.317 1.00 70.44 442 PRO A O 1
ATOM 3539 N N . PRO A 1 443 ? 17.309 -4.698 -23.185 1.00 65.31 443 PRO A N 1
ATOM 3540 C CA . PRO A 1 443 ? 17.674 -3.989 -24.403 1.00 65.31 443 PRO A CA 1
ATOM 3541 C C . PRO A 1 443 ? 18.419 -4.967 -25.319 1.00 65.31 443 PRO A C 1
ATOM 3543 O O . PRO A 1 443 ? 19.390 -5.590 -24.886 1.00 65.31 443 PRO A O 1
ATOM 3546 N N . GLU A 1 444 ? 17.976 -5.116 -26.574 1.00 65.25 444 GLU A N 1
ATOM 3547 C CA . GLU A 1 444 ? 18.762 -5.826 -27.588 1.00 65.25 444 GLU A CA 1
ATOM 3548 C C . GLU A 1 444 ? 20.130 -5.145 -27.638 1.00 65.25 444 GLU A C 1
ATOM 3550 O O . GLU A 1 444 ? 20.229 -4.028 -28.150 1.00 65.25 444 GLU A O 1
ATOM 3555 N N . ILE A 1 445 ? 21.161 -5.770 -27.049 1.00 64.50 445 ILE A N 1
ATOM 3556 C CA . ILE A 1 445 ? 22.488 -5.162 -26.921 1.00 64.50 445 ILE A CA 1
ATOM 3557 C C . ILE A 1 445 ? 22.949 -4.852 -28.345 1.00 64.50 445 ILE A C 1
ATOM 3559 O O . ILE A 1 445 ? 23.217 -5.787 -29.108 1.00 64.50 445 ILE A O 1
ATOM 3563 N N . PRO A 1 446 ? 22.998 -3.568 -28.751 1.00 66.25 446 PRO A N 1
ATOM 3564 C CA . PRO A 1 446 ? 23.113 -3.238 -30.156 1.00 66.25 446 PRO A CA 1
ATOM 3565 C C . PRO A 1 446 ? 24.508 -3.654 -30.587 1.00 66.25 446 PRO A C 1
ATOM 3567 O O . PRO A 1 446 ? 25.493 -3.102 -30.101 1.00 66.25 446 PRO A O 1
ATOM 3570 N N . CYS A 1 447 ? 24.595 -4.663 -31.455 1.00 76.50 447 CYS A N 1
ATOM 3571 C CA . CYS A 1 447 ? 25.874 -5.240 -31.842 1.00 76.50 447 CYS A CA 1
ATOM 3572 C C . CYS A 1 447 ? 26.715 -4.160 -32.540 1.00 76.50 447 CYS A C 1
ATOM 3574 O O . CYS A 1 447 ? 26.469 -3.795 -33.694 1.00 76.50 447 CYS A O 1
ATOM 3576 N N . VAL A 1 448 ? 27.664 -3.599 -31.785 1.00 83.19 448 VAL A N 1
ATOM 3577 C CA . VAL A 1 448 ? 28.543 -2.519 -32.230 1.00 83.19 448 VAL A CA 1
ATOM 3578 C C . VAL A 1 448 ? 29.563 -3.126 -33.177 1.00 83.19 448 VAL A C 1
ATOM 3580 O O . VAL A 1 448 ? 30.342 -3.991 -32.777 1.00 83.19 448 VAL A O 1
ATOM 3583 N N . GLN A 1 449 ? 29.563 -2.675 -34.427 1.00 85.81 449 GLN A N 1
ATOM 3584 C CA . GLN A 1 449 ? 30.460 -3.197 -35.449 1.00 85.81 449 GLN A CA 1
ATOM 3585 C C . GLN A 1 449 ? 31.913 -2.839 -35.111 1.00 85.81 449 GLN A C 1
ATOM 3587 O O . GLN A 1 449 ? 32.247 -1.671 -34.898 1.00 85.81 449 GLN A O 1
ATOM 3592 N N . ASN A 1 450 ? 32.793 -3.835 -35.122 1.00 91.31 450 ASN A N 1
ATOM 3593 C CA . ASN A 1 450 ? 34.231 -3.673 -34.955 1.00 91.31 450 ASN A CA 1
ATOM 3594 C C . ASN A 1 450 ? 34.909 -3.835 -36.321 1.00 91.31 450 ASN A C 1
ATOM 3596 O O . ASN A 1 450 ? 35.458 -4.888 -36.652 1.00 91.31 450 ASN A O 1
ATOM 3600 N N . TRP A 1 451 ? 34.789 -2.792 -37.147 1.00 92.62 451 TRP A N 1
ATOM 3601 C CA . TRP A 1 451 ? 35.284 -2.778 -38.523 1.00 92.62 451 TRP A CA 1
ATOM 3602 C C . TRP A 1 451 ? 36.816 -2.734 -38.585 1.00 92.62 451 TRP A C 1
ATOM 3604 O O . TRP A 1 451 ? 37.423 -1.671 -38.436 1.00 92.62 451 TRP A O 1
ATOM 3614 N N . GLN A 1 452 ? 37.435 -3.869 -38.902 1.00 94.06 452 GLN A N 1
ATOM 3615 C CA . GLN A 1 452 ? 38.822 -3.927 -39.353 1.00 94.06 452 GLN A CA 1
ATOM 3616 C C . GLN A 1 452 ? 38.852 -3.837 -40.884 1.00 94.06 452 GLN A C 1
ATOM 3618 O O . GLN A 1 452 ? 38.075 -4.502 -41.565 1.00 94.06 452 GLN A O 1
ATOM 3623 N N . CYS A 1 453 ? 39.750 -3.027 -41.442 1.00 94.81 453 CYS A N 1
ATOM 3624 C CA . CYS A 1 453 ? 39.942 -2.928 -42.889 1.00 94.81 453 CYS A CA 1
ATOM 3625 C C . CYS A 1 453 ? 41.368 -3.296 -43.288 1.00 94.81 453 CYS A C 1
ATOM 3627 O O . CYS A 1 453 ? 42.310 -3.028 -42.541 1.00 94.81 453 CYS A O 1
ATOM 3629 N N . ASP A 1 454 ? 41.511 -3.839 -44.494 1.00 94.38 454 ASP A N 1
ATOM 3630 C CA . ASP A 1 454 ? 42.799 -3.977 -45.165 1.00 94.38 454 ASP A CA 1
ATOM 3631 C C . ASP A 1 454 ? 43.401 -2.600 -45.499 1.00 94.38 454 ASP A C 1
ATOM 3633 O O . ASP A 1 454 ? 42.707 -1.575 -45.561 1.00 94.38 454 ASP A O 1
ATOM 3637 N N . GLU A 1 455 ? 44.701 -2.595 -45.791 1.00 92.69 455 GLU A N 1
ATOM 3638 C CA . GLU A 1 455 ? 45.354 -1.461 -46.442 1.00 92.69 455 GLU A CA 1
ATOM 3639 C C . GLU A 1 455 ? 44.761 -1.179 -47.828 1.00 92.69 455 GLU A C 1
ATOM 3641 O O . GLU A 1 455 ? 44.286 -2.072 -48.534 1.00 92.69 455 GLU A O 1
ATOM 3646 N N . TRP A 1 456 ? 44.831 0.083 -48.247 1.00 92.19 456 TRP A N 1
ATOM 3647 C CA . TRP A 1 456 ? 44.425 0.481 -49.594 1.00 92.19 456 TRP A CA 1
ATOM 3648 C C . TRP A 1 456 ? 45.306 -0.178 -50.664 1.00 92.19 456 TRP A C 1
ATOM 3650 O O . TRP A 1 456 ? 46.535 -0.151 -50.564 1.00 92.19 456 TRP A O 1
ATOM 3660 N N . SER A 1 457 ? 44.683 -0.693 -51.733 1.00 91.12 457 SER A N 1
ATOM 3661 C CA . SER A 1 457 ? 45.361 -1.372 -52.852 1.00 91.12 457 SER A CA 1
ATOM 3662 C C . SER A 1 457 ? 46.435 -0.526 -53.545 1.00 91.12 457 SER A C 1
ATOM 3664 O O . SER A 1 457 ? 47.352 -1.066 -54.155 1.00 91.12 457 SER A O 1
ATOM 3666 N N . GLU A 1 458 ? 46.312 0.801 -53.479 1.00 88.25 458 GLU A N 1
ATOM 3667 C CA . GLU A 1 458 ? 47.351 1.761 -53.847 1.00 88.25 458 GLU A CA 1
ATOM 3668 C C . GLU A 1 458 ? 47.761 2.532 -52.582 1.00 88.25 458 GLU A C 1
ATOM 3670 O O . GLU A 1 458 ? 47.380 3.682 -52.340 1.00 88.25 458 GLU A O 1
ATOM 3675 N N . THR A 1 459 ? 48.528 1.849 -51.729 1.00 84.50 459 THR A N 1
ATOM 3676 C CA . THR A 1 459 ? 48.953 2.327 -50.404 1.00 84.50 459 THR A CA 1
ATOM 3677 C C . THR A 1 459 ? 49.775 3.617 -50.496 1.00 84.50 459 THR A C 1
ATOM 3679 O O . THR A 1 459 ? 49.745 4.435 -49.583 1.00 84.50 459 THR A O 1
ATOM 3682 N N . SER A 1 460 ? 50.455 3.859 -51.626 1.00 81.38 460 SER A N 1
ATOM 3683 C CA . SER A 1 460 ? 51.258 5.074 -51.844 1.00 81.38 460 SER A CA 1
ATOM 3684 C C . SER A 1 460 ? 50.429 6.362 -51.969 1.00 81.38 460 SER A C 1
ATOM 3686 O O . SER A 1 460 ? 50.979 7.457 -51.846 1.00 81.38 460 SER A O 1
ATOM 3688 N N . LYS A 1 461 ? 49.116 6.245 -52.220 1.00 79.38 461 LYS A N 1
ATOM 3689 C CA . LYS A 1 461 ? 48.178 7.370 -52.415 1.00 79.38 461 LYS A CA 1
ATOM 3690 C C . LYS A 1 461 ? 46.908 7.228 -51.561 1.00 79.38 461 LYS A C 1
ATOM 3692 O O . LYS A 1 461 ? 45.964 7.992 -51.759 1.00 79.38 461 LYS A O 1
ATOM 3697 N N . SER A 1 462 ? 46.878 6.250 -50.649 1.00 87.75 462 SER A N 1
ATOM 3698 C CA . SER A 1 462 ? 45.740 5.899 -49.785 1.00 87.75 462 SER A CA 1
ATOM 3699 C C . SER A 1 462 ? 44.412 5.770 -50.546 1.00 87.75 462 SER A C 1
ATOM 3701 O O . SER A 1 462 ? 43.433 6.430 -50.199 1.00 87.75 462 SER A O 1
ATOM 3703 N N . CYS A 1 463 ? 44.391 4.983 -51.628 1.00 86.81 463 CYS A N 1
ATOM 3704 C CA . CYS A 1 463 ? 43.244 4.903 -52.537 1.00 86.81 463 CYS A CA 1
ATOM 3705 C C . CYS A 1 463 ? 43.090 3.548 -53.254 1.00 86.81 463 CYS A C 1
ATOM 3707 O O . CYS A 1 463 ? 43.916 2.642 -53.126 1.00 86.81 463 CYS A O 1
ATOM 3709 N N . GLY A 1 464 ? 42.033 3.431 -54.062 1.00 89.81 464 GLY A N 1
ATOM 3710 C CA . GLY A 1 464 ? 41.696 2.234 -54.821 1.00 89.81 464 GLY A CA 1
ATOM 3711 C C . GLY A 1 464 ? 40.628 1.423 -54.101 1.00 89.81 464 GLY A C 1
ATOM 3712 O O . GLY A 1 464 ? 39.550 1.946 -53.825 1.00 89.81 464 GLY A O 1
ATOM 3713 N N . TYR A 1 465 ? 40.927 0.158 -53.812 1.00 91.88 465 TYR A N 1
ATOM 3714 C CA . TYR A 1 465 ? 40.029 -0.779 -53.137 1.00 91.88 465 TYR A CA 1
ATOM 3715 C C . TYR A 1 465 ? 40.662 -1.311 -51.846 1.00 91.88 465 TYR A C 1
ATOM 3717 O O . TYR A 1 465 ? 41.887 -1.380 -51.743 1.00 91.88 465 TYR A O 1
ATOM 3725 N N . ARG A 1 466 ? 39.831 -1.719 -50.885 1.00 94.44 466 ARG A N 1
ATOM 3726 C CA . ARG A 1 466 ? 40.210 -2.509 -49.699 1.00 94.44 466 ARG A CA 1
ATOM 3727 C C . ARG A 1 466 ? 39.001 -3.294 -49.194 1.00 94.44 466 ARG A C 1
ATOM 3729 O O . ARG A 1 466 ? 37.874 -2.873 -49.444 1.00 94.44 466 ARG A O 1
ATOM 3736 N N . THR A 1 467 ? 39.214 -4.378 -48.457 1.00 93.38 467 THR A N 1
ATOM 3737 C CA . THR A 1 467 ? 38.127 -5.070 -47.743 1.00 93.38 467 THR A CA 1
ATOM 3738 C C . THR A 1 467 ? 37.945 -4.453 -46.360 1.00 93.38 467 THR A C 1
ATOM 3740 O O . THR A 1 467 ? 38.927 -4.072 -45.726 1.00 93.38 467 THR A O 1
ATOM 3743 N N . CYS A 1 468 ? 36.712 -4.393 -45.862 1.00 94.38 468 CYS A N 1
ATOM 3744 C CA . CYS A 1 468 ? 36.411 -4.107 -44.461 1.00 94.38 468 CYS A CA 1
ATOM 3745 C C . CYS A 1 468 ? 35.500 -5.204 -43.892 1.00 94.38 468 CYS A C 1
ATOM 3747 O O . CYS A 1 468 ? 34.386 -5.417 -44.381 1.00 94.38 468 CYS A O 1
ATOM 3749 N N . THR A 1 469 ? 35.967 -5.889 -42.851 1.00 92.44 469 THR A N 1
ATOM 3750 C CA . THR A 1 469 ? 35.262 -6.964 -42.145 1.00 92.44 469 THR A CA 1
ATOM 3751 C C . THR A 1 469 ? 34.898 -6.525 -40.731 1.00 92.44 469 THR A C 1
ATOM 3753 O O . THR A 1 469 ? 35.671 -5.858 -40.047 1.00 92.44 469 THR A O 1
ATOM 3756 N N . ASP A 1 470 ? 33.696 -6.881 -40.288 1.00 92.94 470 ASP A N 1
ATOM 3757 C CA . ASP A 1 470 ? 33.273 -6.670 -38.907 1.00 92.94 470 ASP A CA 1
ATOM 3758 C C . ASP A 1 470 ? 33.695 -7.880 -38.071 1.00 92.94 470 ASP A C 1
ATOM 3760 O O . ASP A 1 470 ? 33.171 -8.981 -38.254 1.00 92.94 470 ASP A O 1
ATOM 3764 N N . LEU A 1 471 ? 34.639 -7.678 -37.150 1.00 90.50 471 LEU A N 1
ATOM 3765 C CA . LEU A 1 471 ? 35.139 -8.738 -36.273 1.00 90.50 471 LEU A CA 1
ATOM 3766 C C . LEU A 1 471 ? 34.058 -9.268 -35.313 1.00 90.50 471 LEU A C 1
ATOM 3768 O O . LEU A 1 471 ? 34.162 -10.404 -34.852 1.00 90.50 471 LEU A O 1
ATOM 3772 N N . ASN A 1 472 ? 33.008 -8.481 -35.054 1.00 86.50 472 ASN A N 1
ATOM 3773 C CA . ASN A 1 472 ? 31.893 -8.855 -34.186 1.00 86.50 472 ASN A CA 1
ATOM 3774 C C . ASN A 1 472 ? 30.752 -9.566 -34.947 1.00 86.50 472 ASN A C 1
ATOM 3776 O O . ASN A 1 472 ? 29.829 -10.074 -34.317 1.00 86.50 472 ASN A O 1
ATOM 3780 N N . ASN A 1 473 ? 30.833 -9.667 -36.283 1.00 86.00 473 ASN A N 1
ATOM 3781 C CA . ASN A 1 473 ? 29.858 -10.338 -37.158 1.00 86.00 473 ASN A CA 1
ATOM 3782 C C . ASN A 1 473 ? 28.393 -9.869 -36.987 1.00 86.00 473 ASN A C 1
ATOM 3784 O O . ASN A 1 473 ? 27.457 -10.645 -37.176 1.00 86.00 473 ASN A O 1
ATOM 3788 N N . CYS A 1 474 ? 28.172 -8.585 -36.703 1.00 84.94 474 CYS A N 1
ATOM 3789 C CA . CYS A 1 474 ? 26.873 -7.989 -36.375 1.00 84.94 474 CYS A CA 1
ATOM 3790 C C . CYS A 1 474 ? 25.848 -7.940 -37.529 1.00 84.94 474 CYS A C 1
ATOM 3792 O O . CYS A 1 474 ? 24.759 -7.394 -37.358 1.00 84.94 474 CYS A O 1
ATOM 3794 N N . GLY A 1 475 ? 26.189 -8.428 -38.728 1.00 80.50 475 GLY A N 1
ATOM 3795 C CA . GLY A 1 475 ? 25.297 -8.555 -39.894 1.00 80.50 475 GLY A CA 1
ATOM 3796 C C . GLY A 1 475 ? 24.832 -7.249 -40.564 1.00 80.50 475 GLY A C 1
ATOM 3797 O O . GLY A 1 475 ? 24.435 -7.272 -41.728 1.00 80.50 475 GLY A O 1
ATOM 3798 N N . ASN A 1 476 ? 24.899 -6.111 -39.871 1.00 81.19 476 ASN A N 1
ATOM 3799 C CA . ASN A 1 476 ? 24.477 -4.799 -40.360 1.00 81.19 476 ASN A CA 1
ATOM 3800 C C . ASN A 1 476 ? 25.670 -3.974 -40.887 1.00 81.19 476 ASN A C 1
ATOM 3802 O O . ASN A 1 476 ? 26.752 -3.984 -40.308 1.00 81.19 476 ASN A O 1
ATOM 3806 N N . ILE A 1 477 ? 25.456 -3.219 -41.970 1.00 86.56 477 ILE A N 1
ATOM 3807 C CA . ILE A 1 477 ? 26.469 -2.382 -42.640 1.00 86.56 477 ILE A CA 1
ATOM 3808 C C . ILE A 1 477 ? 26.588 -0.959 -42.063 1.00 86.56 477 ILE A C 1
ATOM 3810 O O . ILE A 1 477 ? 27.337 -0.138 -42.598 1.00 86.56 477 ILE A O 1
ATOM 3814 N N . THR A 1 478 ? 25.860 -0.639 -40.990 1.00 84.81 478 THR A N 1
ATOM 3815 C CA . THR A 1 478 ? 25.974 0.645 -40.282 1.00 84.81 478 THR A CA 1
ATOM 3816 C C . THR A 1 478 ? 27.431 0.944 -39.914 1.00 84.81 478 THR A C 1
ATOM 3818 O O . THR A 1 478 ? 28.161 0.089 -39.414 1.00 84.81 478 THR A O 1
ATOM 3821 N N . GLY A 1 479 ? 27.874 2.169 -40.204 1.00 85.31 479 GLY A N 1
ATOM 3822 C CA . GLY A 1 479 ? 29.236 2.621 -39.912 1.00 85.31 479 GLY A CA 1
ATOM 3823 C C . GLY A 1 479 ? 30.347 1.962 -40.741 1.00 85.31 479 GLY A C 1
ATOM 3824 O O . GLY A 1 479 ? 31.511 2.268 -40.485 1.00 85.31 479 GLY A O 1
ATOM 3825 N N . LYS A 1 480 ? 30.035 1.096 -41.723 1.00 92.56 480 LYS A N 1
ATOM 3826 C CA . LYS A 1 480 ? 31.058 0.412 -42.527 1.00 92.56 480 LYS A CA 1
ATOM 3827 C C . LYS A 1 480 ? 31.973 1.426 -43.236 1.00 92.56 480 LYS A C 1
ATOM 3829 O O . LYS A 1 480 ? 31.469 2.249 -44.006 1.00 92.56 480 LYS A O 1
ATOM 3834 N N . PRO A 1 481 ? 33.304 1.384 -43.024 1.00 92.06 481 PRO A N 1
ATOM 3835 C CA . PRO A 1 481 ? 34.225 2.279 -43.713 1.00 92.06 481 PRO A CA 1
ATOM 3836 C C . PRO A 1 481 ? 34.225 2.042 -45.227 1.00 92.06 481 PRO A C 1
ATOM 3838 O O . PRO A 1 481 ? 33.978 0.934 -45.699 1.00 92.06 481 PRO A O 1
ATOM 3841 N N . LEU A 1 482 ? 34.551 3.085 -45.996 1.00 91.81 482 LEU A N 1
ATOM 3842 C CA . LEU A 1 482 ? 34.598 3.009 -47.459 1.00 91.81 482 LEU A CA 1
ATOM 3843 C C . LEU A 1 482 ? 35.596 1.941 -47.935 1.00 91.81 482 LEU A C 1
ATOM 3845 O O . LEU A 1 482 ? 36.782 2.016 -47.608 1.00 91.81 482 LEU A O 1
ATOM 3849 N N . GLU A 1 483 ? 35.113 0.996 -48.742 1.00 94.31 483 GLU A N 1
ATOM 3850 C CA . GLU A 1 483 ? 35.902 -0.048 -49.424 1.00 94.31 483 GLU A CA 1
ATOM 3851 C C . GLU A 1 483 ? 36.408 0.392 -50.809 1.00 94.31 483 GLU A C 1
ATOM 3853 O O . GLU A 1 483 ? 37.255 -0.271 -51.405 1.00 94.31 483 GLU A O 1
ATOM 3858 N N . TYR A 1 484 ? 35.923 1.534 -51.308 1.00 92.75 484 TYR A N 1
ATOM 3859 C CA . TYR A 1 484 ? 36.395 2.192 -52.524 1.00 92.75 484 TYR A CA 1
ATOM 3860 C C . TYR A 1 484 ? 36.685 3.670 -52.257 1.00 92.75 484 TYR A C 1
ATOM 3862 O O . TYR A 1 484 ? 35.878 4.362 -51.635 1.00 92.75 484 TYR A O 1
ATOM 3870 N N . GLN A 1 485 ? 37.815 4.156 -52.764 1.00 91.31 485 GLN A N 1
ATOM 3871 C CA . GLN A 1 485 ? 38.173 5.571 -52.764 1.00 91.31 485 GLN A CA 1
ATOM 3872 C C . GLN A 1 485 ? 38.860 5.911 -54.088 1.00 91.31 485 GLN A C 1
ATOM 3874 O O . GLN A 1 485 ? 39.875 5.305 -54.440 1.00 91.31 485 GLN A O 1
ATOM 3879 N N . GLU A 1 486 ? 38.323 6.892 -54.820 1.00 87.88 486 GLU A N 1
ATOM 3880 C CA . GLU A 1 486 ? 38.933 7.364 -56.065 1.00 87.88 486 GLU A CA 1
ATOM 3881 C C . GLU A 1 486 ? 40.379 7.811 -55.822 1.00 87.88 486 GLU A C 1
ATOM 3883 O O . GLU A 1 486 ? 40.672 8.589 -54.910 1.00 87.88 486 GLU A O 1
ATOM 3888 N N . CYS A 1 487 ? 41.302 7.315 -56.646 1.00 82.25 487 CYS A N 1
ATOM 3889 C CA . CYS A 1 487 ? 42.692 7.732 -56.555 1.00 82.25 487 CYS A CA 1
ATOM 3890 C C . CYS A 1 487 ? 42.859 9.181 -57.022 1.00 82.25 487 CYS A C 1
ATOM 3892 O O . CYS A 1 487 ? 42.347 9.527 -58.091 1.00 82.25 487 CYS A O 1
ATOM 3894 N N . PRO A 1 488 ? 43.606 10.021 -56.276 1.00 78.56 488 PRO A N 1
ATOM 3895 C CA . PRO A 1 488 ? 43.828 11.406 -56.658 1.00 78.56 488 PRO A CA 1
ATOM 3896 C C . PRO A 1 488 ? 44.506 11.454 -58.029 1.00 78.56 488 PRO A C 1
ATOM 3898 O O . PRO A 1 488 ? 45.644 11.010 -58.204 1.00 78.56 488 PRO A O 1
ATOM 3901 N N . VAL A 1 489 ? 43.780 11.975 -59.018 1.00 74.06 489 VAL A N 1
ATOM 3902 C CA . VAL A 1 489 ? 44.280 12.128 -60.385 1.00 74.06 489 VAL A CA 1
ATOM 3903 C C . VAL A 1 489 ? 45.491 13.053 -60.345 1.00 74.06 489 VAL A C 1
ATOM 3905 O O . VAL A 1 489 ? 45.394 14.176 -59.854 1.00 74.06 489 VAL A O 1
ATOM 3908 N N . CYS A 1 490 ? 46.627 12.601 -60.877 1.00 74.25 490 CYS A N 1
ATOM 3909 C CA . CYS A 1 490 ? 47.823 13.431 -60.970 1.00 74.25 490 CYS A CA 1
ATOM 3910 C C . CYS A 1 490 ? 47.530 14.624 -61.894 1.00 74.25 490 CYS A C 1
ATOM 3912 O O . CYS A 1 490 ? 47.341 14.452 -63.100 1.00 74.25 490 CYS A O 1
ATOM 3914 N N . ILE A 1 491 ? 47.436 15.826 -61.319 1.00 77.38 491 ILE A N 1
ATOM 3915 C CA . ILE A 1 491 ? 47.234 17.076 -62.058 1.00 77.38 491 ILE A CA 1
ATOM 3916 C C . ILE A 1 491 ? 48.618 17.640 -62.410 1.00 77.38 491 ILE A C 1
ATOM 3918 O O . ILE A 1 491 ? 49.371 17.969 -61.488 1.00 77.38 491 ILE A O 1
ATOM 3922 N N . PRO A 1 492 ? 48.959 17.793 -63.703 1.00 78.44 492 PRO A N 1
ATOM 3923 C CA . PRO A 1 492 ? 50.224 18.391 -64.111 1.00 78.44 492 PRO A CA 1
ATOM 3924 C C . PRO A 1 492 ? 50.391 19.834 -63.623 1.00 78.44 492 PRO A C 1
ATOM 3926 O O . PRO A 1 492 ? 49.522 20.686 -63.827 1.00 78.44 492 PRO A O 1
ATOM 3929 N N . ASN A 1 493 ? 51.550 20.136 -63.047 1.00 83.62 493 ASN A N 1
ATOM 3930 C CA . ASN A 1 493 ? 51.969 21.473 -62.646 1.00 83.62 493 ASN A CA 1
ATOM 3931 C C . ASN A 1 493 ? 52.949 22.037 -63.685 1.00 83.62 493 ASN A C 1
ATOM 3933 O O . ASN A 1 493 ? 54.173 21.991 -63.528 1.00 83.62 493 ASN A O 1
ATOM 3937 N N . TRP A 1 494 ? 52.391 22.535 -64.790 1.00 85.75 494 TRP A N 1
ATOM 3938 C CA . TRP A 1 494 ? 53.149 23.024 -65.940 1.00 85.75 494 TRP A CA 1
ATOM 3939 C C . TRP A 1 494 ? 53.888 24.336 -65.659 1.00 85.75 494 TRP A C 1
ATOM 3941 O O . TRP A 1 494 ? 53.314 25.426 -65.727 1.00 85.75 494 TRP A O 1
ATOM 3951 N N . LYS A 1 495 ? 55.205 24.250 -65.464 1.00 86.00 495 LYS A N 1
ATOM 3952 C CA . LYS A 1 495 ? 56.093 25.416 -65.423 1.00 86.00 495 LYS A CA 1
ATOM 3953 C C . LYS A 1 495 ? 56.668 25.680 -66.811 1.00 86.00 495 LYS A C 1
ATOM 3955 O O . LYS A 1 495 ? 57.321 24.822 -67.401 1.00 86.00 495 LYS A O 1
ATOM 3960 N N . CYS A 1 496 ? 56.420 26.879 -67.331 1.00 90.56 496 CYS A N 1
ATOM 3961 C CA . CYS A 1 496 ? 56.838 27.287 -68.671 1.00 90.56 496 CYS A CA 1
ATOM 3962 C C . CYS A 1 496 ? 57.953 28.337 -68.656 1.00 90.56 496 CYS A C 1
ATOM 3964 O O . CYS A 1 496 ? 58.024 29.178 -67.759 1.00 90.56 496 CYS A O 1
ATOM 3966 N N . THR A 1 497 ? 58.775 28.336 -69.703 1.00 89.56 497 THR A N 1
ATOM 3967 C CA . THR A 1 497 ? 59.683 29.441 -70.032 1.00 89.56 497 THR A CA 1
ATOM 3968 C C . THR A 1 497 ? 58.923 30.621 -70.670 1.00 89.56 497 THR A C 1
ATOM 3970 O O . THR A 1 497 ? 57.797 30.449 -71.156 1.00 89.56 497 THR A O 1
ATOM 3973 N N . PRO A 1 498 ? 59.497 31.841 -70.674 1.00 84.75 498 PRO A N 1
ATOM 3974 C CA . PRO A 1 498 ? 58.955 32.967 -71.436 1.00 84.75 498 PRO A CA 1
ATOM 3975 C C . PRO A 1 498 ? 58.947 32.694 -72.948 1.00 84.75 498 PRO A C 1
ATOM 3977 O O . PRO A 1 498 ? 59.824 32.005 -73.463 1.00 84.75 498 PRO A O 1
ATOM 3980 N N . PHE A 1 499 ? 57.996 33.289 -73.674 1.00 85.00 499 PHE A N 1
ATOM 3981 C CA . PHE A 1 499 ? 57.968 33.228 -75.139 1.00 85.00 499 PHE A CA 1
ATOM 3982 C C . PHE A 1 499 ? 59.156 33.980 -75.759 1.00 85.00 499 PHE A C 1
ATOM 3984 O O . PHE A 1 499 ? 59.327 35.182 -75.531 1.00 85.00 499 PHE A O 1
ATOM 3991 N N . LEU A 1 500 ? 59.929 33.296 -76.601 1.00 81.81 500 LEU A N 1
ATOM 3992 C CA . LEU A 1 500 ? 61.074 33.844 -77.323 1.00 81.81 500 LEU A CA 1
ATOM 3993 C C . LEU A 1 500 ? 60.771 34.027 -78.827 1.00 81.81 500 LEU A C 1
ATOM 3995 O O . LEU A 1 500 ? 59.990 33.257 -79.393 1.00 81.81 500 LEU A O 1
ATOM 3999 N N . PRO A 1 501 ? 61.386 35.031 -79.489 1.00 72.19 501 PRO A N 1
ATOM 4000 C CA . PRO A 1 501 ? 62.110 36.157 -78.884 1.00 72.19 501 PRO A CA 1
ATOM 4001 C C . PRO A 1 501 ? 61.166 37.082 -78.091 1.00 72.19 501 PRO A C 1
ATOM 4003 O O . PRO A 1 501 ? 59.946 37.005 -78.225 1.00 72.19 501 PRO A O 1
ATOM 4006 N N . GLU A 1 502 ? 61.715 37.945 -77.231 1.00 74.19 502 GLU A N 1
ATOM 4007 C CA . GLU A 1 502 ? 60.931 38.782 -76.302 1.00 74.19 502 GLU A CA 1
ATOM 4008 C C . GLU A 1 502 ? 60.009 39.792 -77.018 1.00 74.19 502 GLU A C 1
ATOM 4010 O O . GLU A 1 502 ? 58.869 40.015 -76.607 1.00 74.19 502 GLU A O 1
ATOM 4015 N N . LYS A 1 503 ? 60.487 40.369 -78.126 1.00 67.25 503 LYS A N 1
ATOM 4016 C CA . LYS A 1 503 ? 59.719 41.239 -79.028 1.00 67.25 503 LYS A CA 1
ATOM 4017 C C . LYS A 1 503 ? 59.252 40.410 -80.225 1.00 67.25 503 LYS A C 1
ATOM 4019 O O . LYS A 1 503 ? 60.061 39.674 -80.784 1.00 67.25 503 LYS A O 1
ATOM 4024 N N . CYS A 1 504 ? 57.987 40.548 -80.638 1.00 68.50 504 CYS A N 1
ATOM 4025 C CA . CYS A 1 504 ? 57.463 39.866 -81.830 1.00 68.50 504 CYS A CA 1
ATOM 4026 C C . CYS A 1 504 ? 58.361 40.143 -83.058 1.00 68.50 504 CYS A C 1
ATOM 4028 O O . CYS A 1 504 ? 58.558 41.317 -83.394 1.00 68.50 504 CYS A O 1
ATOM 4030 N N . PRO A 1 505 ? 58.904 39.105 -83.723 1.00 64.81 505 PRO A N 1
ATOM 4031 C CA . PRO A 1 505 ? 59.655 39.265 -84.962 1.00 64.81 505 PRO A CA 1
ATOM 4032 C C . PRO A 1 505 ? 58.701 39.486 -86.151 1.00 64.81 505 PRO A C 1
ATOM 4034 O O . PRO A 1 505 ? 57.482 39.538 -85.989 1.00 64.81 505 PRO A O 1
ATOM 4037 N N . ARG A 1 506 ? 59.250 39.655 -87.364 1.00 59.97 506 ARG A N 1
ATOM 4038 C CA . ARG A 1 506 ? 58.439 39.735 -88.599 1.00 59.97 506 ARG A CA 1
ATOM 4039 C C . ARG A 1 506 ? 57.859 38.387 -89.028 1.00 59.97 506 ARG A C 1
ATOM 4041 O O . ARG A 1 506 ? 56.866 38.369 -89.742 1.00 59.97 506 ARG A O 1
ATOM 4048 N N . GLU A 1 507 ? 58.479 37.291 -88.610 1.00 62.56 507 GLU A N 1
ATOM 4049 C CA . GLU A 1 507 ? 57.916 35.949 -88.742 1.00 62.56 507 GLU A CA 1
ATOM 4050 C C . GLU A 1 507 ? 56.895 35.750 -87.617 1.00 62.56 507 GLU A C 1
ATOM 4052 O O . GLU A 1 507 ? 57.164 36.045 -86.456 1.00 62.56 507 GLU A O 1
ATOM 4057 N N . GLU A 1 508 ? 55.681 35.329 -87.960 1.00 69.75 508 GLU A N 1
ATOM 4058 C CA . GLU A 1 508 ? 54.478 35.688 -87.191 1.00 69.75 508 GLU A CA 1
ATOM 4059 C C . GLU A 1 508 ? 54.266 34.897 -85.883 1.00 69.75 508 GLU A C 1
ATOM 4061 O O . GLU A 1 508 ? 53.183 34.957 -85.298 1.00 69.75 508 GLU A O 1
ATOM 4066 N N . LYS A 1 509 ? 55.274 34.144 -85.416 1.00 74.38 509 LYS A N 1
ATOM 4067 C CA . LYS A 1 509 ? 55.186 33.209 -84.282 1.00 74.38 509 LYS A CA 1
ATOM 4068 C C . LYS A 1 509 ? 56.334 33.373 -83.281 1.00 74.38 509 LYS A C 1
ATOM 4070 O O . LYS A 1 509 ? 57.478 33.620 -83.651 1.00 74.38 509 LYS A O 1
ATOM 4075 N N . ARG A 1 510 ? 56.021 33.154 -82.002 1.00 82.62 510 ARG A N 1
ATOM 4076 C CA . ARG A 1 510 ? 56.959 33.015 -80.872 1.00 82.62 510 ARG A CA 1
ATOM 4077 C C . ARG A 1 510 ? 56.801 31.633 -80.240 1.00 82.62 510 ARG A C 1
ATOM 4079 O O . ARG A 1 510 ? 55.705 31.070 -80.284 1.00 82.62 510 ARG A O 1
ATOM 4086 N N . THR A 1 511 ? 57.855 31.102 -79.624 1.00 84.06 511 THR A N 1
ATOM 4087 C CA . THR A 1 511 ? 57.871 29.754 -79.020 1.00 84.06 511 THR A CA 1
ATOM 4088 C C . THR A 1 511 ? 58.267 29.777 -77.545 1.00 84.06 511 THR A C 1
ATOM 4090 O O . THR A 1 511 ? 58.984 30.671 -77.100 1.00 84.06 511 THR A O 1
ATOM 4093 N N . ARG A 1 512 ? 57.799 28.790 -76.774 1.00 88.56 512 ARG A N 1
ATOM 4094 C CA . ARG A 1 512 ? 58.251 28.505 -75.401 1.00 88.56 512 ARG A CA 1
ATOM 4095 C C . ARG A 1 512 ? 58.311 27.000 -75.147 1.00 88.56 512 ARG A C 1
ATOM 4097 O O . ARG A 1 512 ? 57.771 26.212 -75.917 1.00 88.56 512 ARG A O 1
ATOM 4104 N N . THR A 1 513 ? 58.914 26.616 -74.031 1.00 86.56 513 THR A N 1
ATOM 4105 C CA . THR A 1 513 ? 58.905 25.248 -73.495 1.00 86.56 513 THR A CA 1
ATOM 4106 C C . THR A 1 513 ? 58.125 25.193 -72.183 1.00 86.56 513 THR A C 1
ATOM 4108 O O . THR A 1 513 ? 58.118 26.164 -71.428 1.00 86.56 513 THR A O 1
ATOM 4111 N N . CYS A 1 514 ? 57.476 24.063 -71.899 1.00 89.44 514 CYS A N 1
ATOM 4112 C CA . CYS A 1 514 ? 56.786 23.805 -70.634 1.00 89.44 514 CYS A CA 1
ATOM 4113 C C . CYS A 1 514 ? 57.103 22.386 -70.153 1.00 89.44 514 CYS A C 1
ATOM 4115 O O . CYS A 1 514 ? 57.046 21.444 -70.945 1.00 89.44 514 CYS A O 1
ATOM 4117 N N . THR A 1 515 ? 57.405 22.246 -68.865 1.00 86.75 515 THR A N 1
ATOM 4118 C CA . THR A 1 515 ? 57.674 20.970 -68.185 1.00 86.75 515 THR A CA 1
ATOM 4119 C C . THR A 1 515 ? 56.718 20.809 -67.012 1.00 86.75 515 THR A C 1
ATOM 4121 O O . THR A 1 515 ? 56.489 21.774 -66.279 1.00 86.75 515 THR A O 1
ATOM 4124 N N . ASP A 1 516 ? 56.177 19.611 -66.826 1.00 86.25 516 ASP A N 1
ATOM 4125 C CA . ASP A 1 516 ? 55.430 19.266 -65.620 1.00 86.25 516 ASP A CA 1
ATOM 4126 C C . ASP A 1 516 ? 56.412 19.053 -64.457 1.00 86.25 516 ASP A C 1
ATOM 4128 O O . ASP A 1 516 ? 57.405 18.347 -64.608 1.00 86.25 516 ASP A O 1
ATOM 4132 N N . ILE A 1 517 ? 56.162 19.694 -63.314 1.00 83.19 517 ILE A N 1
ATOM 4133 C CA . ILE A 1 517 ? 56.936 19.495 -62.077 1.00 83.19 517 ILE A CA 1
ATOM 4134 C C . ILE A 1 517 ? 56.511 18.199 -61.367 1.00 83.19 517 ILE A C 1
ATOM 4136 O O . ILE A 1 517 ? 57.313 17.602 -60.656 1.00 83.19 517 ILE A O 1
ATOM 4140 N N . ASN A 1 518 ? 55.265 17.764 -61.564 1.00 78.38 518 ASN A N 1
ATOM 4141 C CA . ASN A 1 518 ? 54.666 16.618 -60.879 1.00 78.38 518 ASN A CA 1
ATOM 4142 C C . ASN A 1 518 ? 54.907 15.281 -61.613 1.00 78.38 518 ASN A C 1
ATOM 4144 O O . ASN A 1 518 ? 54.482 14.240 -61.120 1.00 78.38 518 ASN A O 1
ATOM 4148 N N . ASP A 1 519 ? 55.557 15.323 -62.784 1.00 78.75 519 ASP A N 1
ATOM 4149 C CA . ASP A 1 519 ? 55.849 14.195 -63.684 1.00 78.75 519 ASP A CA 1
ATOM 4150 C C . ASP A 1 519 ? 54.652 13.249 -63.934 1.00 78.75 519 ASP A C 1
ATOM 4152 O O . ASP A 1 519 ? 54.771 12.026 -63.974 1.00 78.75 519 ASP A O 1
ATOM 4156 N N . CYS A 1 520 ? 53.456 13.817 -64.128 1.00 81.00 520 CYS A N 1
ATOM 4157 C CA . CYS A 1 520 ? 52.200 13.073 -64.260 1.00 81.00 520 CYS A CA 1
ATOM 4158 C C . CYS A 1 520 ? 52.053 12.285 -65.584 1.00 81.00 520 CYS A C 1
ATOM 4160 O O . CYS A 1 520 ? 50.969 11.772 -65.873 1.00 81.00 520 CYS A O 1
ATOM 4162 N N . GLY A 1 521 ? 53.089 12.226 -66.430 1.00 78.69 521 GLY A N 1
ATOM 4163 C CA . GLY A 1 521 ? 53.126 11.416 -67.658 1.00 78.69 521 GLY A CA 1
ATOM 4164 C C . GLY A 1 521 ? 52.084 11.754 -68.740 1.00 78.69 521 GLY A C 1
ATOM 4165 O O . GLY A 1 521 ? 51.907 10.979 -69.678 1.00 78.69 521 GLY A O 1
ATOM 4166 N N . THR A 1 522 ? 51.373 12.882 -68.635 1.00 78.94 522 THR A N 1
ATOM 4167 C CA . THR A 1 522 ? 50.258 13.253 -69.525 1.00 78.94 522 THR A CA 1
ATOM 4168 C C . THR A 1 522 ? 50.420 14.659 -70.093 1.00 78.94 522 THR A C 1
ATOM 4170 O O . THR A 1 522 ? 50.948 15.541 -69.428 1.00 78.94 522 THR A O 1
ATOM 4173 N N . GLU A 1 523 ? 49.922 14.907 -71.309 1.00 80.56 523 GLU A N 1
ATOM 4174 C CA . GLU A 1 523 ? 49.892 16.248 -71.921 1.00 80.56 523 GLU A CA 1
ATOM 4175 C C . GLU A 1 523 ? 48.598 17.031 -71.620 1.00 80.56 523 GLU A C 1
ATOM 4177 O O . GLU A 1 523 ? 48.392 18.136 -72.128 1.00 80.56 523 GLU A O 1
ATOM 4182 N N . LYS A 1 524 ? 47.697 16.491 -70.789 1.00 77.19 524 LYS A N 1
ATOM 4183 C CA . LYS A 1 524 ? 46.427 17.151 -70.461 1.00 77.19 524 LYS A CA 1
ATOM 4184 C C . LYS A 1 524 ? 46.680 18.496 -69.759 1.00 77.19 524 LYS A C 1
ATOM 4186 O O . LYS A 1 524 ? 47.386 18.573 -68.757 1.00 77.19 524 LYS A O 1
ATOM 4191 N N . GLY A 1 525 ? 46.100 19.570 -70.299 1.00 77.44 525 GLY A N 1
ATOM 4192 C CA . GLY A 1 525 ? 46.271 20.933 -69.775 1.00 77.44 525 GLY A CA 1
ATOM 4193 C C . GLY A 1 525 ? 47.632 21.584 -70.065 1.00 77.44 525 GLY A C 1
ATOM 4194 O O . GLY A 1 525 ? 47.897 22.659 -69.530 1.00 77.44 525 GLY A O 1
ATOM 4195 N N . LYS A 1 526 ? 48.484 20.970 -70.900 1.00 87.19 526 LYS A N 1
ATOM 4196 C CA . LYS A 1 526 ? 49.793 21.509 -71.300 1.00 87.19 526 LYS A CA 1
ATOM 4197 C C . LYS A 1 526 ? 49.633 22.875 -71.990 1.00 87.19 526 LYS A C 1
ATOM 4199 O O . LYS A 1 526 ? 48.973 22.943 -73.025 1.00 87.19 526 LYS A O 1
ATOM 4204 N N . PRO A 1 527 ? 50.198 23.973 -71.448 1.00 86.94 527 PRO A N 1
ATOM 4205 C CA . PRO A 1 527 ? 50.004 25.301 -72.017 1.00 86.94 527 PRO A CA 1
ATOM 4206 C C . PRO A 1 527 ? 50.629 25.435 -73.406 1.00 86.94 527 PRO A C 1
ATOM 4208 O O . PRO A 1 527 ? 51.757 24.999 -73.626 1.00 86.94 527 PRO A O 1
ATOM 4211 N N . GLU A 1 528 ? 49.927 26.126 -74.309 1.00 83.81 528 GLU A N 1
ATOM 4212 C CA . GLU A 1 528 ? 50.330 26.310 -75.710 1.00 83.81 528 GLU A CA 1
ATOM 4213 C C . GLU A 1 528 ? 51.798 26.713 -75.881 1.00 83.81 528 GLU A C 1
ATOM 4215 O O . GLU A 1 528 ? 52.254 27.698 -75.291 1.00 83.81 528 GLU A O 1
ATOM 4220 N N . LEU A 1 529 ? 52.536 25.967 -76.706 1.00 87.88 529 LEU A N 1
ATOM 4221 C CA . LEU A 1 529 ? 53.976 26.165 -76.917 1.00 87.88 529 LEU A CA 1
ATOM 4222 C C . LEU A 1 529 ? 54.287 27.204 -78.006 1.00 87.88 529 LEU A C 1
ATOM 4224 O O . LEU A 1 529 ? 55.429 27.653 -78.118 1.00 87.88 529 LEU A O 1
ATOM 4228 N N . THR A 1 530 ? 53.279 27.621 -78.781 1.00 79.44 530 THR A N 1
ATOM 4229 C CA . THR A 1 530 ? 53.396 28.645 -79.832 1.00 79.44 530 THR A CA 1
ATOM 4230 C C . THR A 1 530 ? 52.396 29.780 -79.626 1.00 79.44 530 THR A C 1
ATOM 4232 O O . THR A 1 530 ? 51.261 29.542 -79.229 1.00 79.44 530 THR A O 1
ATOM 4235 N N . GLN A 1 531 ? 52.804 31.016 -79.919 1.00 81.50 531 GLN A N 1
ATOM 4236 C CA . GLN A 1 531 ? 51.935 32.196 -79.908 1.00 81.50 531 GLN A CA 1
ATOM 4237 C C . GLN A 1 531 ? 52.088 32.965 -81.223 1.00 81.50 531 GLN A C 1
ATOM 4239 O O . GLN A 1 531 ? 53.203 33.336 -81.589 1.00 81.50 531 GLN A O 1
ATOM 4244 N N . THR A 1 532 ? 50.980 33.233 -81.914 1.00 73.19 532 THR A N 1
ATOM 4245 C CA . THR A 1 532 ? 50.924 34.136 -83.074 1.00 73.19 532 THR A CA 1
ATOM 4246 C C . THR A 1 532 ? 50.820 35.603 -82.643 1.00 73.19 532 THR A C 1
ATOM 4248 O O . THR A 1 532 ? 50.168 35.927 -81.650 1.00 73.19 532 THR A O 1
ATOM 4251 N N . CYS A 1 533 ? 51.467 36.508 -83.381 1.00 73.56 533 CYS A N 1
ATOM 4252 C CA . CYS A 1 533 ? 51.496 37.942 -83.066 1.00 73.56 533 CYS A CA 1
ATOM 4253 C C . CYS A 1 533 ? 50.438 38.737 -83.861 1.00 73.56 533 CYS A C 1
ATOM 4255 O O . CYS A 1 533 ? 50.692 39.160 -84.987 1.00 73.56 533 CYS A O 1
ATOM 4257 N N . GLU A 1 534 ? 49.265 38.998 -83.272 1.00 62.47 534 GLU A N 1
ATOM 4258 C CA . GLU A 1 534 ? 48.231 39.840 -83.899 1.00 62.47 534 GLU A CA 1
ATOM 4259 C C . GLU A 1 534 ? 48.587 41.338 -83.928 1.00 62.47 534 GLU A C 1
ATOM 4261 O O . GLU A 1 534 ? 49.071 41.915 -82.950 1.00 62.47 534 GLU A O 1
ATOM 4266 N N . ARG A 1 535 ? 48.243 42.017 -85.032 1.00 55.12 535 ARG A N 1
ATOM 4267 C CA . ARG A 1 535 ? 48.405 43.470 -85.197 1.00 55.12 535 ARG A CA 1
ATOM 4268 C C . ARG A 1 535 ? 47.046 44.177 -85.158 1.00 55.12 535 ARG A C 1
ATOM 4270 O O . ARG A 1 535 ? 46.325 44.195 -86.153 1.00 55.12 535 ARG A O 1
ATOM 4277 N N . LYS A 1 536 ? 46.700 44.789 -84.018 1.00 54.56 536 LYS A N 1
ATOM 4278 C CA . LYS A 1 536 ? 45.406 45.478 -83.825 1.00 54.56 536 LYS A CA 1
ATOM 4279 C C . LYS A 1 536 ? 45.153 46.566 -84.877 1.00 54.56 536 LYS A C 1
ATOM 4281 O O . LYS A 1 536 ? 45.937 47.503 -85.016 1.00 54.56 536 LYS A O 1
ATOM 4286 N N . ASN A 1 537 ? 44.014 46.466 -85.561 1.00 58.97 537 ASN A N 1
ATOM 4287 C CA . ASN A 1 537 ? 43.577 47.415 -86.580 1.00 58.97 537 ASN A CA 1
ATOM 4288 C C . ASN A 1 537 ? 42.617 48.457 -85.967 1.00 58.97 537 ASN A C 1
ATOM 4290 O O . ASN A 1 537 ? 41.490 48.138 -85.590 1.00 58.97 537 ASN A O 1
ATOM 4294 N N . ILE A 1 538 ? 43.087 49.700 -85.820 1.00 60.84 538 ILE A N 1
ATOM 4295 C CA . ILE A 1 538 ? 42.461 50.737 -84.971 1.00 60.84 538 ILE A CA 1
ATOM 4296 C C . ILE A 1 538 ? 41.057 51.163 -85.445 1.00 60.84 538 ILE A C 1
ATOM 4298 O O . ILE A 1 538 ? 40.232 51.561 -84.623 1.00 60.84 538 ILE A O 1
ATOM 4302 N N . LEU A 1 539 ? 40.746 51.021 -86.738 1.00 58.25 539 LEU A N 1
ATOM 4303 C CA . LEU A 1 539 ? 39.474 51.461 -87.331 1.00 58.25 539 LEU A CA 1
ATOM 4304 C C . LEU A 1 539 ? 38.228 50.777 -86.733 1.00 58.25 539 LEU A C 1
ATOM 4306 O O . LEU A 1 539 ? 37.174 51.405 -86.648 1.00 58.25 539 LEU A O 1
ATOM 4310 N N . VAL A 1 540 ? 38.337 49.526 -86.269 1.00 62.38 540 VAL A N 1
ATOM 4311 C CA . VAL A 1 540 ? 37.193 48.768 -85.719 1.00 62.38 540 VAL A CA 1
ATOM 4312 C C . VAL A 1 540 ? 36.669 49.394 -84.421 1.00 62.38 540 VAL A C 1
ATOM 4314 O O . VAL A 1 540 ? 35.460 49.500 -84.223 1.00 62.38 540 VAL A O 1
ATOM 4317 N N . TYR A 1 541 ? 37.562 49.877 -83.553 1.00 61.06 541 TYR A N 1
ATOM 4318 C CA . TYR A 1 541 ? 37.177 50.465 -82.266 1.00 61.06 541 TYR A CA 1
ATOM 4319 C C . TYR A 1 541 ? 36.443 51.810 -82.413 1.00 61.06 541 TYR A C 1
ATOM 4321 O O . TYR A 1 541 ? 35.604 52.135 -81.577 1.00 61.06 541 TYR A O 1
ATOM 4329 N N . ILE A 1 542 ? 36.705 52.563 -83.489 1.00 67.25 542 ILE A N 1
ATOM 4330 C CA . ILE A 1 542 ? 36.047 53.852 -83.776 1.00 67.25 542 ILE A CA 1
ATOM 4331 C C . ILE A 1 542 ? 34.581 53.647 -84.201 1.00 67.25 542 ILE A C 1
ATOM 4333 O O . ILE A 1 542 ? 33.713 54.449 -83.862 1.00 67.25 542 ILE A O 1
ATOM 4337 N N . LEU A 1 543 ? 34.279 52.551 -84.905 1.00 66.38 543 LEU A N 1
ATOM 4338 C CA . LEU A 1 543 ? 32.908 52.220 -85.309 1.00 66.38 543 LEU A CA 1
ATOM 4339 C C . LEU A 1 543 ? 32.046 51.777 -84.115 1.00 66.38 543 LEU A C 1
ATOM 4341 O O . LEU A 1 543 ? 30.877 52.151 -84.028 1.00 66.38 543 LEU A O 1
ATOM 4345 N N . ILE A 1 544 ? 32.626 51.030 -83.169 1.00 67.62 544 ILE A N 1
ATOM 4346 C CA . ILE A 1 544 ? 31.917 50.528 -81.980 1.00 67.62 544 ILE A CA 1
ATOM 4347 C C . ILE A 1 544 ? 31.519 51.675 -81.034 1.00 67.62 544 ILE A C 1
ATOM 4349 O O . ILE A 1 544 ? 30.398 51.684 -80.520 1.00 67.62 544 ILE A O 1
ATOM 4353 N N . THR A 1 545 ? 32.388 52.671 -80.822 1.00 68.88 545 THR A N 1
ATOM 4354 C CA . THR A 1 545 ? 32.085 53.805 -79.928 1.00 68.88 545 THR A CA 1
ATOM 4355 C C . THR A 1 545 ? 30.980 54.710 -80.476 1.00 68.88 545 THR A C 1
ATOM 4357 O O . THR A 1 545 ? 30.095 55.109 -79.717 1.00 68.88 545 THR A O 1
ATOM 4360 N N . LEU A 1 546 ? 30.961 54.973 -81.789 1.00 77.31 546 LEU A N 1
ATOM 4361 C CA . LEU A 1 546 ? 29.880 55.722 -82.445 1.00 77.31 546 LEU A CA 1
ATOM 4362 C C . LEU A 1 546 ? 28.519 55.017 -82.309 1.00 77.31 546 LEU A C 1
ATOM 4364 O O . LEU A 1 546 ? 27.513 55.669 -82.019 1.00 77.31 546 LEU A O 1
ATOM 4368 N N . LEU A 1 547 ? 28.491 53.687 -82.450 1.00 75.81 547 LEU A N 1
ATOM 4369 C CA . LEU A 1 547 ? 27.277 52.881 -82.278 1.00 75.81 547 LEU A CA 1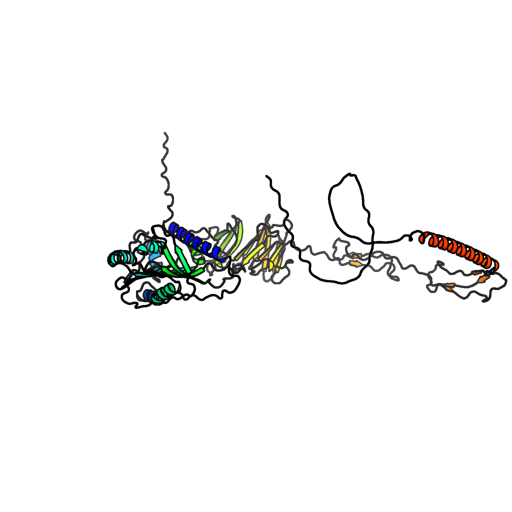
ATOM 4370 C C . LEU A 1 547 ? 26.746 52.939 -80.834 1.00 75.81 547 LEU A C 1
ATOM 4372 O O . LEU A 1 547 ? 25.546 53.122 -80.625 1.00 75.81 547 LEU A O 1
ATOM 4376 N N . GLY A 1 548 ? 27.634 52.864 -79.837 1.00 72.31 548 GLY A N 1
ATOM 4377 C CA . GLY A 1 548 ? 27.267 52.985 -78.421 1.00 72.31 548 GLY A CA 1
ATOM 4378 C C . GLY A 1 548 ? 26.630 54.336 -78.068 1.00 72.31 548 GLY A C 1
ATOM 4379 O O . GLY A 1 548 ? 25.612 54.379 -77.376 1.00 72.31 548 GLY A O 1
ATOM 4380 N N . ILE A 1 549 ? 27.172 55.440 -78.597 1.00 77.25 549 ILE A N 1
ATOM 4381 C CA . ILE A 1 549 ? 26.634 56.794 -78.371 1.00 77.25 549 ILE A CA 1
ATOM 4382 C C . ILE A 1 549 ? 25.201 56.920 -78.919 1.00 77.25 549 ILE A C 1
ATOM 4384 O O . ILE A 1 549 ? 24.327 57.461 -78.238 1.00 77.25 549 ILE A O 1
ATOM 4388 N N . ALA A 1 550 ? 24.927 56.372 -80.108 1.00 77.94 550 ALA A N 1
ATOM 4389 C CA . ALA A 1 550 ? 23.593 56.408 -80.712 1.00 77.94 550 ALA A CA 1
ATOM 4390 C C . ALA A 1 550 ? 22.532 55.667 -79.869 1.00 77.94 550 ALA A C 1
ATOM 4392 O O . ALA A 1 550 ? 21.415 56.163 -79.699 1.00 77.94 550 ALA A O 1
ATOM 4393 N N . VAL A 1 551 ? 22.889 54.515 -79.287 1.00 77.81 551 VAL A N 1
ATOM 4394 C CA . VAL A 1 551 ? 21.997 53.739 -78.403 1.00 77.81 551 VAL A CA 1
ATOM 4395 C C . VAL A 1 551 ? 21.686 54.500 -77.109 1.00 77.81 551 VAL A C 1
ATOM 4397 O O . VAL A 1 551 ? 20.529 54.552 -76.691 1.00 77.81 551 VAL A O 1
ATOM 4400 N N . ILE A 1 552 ? 22.681 55.154 -76.499 1.00 77.56 552 ILE A N 1
ATOM 4401 C CA . ILE A 1 552 ? 22.487 55.946 -75.271 1.00 77.56 552 ILE A CA 1
ATOM 4402 C C . ILE A 1 552 ? 21.528 57.124 -75.518 1.00 77.56 552 ILE A C 1
ATOM 4404 O O . ILE A 1 552 ? 20.624 57.361 -74.714 1.00 77.56 552 ILE A O 1
ATOM 4408 N N . ILE A 1 553 ? 21.657 57.821 -76.654 1.00 81.81 553 ILE A N 1
ATOM 4409 C CA . ILE A 1 553 ? 20.750 58.919 -77.034 1.00 81.81 553 ILE A CA 1
ATOM 4410 C C . ILE A 1 553 ? 19.300 58.418 -77.172 1.00 81.81 553 ILE A C 1
ATOM 4412 O O . ILE A 1 553 ? 18.377 59.057 -76.660 1.00 81.81 553 ILE A O 1
ATOM 4416 N N . LEU A 1 554 ? 19.088 57.253 -77.796 1.00 81.56 554 LEU A N 1
ATOM 4417 C CA . LEU A 1 554 ? 17.766 56.622 -77.898 1.00 81.56 554 LEU A CA 1
ATOM 4418 C C . LEU A 1 554 ? 17.161 56.301 -76.523 1.00 81.56 554 LEU A C 1
ATOM 4420 O O . LEU A 1 554 ? 15.992 56.613 -76.284 1.00 81.56 554 LEU A O 1
ATOM 4424 N N . ILE A 1 555 ? 17.950 55.743 -75.599 1.00 79.94 555 ILE A N 1
ATOM 4425 C CA . ILE A 1 555 ? 17.501 55.434 -74.231 1.00 79.94 555 ILE A CA 1
ATOM 4426 C C . ILE A 1 555 ? 17.069 56.712 -73.496 1.00 79.94 555 ILE A C 1
ATOM 4428 O O . ILE A 1 555 ? 15.994 56.738 -72.896 1.00 79.94 555 ILE A O 1
ATOM 4432 N N . VAL A 1 556 ? 17.836 57.804 -73.595 1.00 81.69 556 VAL A N 1
ATOM 4433 C CA . VAL A 1 556 ? 17.479 59.096 -72.975 1.00 81.69 556 VAL A CA 1
ATOM 4434 C C . VAL A 1 556 ? 16.167 59.658 -73.543 1.00 81.69 556 VAL A C 1
ATOM 4436 O O . VAL A 1 556 ? 15.333 60.155 -72.782 1.00 81.69 556 VAL A O 1
ATOM 4439 N N . ILE A 1 557 ? 15.926 59.536 -74.853 1.00 82.75 557 ILE A N 1
ATOM 4440 C CA . ILE A 1 557 ? 14.662 59.956 -75.488 1.00 82.75 557 ILE A CA 1
ATOM 4441 C C . ILE A 1 557 ? 13.474 59.124 -74.970 1.00 82.75 557 ILE A C 1
ATOM 4443 O O . ILE A 1 557 ? 12.407 59.680 -74.686 1.00 82.75 557 ILE A O 1
ATOM 4447 N N . ILE A 1 558 ? 13.652 57.809 -74.805 1.00 79.31 558 ILE A N 1
ATOM 4448 C CA . ILE A 1 558 ? 12.628 56.902 -74.262 1.00 79.31 558 ILE A CA 1
ATOM 4449 C C . ILE A 1 558 ? 12.321 57.247 -72.797 1.00 79.31 558 ILE A C 1
ATOM 4451 O O . ILE A 1 558 ? 11.155 57.436 -72.448 1.00 79.31 558 ILE A O 1
ATOM 4455 N N . LEU A 1 559 ? 13.345 57.419 -71.955 1.00 78.00 559 LEU A N 1
ATOM 4456 C CA . LEU A 1 559 ? 13.181 57.808 -70.550 1.00 78.00 559 LEU A CA 1
ATOM 4457 C C . LEU A 1 559 ? 12.466 59.160 -70.412 1.00 78.00 559 LEU A C 1
ATOM 4459 O O . LEU A 1 559 ? 11.524 59.279 -69.627 1.00 78.00 559 LEU A O 1
ATOM 4463 N N . LYS A 1 560 ? 12.824 60.158 -71.231 1.00 82.75 560 LYS A N 1
ATOM 4464 C CA . LYS A 1 560 ? 12.160 61.472 -71.219 1.00 82.75 560 LYS A CA 1
ATOM 4465 C C . LYS A 1 560 ? 10.683 61.379 -71.630 1.00 82.75 560 LYS A C 1
ATOM 4467 O O . LYS A 1 560 ? 9.845 62.041 -71.021 1.00 82.75 560 LYS A O 1
ATOM 4472 N N . ARG A 1 561 ? 10.333 60.509 -72.591 1.00 75.94 561 ARG A N 1
ATOM 4473 C CA . ARG A 1 561 ? 8.926 60.195 -72.924 1.00 75.94 561 ARG A CA 1
ATOM 4474 C C . ARG A 1 561 ? 8.177 59.519 -71.771 1.00 75.94 561 ARG A C 1
ATOM 4476 O O . ARG A 1 561 ? 6.998 59.807 -71.591 1.00 75.94 561 ARG A O 1
ATOM 4483 N N . ILE A 1 562 ? 8.826 58.642 -71.001 1.00 72.62 562 ILE A N 1
ATOM 4484 C CA . ILE A 1 562 ? 8.209 57.950 -69.855 1.00 72.62 562 ILE A CA 1
ATOM 4485 C C . ILE A 1 562 ? 7.924 58.928 -68.705 1.00 72.62 562 ILE A C 1
ATOM 4487 O O . ILE A 1 562 ? 6.826 58.897 -68.150 1.00 72.62 562 ILE A O 1
ATOM 4491 N N . ILE A 1 563 ? 8.863 59.826 -68.386 1.00 68.12 563 ILE A N 1
ATOM 4492 C CA . ILE A 1 563 ? 8.713 60.826 -67.312 1.00 68.12 563 ILE A CA 1
ATOM 4493 C C . ILE A 1 563 ? 7.536 61.771 -67.606 1.00 68.12 563 ILE A C 1
ATOM 4495 O O . ILE A 1 563 ? 6.605 61.850 -66.806 1.00 68.12 563 ILE A O 1
ATOM 4499 N N . ILE A 1 564 ? 7.492 62.361 -68.808 1.00 68.31 564 ILE A N 1
ATOM 4500 C CA . ILE A 1 564 ? 6.405 63.261 -69.250 1.00 68.31 564 ILE A CA 1
ATOM 4501 C C . ILE A 1 564 ? 5.029 62.557 -69.245 1.00 68.31 564 ILE A C 1
ATOM 4503 O O . ILE A 1 564 ? 3.985 63.202 -69.128 1.00 68.31 564 ILE A O 1
ATOM 4507 N N . ARG A 1 565 ? 4.993 61.219 -69.350 1.00 61.09 565 ARG A N 1
ATOM 4508 C CA . ARG A 1 565 ? 3.754 60.429 -69.247 1.00 61.09 565 ARG A CA 1
ATOM 4509 C C . ARG A 1 565 ? 3.276 60.225 -67.804 1.00 61.09 565 ARG A C 1
ATOM 4511 O O . ARG A 1 565 ? 2.085 59.998 -67.617 1.00 61.09 565 ARG A O 1
ATOM 4518 N N . ARG A 1 566 ? 4.165 60.297 -66.804 1.00 59.41 566 ARG A N 1
ATOM 4519 C CA . ARG A 1 566 ? 3.832 60.125 -65.375 1.00 59.41 566 ARG A CA 1
ATOM 4520 C C . ARG A 1 566 ? 3.325 61.409 -64.715 1.00 59.41 566 ARG A C 1
ATOM 4522 O O . ARG A 1 566 ? 2.485 61.328 -63.826 1.00 59.41 566 ARG A O 1
ATOM 4529 N N . GLU A 1 567 ? 3.780 62.578 -65.159 1.00 61.47 567 GLU A N 1
ATOM 4530 C CA . GLU A 1 567 ? 3.365 63.872 -64.587 1.00 61.47 567 GLU A CA 1
ATOM 4531 C C . GLU A 1 567 ? 1.881 64.185 -64.861 1.00 61.47 567 GLU A C 1
ATOM 4533 O O . GLU A 1 567 ? 1.178 64.695 -63.992 1.00 61.47 567 GLU A O 1
ATOM 4538 N N . LYS A 1 568 ? 1.349 63.755 -66.016 1.00 58.56 568 LYS A N 1
ATOM 4539 C CA . LYS A 1 568 ? -0.053 63.976 -66.432 1.00 58.56 568 LYS A CA 1
ATOM 4540 C C . LYS A 1 568 ? -1.125 63.209 -65.634 1.00 58.56 568 LYS A C 1
ATOM 4542 O O . LYS A 1 568 ? -2.291 63.248 -66.012 1.00 58.56 568 LYS A O 1
ATOM 4547 N N . LEU A 1 569 ? -0.752 62.516 -64.557 1.00 55.94 569 LEU A N 1
ATOM 4548 C CA . LEU A 1 569 ? -1.659 61.752 -63.685 1.00 55.94 569 LEU A CA 1
ATOM 4549 C C . LEU A 1 569 ? -1.741 62.302 -62.246 1.00 55.94 569 LEU A C 1
ATOM 4551 O O . LEU A 1 569 ? -2.286 61.629 -61.375 1.00 55.94 569 LEU A O 1
ATOM 4555 N N . LYS A 1 570 ? -1.205 63.504 -61.972 1.00 50.47 570 LYS A N 1
ATOM 4556 C CA . LYS A 1 570 ? -1.151 64.084 -60.612 1.00 50.47 570 LYS A CA 1
ATOM 4557 C C . LYS A 1 570 ? -1.870 65.426 -60.404 1.00 50.47 570 LYS A C 1
ATOM 4559 O O . LYS A 1 570 ? -1.775 65.983 -59.315 1.00 50.47 570 LYS A O 1
ATOM 4564 N N . GLU A 1 571 ? -2.626 65.924 -61.382 1.00 50.12 571 GLU A N 1
ATOM 4565 C CA . GLU A 1 571 ? -3.301 67.230 -61.286 1.00 50.12 571 GLU A CA 1
ATOM 4566 C C . GLU A 1 571 ? -4.834 67.150 -61.386 1.00 50.12 571 GLU A C 1
ATOM 4568 O O . GLU A 1 571 ? -5.382 67.053 -62.485 1.00 50.12 571 GLU A O 1
ATOM 4573 N N . ARG A 1 572 ? -5.523 67.279 -60.239 1.00 36.66 572 ARG A N 1
ATOM 4574 C CA . ARG A 1 572 ? -6.617 68.248 -59.957 1.00 36.66 572 ARG A CA 1
ATOM 4575 C C . ARG A 1 572 ? -7.086 68.127 -58.482 1.00 36.66 572 ARG A C 1
ATOM 4577 O O . ARG A 1 572 ? -6.727 67.145 -57.836 1.00 36.66 572 ARG A O 1
ATOM 4584 N N . PRO A 1 573 ? -7.719 69.167 -57.888 1.00 43.25 573 PRO A N 1
ATOM 4585 C CA . PRO A 1 573 ? -7.390 69.561 -56.508 1.00 43.25 573 PRO A CA 1
ATOM 4586 C C . PRO A 1 573 ? -8.406 69.157 -55.423 1.00 43.25 573 PRO A C 1
ATOM 4588 O O . PRO A 1 573 ? -9.459 68.592 -55.701 1.00 43.25 573 PRO A O 1
ATOM 4591 N N . ARG A 1 574 ? -8.065 69.496 -54.169 1.00 34.25 574 ARG A N 1
ATOM 4592 C CA . ARG A 1 574 ? -8.809 69.218 -52.927 1.00 34.25 574 ARG A CA 1
ATOM 4593 C C . ARG A 1 574 ? -9.319 70.514 -52.272 1.00 34.25 574 ARG A C 1
ATOM 4595 O O . ARG A 1 574 ? -8.498 71.287 -51.789 1.00 34.25 574 ARG A O 1
ATOM 4602 N N . THR A 1 575 ? -10.638 70.641 -52.133 1.00 33.06 575 THR A N 1
ATOM 4603 C CA . THR A 1 575 ? -11.403 71.511 -51.205 1.00 33.06 575 THR A CA 1
ATOM 4604 C C . THR A 1 575 ? -12.815 70.898 -51.068 1.00 33.06 575 THR A C 1
ATOM 4606 O O . THR A 1 575 ? -13.250 70.218 -51.993 1.00 33.06 575 THR A O 1
ATOM 4609 N N . GLU A 1 576 ? -13.588 71.023 -49.984 1.00 36.22 576 GLU A N 1
ATOM 4610 C CA . GLU A 1 576 ? -13.330 71.467 -48.603 1.00 36.22 576 GLU A CA 1
ATOM 4611 C C . GLU A 1 576 ? -14.405 70.870 -47.653 1.00 36.22 576 GLU A C 1
ATOM 4613 O O . GLU A 1 576 ? -15.397 70.340 -48.132 1.00 36.22 576 GLU A O 1
ATOM 4618 N N . GLN A 1 577 ? -14.175 70.959 -46.333 1.00 30.41 577 GLN A N 1
ATOM 4619 C CA . GLN A 1 577 ? -15.134 70.977 -45.196 1.00 30.41 577 GLN A CA 1
ATOM 4620 C C . GLN A 1 577 ? -16.484 70.199 -45.239 1.00 30.41 577 GLN A C 1
ATOM 4622 O O . GLN A 1 577 ? -17.323 70.428 -46.100 1.00 30.41 577 GLN A O 1
ATOM 4627 N N . GLY A 1 578 ? -16.811 69.493 -44.137 1.00 30.31 578 GLY A N 1
ATOM 4628 C CA . GLY A 1 578 ? -18.187 69.541 -43.588 1.00 30.31 578 GLY A CA 1
ATOM 4629 C C . GLY A 1 578 ? -18.910 68.234 -43.201 1.00 30.31 578 GLY A C 1
ATOM 4630 O O . GLY A 1 578 ? -19.470 67.554 -44.043 1.00 30.31 578 GLY A O 1
ATOM 4631 N N . GLN A 1 579 ? -19.007 67.997 -41.885 1.00 28.19 579 GLN A N 1
ATOM 4632 C CA . GLN A 1 579 ? -20.227 67.622 -41.131 1.00 28.19 579 GLN A CA 1
ATOM 4633 C C . GLN A 1 579 ? -21.147 66.418 -41.507 1.00 28.19 579 GLN A C 1
ATOM 4635 O O . GLN A 1 579 ? -21.865 66.425 -42.494 1.00 28.19 579 GLN A O 1
ATOM 4640 N N . TYR A 1 580 ? -21.317 65.542 -40.500 1.00 27.50 580 TYR A N 1
ATOM 4641 C CA . TYR A 1 580 ? -22.568 64.897 -40.025 1.00 27.50 580 TYR A CA 1
ATOM 4642 C C . TYR A 1 580 ? -23.375 63.857 -40.862 1.00 27.50 580 TYR A C 1
ATOM 4644 O O . TYR A 1 580 ? -24.233 64.218 -41.657 1.00 27.50 580 TYR A O 1
ATOM 4652 N N . LYS A 1 581 ? -23.337 62.611 -40.334 1.00 30.83 581 LYS A N 1
ATOM 4653 C CA . LYS A 1 581 ? -24.481 61.735 -39.925 1.00 30.83 581 LYS A CA 1
ATOM 4654 C C . LYS A 1 581 ? -25.286 60.880 -40.941 1.00 30.83 581 LYS A C 1
ATOM 4656 O O . LYS A 1 581 ? -25.558 61.299 -42.054 1.00 30.83 581 LYS A O 1
ATOM 4661 N N . ASN A 1 582 ? -25.795 59.758 -40.387 1.00 33.44 582 ASN A N 1
ATOM 4662 C CA . ASN A 1 582 ? -26.844 58.813 -40.852 1.00 33.44 582 ASN A CA 1
ATOM 4663 C C . ASN A 1 582 ? -26.437 57.912 -42.054 1.00 33.44 582 ASN A C 1
ATOM 4665 O O . ASN A 1 582 ? -26.059 58.430 -43.093 1.00 33.44 582 ASN A O 1
ATOM 46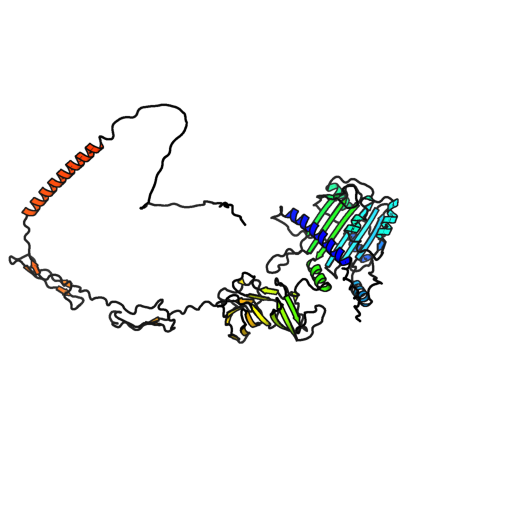69 N N . ASP A 1 583 ? -26.363 56.570 -41.997 1.00 31.30 583 ASP A N 1
ATOM 4670 C CA . ASP A 1 583 ? -27.319 55.529 -41.532 1.00 31.30 583 ASP A CA 1
ATOM 4671 C C . ASP A 1 583 ? -28.672 55.547 -42.297 1.00 31.30 583 ASP A C 1
ATOM 4673 O O . ASP A 1 583 ? -29.192 56.654 -42.465 1.00 31.30 583 ASP A O 1
ATOM 4677 N N . PRO A 1 584 ? -29.300 54.415 -42.732 1.00 45.59 584 PRO A N 1
ATOM 4678 C CA . PRO A 1 584 ? -28.932 52.981 -42.639 1.00 45.59 584 PRO A CA 1
ATOM 4679 C C . PRO A 1 584 ? -29.064 52.146 -43.961 1.00 45.59 584 PRO A C 1
ATOM 4681 O O . PRO A 1 584 ? -29.497 52.635 -44.999 1.00 45.59 584 PRO A O 1
ATOM 4684 N N . ASN A 1 585 ? -28.846 50.823 -43.832 1.00 31.98 585 ASN A N 1
ATOM 4685 C CA . ASN A 1 585 ? -29.611 49.702 -44.445 1.00 31.98 585 ASN A CA 1
ATOM 4686 C C . ASN A 1 585 ? -29.380 49.150 -45.889 1.00 31.98 585 ASN A C 1
ATOM 4688 O O . ASN A 1 585 ? -29.801 49.735 -46.880 1.00 31.98 585 ASN A O 1
ATOM 4692 N N . TYR A 1 586 ? -29.006 47.853 -45.912 1.00 29.52 586 TYR A N 1
ATOM 4693 C CA . TYR A 1 586 ? -29.547 46.759 -46.766 1.00 29.52 586 TYR A CA 1
ATOM 4694 C C . TYR A 1 586 ? -29.150 46.699 -48.292 1.00 29.52 586 TYR A C 1
ATOM 4696 O O . TYR A 1 586 ? -28.457 47.598 -48.762 1.00 29.52 586 TYR A O 1
ATOM 4704 N N . PRO A 1 587 ? -29.347 45.565 -49.032 1.00 47.19 587 PRO A N 1
ATOM 4705 C CA . PRO A 1 587 ? -28.200 44.808 -49.574 1.00 47.19 587 PRO A CA 1
ATOM 4706 C C . PRO A 1 587 ? -28.418 44.106 -50.951 1.00 47.19 587 PRO A C 1
ATOM 4708 O O . PRO A 1 587 ? -29.456 44.236 -51.595 1.00 47.19 587 PRO A O 1
ATOM 4711 N N . SER A 1 588 ? -27.440 43.298 -51.386 1.00 33.44 588 SER A N 1
ATOM 4712 C CA . SER A 1 588 ? -27.556 42.021 -52.149 1.00 33.44 588 SER A CA 1
ATOM 4713 C C . SER A 1 588 ? -26.115 41.527 -52.447 1.00 33.44 588 SER A C 1
ATOM 4715 O O . SER A 1 588 ? -25.219 42.355 -52.582 1.00 33.44 588 SER A O 1
ATOM 4717 N N . GLN A 1 589 ? -25.722 40.248 -52.309 1.00 32.66 589 GLN A N 1
ATOM 4718 C CA . GLN A 1 589 ? -26.111 39.050 -53.090 1.00 32.66 589 GLN A CA 1
ATOM 4719 C C . GLN A 1 589 ? -25.943 39.304 -54.603 1.00 32.66 589 GLN A C 1
ATOM 4721 O O . GLN A 1 589 ? -26.456 40.283 -55.120 1.00 32.66 589 GLN A O 1
ATOM 4726 N N . ILE A 1 590 ? -25.153 38.549 -55.370 1.00 35.97 590 ILE A N 1
ATOM 4727 C CA . ILE A 1 590 ? -25.066 37.085 -55.596 1.00 35.97 590 ILE A CA 1
ATOM 4728 C C . ILE A 1 590 ? -23.569 36.781 -55.931 1.00 35.97 590 ILE A C 1
ATOM 4730 O O . ILE A 1 590 ? -22.908 37.646 -56.499 1.00 35.97 590 ILE A O 1
ATOM 4734 N N . GLU A 1 591 ? -22.896 35.767 -55.348 1.00 31.50 591 GLU A N 1
ATOM 4735 C CA . GLU A 1 591 ? -22.630 34.412 -55.927 1.00 31.50 591 GLU A CA 1
ATOM 4736 C C . GLU A 1 591 ? -22.022 34.428 -57.361 1.00 31.50 591 GLU A C 1
ATOM 4738 O O . GLU A 1 591 ? -22.365 35.294 -58.153 1.00 31.50 591 GLU A O 1
ATOM 4743 N N . GLN A 1 592 ? -21.134 33.550 -57.860 1.00 30.34 592 GLN A N 1
ATOM 4744 C CA . GLN A 1 592 ? -20.459 32.273 -57.500 1.00 30.34 592 GLN A CA 1
ATOM 4745 C C . GLN A 1 592 ? -19.263 32.125 -58.516 1.00 30.34 592 GLN A C 1
ATOM 4747 O O . GLN A 1 592 ? -19.279 32.831 -59.522 1.00 30.34 592 GLN A O 1
ATOM 4752 N N . TYR A 1 593 ? -18.214 31.279 -58.461 1.00 28.08 593 TYR A N 1
ATOM 4753 C CA . TYR A 1 593 ? -17.627 30.284 -57.532 1.00 28.08 593 TYR A CA 1
ATOM 4754 C C . TYR A 1 593 ? -16.156 30.008 -58.003 1.00 28.08 593 TYR A C 1
ATOM 4756 O O . TYR A 1 593 ? -15.920 30.049 -59.208 1.00 28.08 593 TYR A O 1
ATOM 4764 N N . TYR A 1 594 ? -15.220 29.625 -57.111 1.00 31.31 594 TYR A N 1
ATOM 4765 C CA . TYR A 1 594 ? -13.831 29.139 -57.378 1.00 31.31 594 TYR A CA 1
ATOM 4766 C C . TYR A 1 594 ? -12.810 30.137 -58.000 1.00 31.31 594 TYR A C 1
ATOM 4768 O O . TYR A 1 594 ? -13.168 31.015 -58.772 1.00 31.31 594 TYR A O 1
ATOM 4776 N N . GLY A 1 595 ? -11.500 30.046 -57.714 1.00 28.73 595 GLY A N 1
ATOM 4777 C CA . GLY A 1 595 ? -10.798 29.167 -56.763 1.00 28.73 595 GLY A CA 1
ATOM 4778 C C . GLY A 1 595 ? -9.258 29.285 -56.818 1.00 28.73 595 GLY A C 1
ATOM 4779 O O . GLY A 1 595 ? -8.722 30.010 -57.649 1.00 28.73 595 GLY A O 1
ATOM 4780 N N . SER A 1 596 ? -8.590 28.526 -55.938 1.00 31.81 596 SER A N 1
ATOM 4781 C CA . SER A 1 596 ? -7.140 28.236 -55.846 1.00 31.81 596 SER A CA 1
ATOM 4782 C C . SER A 1 596 ? -6.126 29.388 -55.724 1.00 31.81 596 SER A C 1
ATOM 4784 O O . SER A 1 596 ? -5.841 30.129 -56.660 1.00 31.81 596 SER A O 1
ATOM 4786 N N . ASP A 1 597 ? -5.483 29.378 -54.560 1.00 30.03 597 ASP A N 1
ATOM 4787 C CA . ASP A 1 597 ? -4.115 29.791 -54.239 1.00 30.03 597 ASP A CA 1
ATOM 4788 C C . ASP A 1 597 ? -3.056 29.604 -55.350 1.00 30.03 597 ASP A C 1
ATOM 4790 O O . ASP A 1 597 ? -3.078 28.611 -56.075 1.00 30.03 597 ASP A O 1
ATOM 4794 N N . GLN A 1 598 ? -2.002 30.438 -55.336 1.00 33.97 598 GLN A N 1
ATOM 4795 C CA . GLN A 1 598 ? -0.731 29.992 -54.729 1.00 33.97 598 GLN A CA 1
ATOM 4796 C C . GLN A 1 598 ? 0.269 31.124 -54.405 1.00 33.97 598 GLN A C 1
ATOM 4798 O O . GLN A 1 598 ? 0.642 31.939 -55.242 1.00 33.97 598 GLN A O 1
ATOM 4803 N N . THR A 1 599 ? 0.692 31.117 -53.137 1.00 29.97 599 THR A N 1
ATOM 4804 C CA . THR A 1 599 ? 2.010 31.463 -52.562 1.00 29.97 599 THR A CA 1
ATOM 4805 C C . THR A 1 599 ? 3.098 32.120 -53.432 1.00 29.97 599 THR A C 1
ATOM 4807 O O . THR A 1 599 ? 3.525 31.537 -54.424 1.00 29.97 599 THR A O 1
ATOM 4810 N N . HIS A 1 600 ? 3.750 33.164 -52.890 1.00 31.62 600 HIS A N 1
ATOM 4811 C CA . HIS A 1 600 ? 5.172 33.077 -52.483 1.00 31.62 600 HIS A CA 1
ATOM 4812 C C . HIS A 1 600 ? 5.678 34.295 -51.669 1.00 31.62 600 HIS A C 1
ATOM 4814 O O . HIS A 1 600 ? 5.375 35.431 -52.004 1.00 31.62 600 HIS A O 1
ATOM 4820 N N . ASN A 1 601 ? 6.467 34.004 -50.619 1.00 30.58 601 ASN A N 1
ATOM 4821 C CA . ASN A 1 601 ? 7.808 34.523 -50.248 1.00 30.58 601 ASN A CA 1
ATOM 4822 C C . ASN A 1 601 ? 8.197 35.998 -50.571 1.00 30.58 601 ASN A C 1
ATOM 4824 O O . ASN A 1 601 ? 7.947 36.485 -51.663 1.00 30.58 601 ASN A O 1
ATOM 4828 N N . PHE A 1 602 ? 8.961 36.730 -49.738 1.00 29.39 602 PHE A N 1
ATOM 4829 C CA . PHE A 1 602 ? 9.804 36.350 -48.582 1.00 29.39 602 PHE A CA 1
ATOM 4830 C C . PHE A 1 602 ? 10.252 37.597 -47.778 1.00 29.39 602 PHE A C 1
ATOM 4832 O O . PHE A 1 602 ? 10.435 38.623 -48.418 1.00 29.39 602 PHE A O 1
ATOM 4839 N N . LYS A 1 603 ? 10.577 37.431 -46.474 1.00 28.72 603 LYS A N 1
ATOM 4840 C CA . LYS A 1 603 ? 11.510 38.234 -45.615 1.00 28.72 603 LYS A CA 1
ATOM 4841 C C . LYS A 1 603 ? 11.291 39.775 -45.533 1.00 28.72 603 LYS A C 1
ATOM 4843 O O . LYS A 1 603 ? 10.815 40.407 -46.455 1.00 28.72 603 LYS A O 1
ATOM 4848 N N . GLU A 1 604 ? 11.548 40.460 -44.416 1.00 34.88 604 GLU A N 1
ATOM 4849 C CA . GLU A 1 604 ? 12.775 40.470 -43.597 1.00 34.88 604 GLU A CA 1
ATOM 4850 C C . GLU A 1 604 ? 12.542 40.540 -42.066 1.00 34.88 604 GLU A C 1
ATOM 4852 O O . GLU A 1 604 ? 11.420 40.637 -41.578 1.00 34.88 604 GLU A O 1
ATOM 4857 N N . GLN A 1 605 ? 13.649 40.435 -41.326 1.00 29.44 605 GLN A N 1
ATOM 4858 C CA . GLN A 1 605 ? 13.822 40.505 -39.862 1.00 29.44 605 GLN A CA 1
ATOM 4859 C C . GLN A 1 605 ? 14.654 41.781 -39.528 1.00 29.44 605 GLN A C 1
ATOM 4861 O O . GLN A 1 605 ? 15.205 42.339 -40.482 1.00 29.44 605 GLN A O 1
ATOM 4866 N N . PRO A 1 606 ? 14.804 42.266 -38.264 1.00 46.94 606 PRO A N 1
ATOM 4867 C CA . PRO A 1 606 ? 15.056 41.448 -37.063 1.00 46.94 606 PRO A CA 1
ATOM 4868 C C . PRO A 1 606 ? 14.386 41.869 -35.727 1.00 46.94 606 PRO A C 1
ATOM 4870 O O . PRO A 1 606 ? 13.847 42.958 -35.587 1.00 46.94 606 PRO A O 1
ATOM 4873 N N . GLU A 1 607 ? 14.480 40.943 -34.760 1.00 30.91 607 GLU A N 1
ATOM 4874 C CA . GLU A 1 607 ? 14.667 41.101 -33.294 1.00 30.91 607 GLU A CA 1
ATOM 4875 C C . GLU A 1 607 ? 13.947 42.257 -32.553 1.00 30.91 607 GLU A C 1
ATOM 4877 O O . GLU A 1 607 ? 14.209 43.439 -32.743 1.00 30.91 607 GLU A O 1
ATOM 4882 N N . THR A 1 608 ? 13.108 41.969 -31.553 1.00 30.50 608 THR A N 1
ATOM 4883 C CA . THR A 1 608 ? 13.552 41.439 -30.241 1.00 30.50 608 THR A CA 1
ATOM 4884 C C . THR A 1 608 ? 12.419 40.723 -29.467 1.00 30.50 608 THR A C 1
ATOM 4886 O O . THR A 1 608 ? 11.268 40.719 -29.889 1.00 30.50 608 THR A O 1
ATOM 4889 N N . ASN A 1 609 ? 12.761 40.070 -28.350 1.00 28.19 609 ASN A N 1
ATOM 4890 C CA . ASN A 1 609 ? 11.947 39.129 -27.548 1.00 28.19 609 ASN A CA 1
ATOM 4891 C C . ASN A 1 609 ? 12.177 39.443 -26.036 1.00 28.19 609 ASN A C 1
ATOM 4893 O O . ASN A 1 609 ? 13.126 40.189 -25.772 1.00 28.19 609 ASN A O 1
ATOM 4897 N N . PRO A 1 610 ? 11.498 38.850 -25.019 1.00 43.22 610 PRO A N 1
ATOM 4898 C CA . PRO A 1 610 ? 10.234 38.085 -24.973 1.00 43.22 610 PRO A CA 1
ATOM 4899 C C . PRO A 1 610 ? 9.213 38.573 -23.901 1.00 43.22 610 PRO A C 1
ATOM 4901 O O . PRO A 1 610 ? 9.578 39.317 -22.997 1.00 43.22 610 PRO A O 1
ATOM 4904 N N . GLN A 1 611 ? 7.970 38.057 -23.917 1.00 28.34 611 GLN A N 1
ATOM 4905 C CA . GLN A 1 611 ? 7.385 37.193 -22.851 1.00 28.34 611 GLN A CA 1
ATOM 4906 C C . GLN A 1 611 ? 5.841 37.098 -22.871 1.00 28.34 611 GLN A C 1
ATOM 4908 O O . GLN A 1 611 ? 5.146 38.018 -23.282 1.00 28.34 611 GLN A O 1
ATOM 4913 N N . SER A 1 612 ? 5.354 35.960 -22.351 1.00 29.31 612 SER A N 1
ATOM 4914 C CA . SER A 1 612 ? 4.005 35.684 -21.819 1.00 29.31 612 SER A CA 1
ATOM 4915 C C . SER A 1 612 ? 2.777 36.082 -22.653 1.00 29.31 612 SER A C 1
ATOM 4917 O O . SER A 1 612 ? 2.258 37.187 -22.519 1.00 29.31 612 SER A O 1
ATOM 4919 N N . GLU A 1 613 ? 2.182 35.094 -23.326 1.00 30.47 613 GLU A N 1
ATOM 4920 C CA . GLU A 1 613 ? 0.719 34.989 -23.398 1.00 30.47 613 GLU A CA 1
ATOM 4921 C C . GLU A 1 613 ? 0.244 33.750 -22.629 1.00 30.47 613 GLU A C 1
ATOM 4923 O O . GLU A 1 613 ? 1.001 32.809 -22.387 1.00 30.47 613 GLU A O 1
ATOM 4928 N N . ASN A 1 614 ? -1.012 33.799 -22.191 1.00 32.72 614 ASN A N 1
ATOM 4929 C CA . ASN A 1 614 ? -1.645 32.862 -21.273 1.00 32.72 614 ASN A CA 1
ATOM 4930 C C . ASN A 1 614 ? -3.006 32.488 -21.871 1.00 32.72 614 ASN A C 1
ATOM 4932 O O . ASN A 1 614 ? -3.869 33.360 -21.982 1.00 32.72 614 ASN A O 1
ATOM 4936 N N . TYR A 1 615 ? -3.188 31.229 -22.274 1.00 28.78 615 TYR A N 1
ATOM 4937 C CA . TYR A 1 615 ? -4.420 30.769 -22.914 1.00 28.78 615 TYR A CA 1
ATOM 4938 C C . TYR A 1 615 ? -5.132 29.701 -22.089 1.00 28.78 615 TYR A C 1
ATOM 4940 O O . TYR A 1 615 ? -4.639 28.594 -21.894 1.00 28.78 615 TYR A O 1
ATOM 4948 N N . GLN A 1 616 ? -6.344 30.047 -21.656 1.00 30.61 616 GLN A N 1
ATOM 4949 C CA . GLN A 1 616 ? -7.347 29.086 -21.220 1.00 30.61 616 GLN A CA 1
ATOM 4950 C C . GLN A 1 616 ? -8.009 28.482 -22.462 1.00 30.61 616 GLN A C 1
ATOM 4952 O O . GLN A 1 616 ? -8.662 29.211 -23.213 1.00 30.61 616 GLN A O 1
ATOM 4957 N N . GLU A 1 617 ? -7.919 27.169 -22.656 1.00 30.61 617 GLU A N 1
ATOM 4958 C CA . GLU A 1 617 ? -8.820 26.484 -23.585 1.00 30.61 617 GLU A CA 1
ATOM 4959 C C . GLU A 1 617 ? -10.145 26.141 -22.894 1.00 30.61 617 GLU A C 1
ATOM 4961 O O . GLU A 1 617 ? -10.190 25.746 -21.727 1.00 30.61 617 GLU A O 1
ATOM 4966 N N . LYS A 1 618 ? -11.251 26.328 -23.621 1.00 30.36 618 LYS A N 1
ATOM 4967 C CA . LYS A 1 618 ? -12.600 25.954 -23.184 1.00 30.36 618 LYS A CA 1
ATOM 4968 C C . LYS A 1 618 ? -13.046 24.688 -23.901 1.00 30.36 618 LYS A C 1
ATOM 4970 O O . LYS A 1 618 ? -12.843 24.554 -25.104 1.00 30.36 618 LYS A O 1
ATOM 4975 N N . PHE A 1 619 ? -13.746 23.830 -23.166 1.00 28.75 619 PHE A N 1
ATOM 4976 C CA . PHE A 1 619 ? -14.472 22.686 -23.710 1.00 28.75 619 PHE A CA 1
ATOM 4977 C C . PHE A 1 619 ? -15.401 23.081 -24.875 1.00 28.75 619 PHE A C 1
ATOM 4979 O O . PHE A 1 619 ? -16.169 24.040 -24.743 1.00 28.75 619 PHE A O 1
ATOM 4986 N N . PRO A 1 620 ? -15.423 22.297 -25.964 1.00 35.22 620 PRO A N 1
ATOM 4987 C CA . PRO A 1 620 ? -16.598 22.131 -26.802 1.00 35.22 620 PRO A CA 1
ATOM 4988 C C . PRO A 1 620 ? -17.470 20.982 -26.263 1.00 35.22 620 PRO A C 1
ATOM 4990 O O . PRO A 1 620 ? -17.001 19.863 -26.063 1.00 35.22 620 PRO A O 1
ATOM 4993 N N . ASP A 1 621 ? -18.754 21.256 -26.046 1.00 33.91 621 ASP A N 1
ATOM 4994 C CA . ASP A 1 621 ? -19.757 20.247 -25.690 1.00 33.91 621 ASP A CA 1
ATOM 4995 C C . ASP A 1 621 ? -20.025 19.221 -26.811 1.00 33.91 621 ASP A C 1
ATOM 4997 O O . ASP A 1 621 ? -19.759 19.480 -27.987 1.00 33.91 621 ASP A O 1
ATOM 5001 N N . LYS A 1 622 ? -20.773 18.165 -26.424 1.00 31.66 622 LYS A N 1
ATOM 5002 C CA . LYS A 1 622 ? -21.760 17.415 -27.242 1.00 31.66 622 LYS A CA 1
ATOM 5003 C C . LYS A 1 622 ? -21.251 16.175 -28.000 1.00 31.66 622 LYS A C 1
ATOM 5005 O O . LYS A 1 622 ? -20.641 16.296 -29.052 1.00 31.66 622 LYS A O 1
ATOM 5010 N N . TYR A 1 623 ? -21.679 14.984 -27.556 1.00 29.28 623 TYR A N 1
ATOM 5011 C CA . TYR A 1 623 ? -22.699 14.167 -28.257 1.00 29.28 623 TYR A CA 1
ATOM 5012 C C . TYR A 1 623 ? -23.081 12.883 -27.480 1.00 29.28 623 TYR A C 1
ATOM 5014 O O . TYR A 1 623 ? -22.253 12.016 -27.234 1.00 29.28 623 TYR A O 1
ATOM 5022 N N . TRP A 1 624 ? -24.379 12.722 -27.205 1.00 27.02 624 TRP A N 1
ATOM 5023 C CA . TRP A 1 624 ? -25.097 11.431 -27.135 1.00 27.02 624 TRP A CA 1
ATOM 5024 C C . TRP A 1 624 ? -25.964 11.403 -28.425 1.00 27.02 624 TRP A C 1
ATOM 5026 O O . TRP A 1 624 ? -26.400 12.497 -28.817 1.00 27.02 624 TRP A O 1
ATOM 5036 N N . PRO A 1 625 ? -26.232 10.268 -29.122 1.00 50.81 625 PRO A N 1
ATOM 5037 C CA . PRO A 1 625 ? -26.881 9.128 -28.469 1.00 50.81 625 PRO A CA 1
ATOM 5038 C C . PRO A 1 625 ? -26.631 7.698 -29.002 1.00 50.81 625 PRO A C 1
ATOM 5040 O O . PRO A 1 625 ? -26.640 7.452 -30.211 1.00 50.81 625 PRO A O 1
ATOM 5043 N N . LYS A 1 626 ? -26.689 6.721 -28.088 1.00 34.12 626 LYS A N 1
ATOM 5044 C CA . LYS A 1 626 ? -27.866 5.833 -27.972 1.00 34.12 626 LYS A CA 1
ATOM 5045 C C . LYS A 1 626 ? -27.901 5.094 -26.640 1.00 34.12 626 LYS A C 1
ATOM 5047 O O . LYS A 1 626 ? -26.858 4.531 -26.266 1.00 34.12 626 LYS A O 1
#